Protein 2Z6R (pdb70)

Solvent-accessible surface area: 21461 Å² total; per-residue (Å²): 49,0,32,0,0,0,3,0,19,48,19,31,73,4,0,3,14,23,0,13,70,28,0,73,151,2,81,100,7,4,0,0,51,16,33,44,39,16,40,20,22,75,73,21,126,4,50,172,50,4,57,66,149,10,126,71,5,42,107,117,43,5,102,117,46,6,82,95,33,0,2,57,51,4,103,151,45,56,0,0,0,0,0,6,12,5,0,9,11,56,29,76,3,16,68,13,21,9,120,0,100,132,40,63,10,112,18,56,5,4,6,0,0,2,45,2,0,1,0,1,4,0,4,2,19,3,68,12,2,1,48,1,10,70,0,30,40,46,120,75,159,183,86,28,40,79,1,3,73,14,0,89,44,0,49,136,47,18,4,0,1,2,0,23,22,22,31,88,26,146,152,196,84,54,2,37,0,29,70,0,0,67,18,0,37,108,2,21,77,158,91,156,36,60,21,0,52,74,95,25,30,0,0,0,2,0,38,6,4,13,78,107,24,31,21,56,0,1,37,0,101,90,2,12,198,51,128,3,35,101,31,37,13,6,0,0,6,14,19,139,19,88,108,55,0,0,73,2,0,6,36,46,1,52,3,42,143,89,17,62,170,39,143,190,87,22,0,35,1,0,1,5,2,22,35,24,37,102,6,3,0,11,7,0,20,79,21,0,81,164,2,83,95,5,5,0,0,36,15,42,35,14,13,36,21,16,73,72,46,137,5,62,187,41,4,59,62,146,10,125,64,2,57,104,109,36,2,58,117,52,0,78,100,31,0,2,68,55,0,76,140,42,56,0,0,0,0,1,11,14,4,1,5,22,30,55,59,3,8,40,2,25,21,50,0,93,164,35,38,7,77,15,40,5,2,6,0,2,3,42,2,0,0,0,2,5,0,4,3,36,4,101,19,2,2,59,2,12,74,0,18,40,44,102,87,171,121,82,26,30,78,2,5,63,15,1,83,54,0,45,110,74,24,1,0,1,2,0,43,13,21,46,69,6,136,142,168,94,37,2,47,0,30,71,0,0,75,19,0,46,107,0,23,96,115,82,152,52,60,24,0,50,73,102,23,7,0,0,0,2,0,34,6,6,19,60,102,25,30,20,53,0,2,8,0,89,87,3,13,195,52,127,2,37,101,41,33,10,13,0,0,6,13,9,136,3,80,75,24,0,0,49,0,0,34,36,43,2,50,7,50,194,62,0,64,179,83,32,73

Radius of gyration: 22.21 Å; Cα contacts (8 Å, |Δi|>4): 1219; chains: 2; bounding box: 58×62×53 Å

B-factor: mean 22.3, std 10.54, range [9.52, 67.65]

InterPro domains:
  IPR000878 Tetrapyrrole methylase [PF00590] (3-223)
  IPR004551 Diphthine synthase [MF_01084] (2-256)
  IPR004551 Diphthine synthase [PIRSF036432] (2-259)
  IPR004551 Diphthine synthase [PTHR10882] (3-253)
  IPR004551 Diphthine synthase [TIGR00522] (3-256)
  IPR004551 Diphthine synthase [cd11647] (3-242)
  IPR014776 Tetrapyrrole methylase, subdomain 2 [G3DSA:3.30.950.10] (115-264)
  IPR014777 Tetrapyrrole methylase, subdomain 1 [G3DSA:3.40.1010.10] (1-114)
  IPR035996 Tetrapyrrole methylase superfamily [SSF53790] (1-262)

Nearest PDB structures (foldseek):
  2z6r-assembly1_A  TM=1.004E+00  e=9.650E-59  Pyrococcus horikoshii OT3
  2dsg-assembly1_A  TM=1.001E+00  e=3.321E-57  Pyrococcus horikoshii OT3
  2dsh-assembly1_A  TM=1.001E+00  e=4.529E-57  Pyrococcus horikoshii OT3
  2dek-assembly1_A  TM=1.002E+00  e=8.426E-57  Pyrococcus horikoshii OT3
  2hux-assembly1_A  TM=1.001E+00  e=7.919E-57  Pyrococcus horikoshii OT3

Sequence (529 aa):
VLYFIGLGLYDERDITVKGLEIAKKCDYVFAEFYTSLMAGTTLGRIQRLIGKEIRVLSREDVELNFENIVLPLAKENDVAFLTPGDPLVATTHAELRIRAKRAGVESYVIHAPSIYSAVGITGLHIYKFGKSATVAYPEGNWFPTSYYDVIKENAERGLHTLLFLDIKAEKRMYMTANEAMELLLKVEDMKKGGVFTDDTLVVVLARAGSLNPTIRAGYVKDLIREDFGDPPHILIVPGKLHIVEAEYLVEIAGAPREILRVNVMVLYFIGLGLYDERDITVKGLEIAKKCDYVFAEFYTSLMAGTTLGRIQRLIGKEIRVLSREDVELNFENIVLPLAKENDVAFLTPGDPLVATTHAELRIRAKRAGVESYVIHAPSIYSAVGITGLHIYKFGKSATVAYPEGNWFPTSYYDVIKENAERGLHTLLFLDIKAEKRMYMTANEAMELLLKVEDMKKGGVFTDDTLVVVLARAGSLNPTIRAGYVKDLIREDFGDPPHILIVPGKLHIVEAEYLVEIAGAPREILRVNV

GO terms:
  GO:0004164 diphthine synthase activity (F, IDA)
  GO:0017183 protein histidyl modification to diphthamide (P, IDA)

Secondary structure (DSSP, 8-state):
-EEEEE-BSSSGGGSBHHHHHHHHH-SEEEEE-SS---TT--HHHHHHHHTS--EEE-HHHHHHHHHHHTHHHHTTS-EEEEESB-TTSSSSTHHHHHHHHHTT--EEEE----HHHHGGGGT--GGGB---EEEPPPBTTB---HHHHHHHHHHHTT-BEEEEE-EEGGGTEE--HHHHHHHHHHHHHHH--SSS-TT-EEEEEESTTSSS-EEEEEEHHHHTT----SSPEEEEE--SPPHHHHHHHHHHH---GGGGS---/-EEEEEE-BSSSTT-SBHHHHHHHHH-SEEEEE-SS---TTS-HHHHHHHHTS-EEEE-HHHHHHHHHHHTHHHHHHSEEEEEESBSTTTSTTTTHHHHHHHHTT-EEEEE----HHHHGGGGT--GGGB---EEEPPPBTTB---HHHHHHHHHHHTT-BEEEEEPEEGGGTEE--HHHHHHHHHHHHHHH--SSS-TT-EEEEEESBTBSS-EEEEEEHHHHTT----SSPEEEEE--SPPHHHHHHHHHTT---TTHHHH--

Organism: Pyrococcus horikoshii (strain ATCC 700860 / DSM 12428 / JCM 9974 / NBRC 100139 / OT-3) (NCBI:txid70601)

CATH classification: 3.40.1010.10 (+1 more: 3.30.950.10)

Structure (mmCIF, N/CA/C/O backbone):
data_2Z6R
#
_entry.id   2Z6R
#
_cell.length_a   104.501
_cell.length_b   104.501
_cell.length_c   137.523
_cell.angle_alpha   90.00
_cell.angle_beta   90.00
_cell.angle_gamma   90.00
#
_symmetry.space_group_name_H-M   'P 41 21 2'
#
loop_
_entity.id
_entity.type
_entity.pdbx_description
1 polymer 'diphthine synthase'
2 non-polymer 'SULFATE ION'
3 non-polymer S-ADENOSYL-L-HOMOCYSTEINE
4 non-polymer '2-(N-MORPHOLINO)-ETHANESULFONIC ACID'
5 non-polymer GLYCEROL
6 water water
#
loop_
_atom_site.group_PDB
_atom_site.id
_atom_site.type_symbol
_atom_site.label_atom_id
_atom_site.label_alt_id
_atom_site.label_comp_id
_atom_site.label_asym_id
_atom_site.label_entity_id
_atom_site.label_seq_id
_atom_site.pdbx_PDB_ins_code
_atom_site.Cartn_x
_atom_site.Cartn_y
_atom_site.Cartn_z
_atom_site.occupancy
_atom_site.B_iso_or_equiv
_atom_site.auth_seq_id
_atom_site.auth_comp_id
_atom_site.auth_asym_id
_atom_site.auth_atom_id
_atom_site.pdbx_PDB_model_num
ATOM 1 N N . VAL A 1 2 ? 54.501 96.634 58.177 1.00 23.73 2 VAL A N 1
ATOM 2 C CA . VAL A 1 2 ? 53.577 96.987 59.294 1.00 23.06 2 VAL A CA 1
ATOM 3 C C . VAL A 1 2 ? 52.447 95.970 59.422 1.00 20.95 2 VAL A C 1
ATOM 4 O O . VAL A 1 2 ? 52.271 95.104 58.563 1.00 21.23 2 VAL A O 1
ATOM 8 N N . LEU A 1 3 ? 51.685 96.083 60.506 1.00 18.69 3 LEU A N 1
ATOM 9 C CA . LEU A 1 3 ? 50.563 95.188 60.766 1.00 17.77 3 LEU A CA 1
ATOM 10 C C . LEU A 1 3 ? 49.256 95.976 60.835 1.00 16.38 3 LEU A C 1
ATOM 11 O O . LEU A 1 3 ? 49.149 96.959 61.570 1.00 16.90 3 LEU A O 1
ATOM 16 N N . TYR A 1 4 ? 48.269 95.537 60.061 1.00 15.31 4 TYR A N 1
ATOM 17 C CA . TYR A 1 4 ? 46.961 96.183 60.037 1.00 15.29 4 TYR A CA 1
ATOM 18 C C . TYR A 1 4 ? 45.905 95.300 60.682 1.00 15.96 4 TYR A C 1
ATOM 19 O O . TYR A 1 4 ? 45.746 94.145 60.293 1.00 17.56 4 TYR A O 1
ATOM 28 N N . PHE A 1 5 ? 45.190 95.838 61.666 1.00 14.67 5 PHE A N 1
ATOM 29 C CA . PHE A 1 5 ? 44.097 95.104 62.291 1.00 14.19 5 PHE A CA 1
ATOM 30 C C . PHE A 1 5 ? 42.885 95.659 61.554 1.00 13.78 5 PHE A C 1
ATOM 31 O O . PHE A 1 5 ? 42.580 96.846 61.662 1.00 14.49 5 PHE A O 1
ATOM 39 N N . ILE A 1 6 ? 42.212 94.805 60.791 1.00 13.66 6 ILE A N 1
ATOM 40 C CA . ILE A 1 6 ? 41.071 95.238 59.998 1.00 13.63 6 ILE A CA 1
ATOM 41 C C . ILE A 1 6 ? 39.775 94.509 60.333 1.00 13.04 6 ILE A C 1
ATOM 42 O O . ILE A 1 6 ? 39.705 93.282 60.258 1.00 14.44 6 ILE A O 1
ATOM 47 N N . GLY A 1 7 ? 38.753 95.274 60.703 1.00 13.28 7 GLY A N 1
ATOM 48 C CA . GLY A 1 7 ? 37.466 94.681 61.015 1.00 12.96 7 GLY A CA 1
ATOM 49 C C . GLY A 1 7 ? 36.700 94.372 59.742 1.00 13.26 7 GLY A C 1
ATOM 50 O O . GLY A 1 7 ? 36.768 95.131 58.769 1.00 13.28 7 GLY A O 1
ATOM 51 N N . LEU A 1 8 ? 35.972 93.259 59.748 1.00 12.90 8 LEU A N 1
ATOM 52 C CA . LEU A 1 8 ? 35.183 92.842 58.594 1.00 13.42 8 LEU A CA 1
ATOM 53 C C . LEU A 1 8 ? 33.709 93.181 58.752 1.00 14.40 8 LEU A C 1
ATOM 54 O O . LEU A 1 8 ? 32.930 93.053 57.812 1.00 15.41 8 LEU A O 1
ATOM 59 N N . GLY A 1 9 ? 33.308 93.596 59.946 1.00 13.46 9 GLY A N 1
ATOM 60 C CA . GLY A 1 9 ? 31.917 93.959 60.112 1.00 13.68 9 GLY A CA 1
ATOM 61 C C . GLY A 1 9 ? 30.989 92.921 60.709 1.00 13.51 9 GLY A C 1
ATOM 62 O O . GLY A 1 9 ? 31.386 91.818 61.078 1.00 14.46 9 GLY A O 1
ATOM 63 N N . LEU A 1 10 ? 29.719 93.298 60.736 1.00 13.92 10 LEU A N 1
ATOM 64 C CA . LEU A 1 10 ? 28.638 92.532 61.348 1.00 13.61 10 LEU A CA 1
ATOM 65 C C . LEU A 1 10 ? 28.093 91.237 60.781 1.00 14.81 10 LEU A C 1
ATOM 66 O O . LEU A 1 10 ? 27.852 90.288 61.531 1.00 15.07 10 LEU A O 1
ATOM 71 N N . TYR A 1 11 ? 27.889 91.196 59.472 1.00 14.48 11 TYR A N 1
ATOM 72 C CA . TYR A 1 11 ? 27.215 90.053 58.879 1.00 14.21 11 TYR A CA 1
ATOM 73 C C . TYR A 1 11 ? 27.822 89.429 57.627 1.00 14.98 11 TYR A C 1
ATOM 74 O O . TYR A 1 11 ? 27.947 88.205 57.542 1.00 14.99 11 TYR A O 1
ATOM 83 N N . ASP A 1 12 ? 28.179 90.249 56.644 1.00 14.59 12 ASP A N 1
ATOM 84 C CA . ASP A 1 12 ? 28.760 89.700 55.423 1.00 15.46 12 ASP A CA 1
ATOM 85 C C . ASP A 1 12 ? 30.020 90.433 54.990 1.00 15.13 12 ASP A C 1
ATOM 86 O O . ASP A 1 12 ? 30.420 91.419 55.612 1.00 14.27 12 ASP A O 1
ATOM 91 N N . GLU A 1 13 ? 30.646 89.954 53.919 1.00 16.29 13 GLU A N 1
ATOM 92 C CA . GLU A 1 13 ? 31.890 90.546 53.452 1.00 16.28 13 GLU A CA 1
ATOM 93 C C . GLU A 1 13 ? 31.813 92.017 53.061 1.00 15.25 13 GLU A C 1
ATOM 94 O O . GLU A 1 13 ? 32.829 92.711 53.073 1.00 18.19 13 GLU A O 1
ATOM 100 N N . ARG A 1 14 ? 30.623 92.506 52.731 1.00 15.09 14 ARG A N 1
ATOM 101 C CA . ARG A 1 14 ? 30.495 93.909 52.351 1.00 15.43 14 ARG A CA 1
ATOM 102 C C . ARG A 1 14 ? 30.406 94.851 53.548 1.00 13.84 14 ARG A C 1
ATOM 103 O O . ARG A 1 14 ? 30.289 96.065 53.380 1.00 14.14 14 ARG A O 1
ATOM 111 N N . ASP A 1 15 ? 30.461 94.301 54.758 1.00 14.58 15 ASP A N 1
ATOM 112 C CA . ASP A 1 15 ? 30.404 95.152 55.940 1.00 13.71 15 ASP A CA 1
ATOM 113 C C . ASP A 1 15 ? 31.779 95.730 56.284 1.00 13.99 15 ASP A C 1
ATOM 114 O O . ASP A 1 15 ? 31.928 96.466 57.254 1.00 13.75 15 ASP A O 1
ATOM 119 N N . ILE A 1 16 ? 32.784 95.395 55.481 1.00 13.35 16 ILE A N 1
ATOM 120 C CA . ILE A 1 16 ? 34.129 95.933 55.681 1.00 12.97 16 ILE A CA 1
ATOM 121 C C . ILE A 1 16 ? 34.077 97.373 55.154 1.00 12.68 16 ILE A C 1
ATOM 122 O O . ILE A 1 16 ? 33.302 97.673 54.241 1.00 13.64 16 ILE A O 1
ATOM 127 N N . THR A 1 17 ? 34.859 98.279 55.734 1.00 11.93 17 THR A N 1
ATOM 128 C CA . THR A 1 17 ? 34.847 99.649 55.229 1.00 12.25 17 THR A CA 1
ATOM 129 C C . THR A 1 17 ? 35.651 99.693 53.931 1.00 12.62 17 THR A C 1
ATOM 130 O O . THR A 1 17 ? 36.499 98.833 53.679 1.00 13.01 17 THR A O 1
ATOM 134 N N . VAL A 1 18 ? 35.372 100.690 53.100 1.00 13.33 18 VAL A N 1
ATOM 135 C CA . VAL A 1 18 ? 36.091 100.827 51.842 1.00 12.93 18 VAL A CA 1
ATOM 136 C C . VAL A 1 18 ? 37.579 100.990 52.144 1.00 14.49 18 VAL A C 1
ATOM 137 O O . VAL A 1 18 ? 38.431 100.485 51.417 1.00 14.88 18 VAL A O 1
ATOM 141 N N . LYS A 1 19 ? 37.880 101.686 53.234 1.00 13.05 19 LYS A N 1
ATOM 142 C CA . LYS A 1 19 ? 39.256 101.902 53.669 1.00 14.07 19 LYS A CA 1
ATOM 143 C C . LYS A 1 19 ? 39.917 100.557 53.957 1.00 13.83 19 LYS A C 1
ATOM 144 O O . LYS A 1 19 ? 41.037 100.288 53.511 1.00 14.06 19 LYS A O 1
ATOM 150 N N . GLY A 1 20 ? 39.216 99.714 54.709 1.00 13.92 20 GLY A N 1
ATOM 151 C CA . GLY A 1 20 ? 39.747 98.409 55.050 1.00 13.86 20 GLY A CA 1
ATOM 152 C C . GLY A 1 20 ? 39.959 97.519 53.840 1.00 14.20 20 GLY A C 1
ATOM 153 O O . GLY A 1 20 ? 40.967 96.819 53.750 1.00 15.01 20 GLY A O 1
ATOM 154 N N . LEU A 1 21 ? 39.010 97.538 52.910 1.00 14.18 21 LEU A N 1
ATOM 155 C CA . LEU A 1 21 ? 39.119 96.713 51.711 1.00 15.77 21 LEU A CA 1
ATOM 156 C C . LEU A 1 21 ? 40.336 97.087 50.868 1.00 16.66 21 LEU A C 1
ATOM 157 O O . LEU A 1 21 ? 41.115 96.218 50.468 1.00 16.54 21 LEU A O 1
ATOM 162 N N . GLU A 1 22 ? 40.510 98.378 50.615 1.00 16.96 22 GLU A N 1
ATOM 163 C CA . GLU A 1 22 ? 41.629 98.827 49.797 1.00 17.94 22 GLU A CA 1
ATOM 164 C C . GLU A 1 22 ? 42.988 98.546 50.425 1.00 18.22 22 GLU A C 1
ATOM 165 O O . GLU A 1 22 ? 43.970 98.338 49.713 1.00 19.89 22 GLU A O 1
ATOM 171 N N . ILE A 1 23 ? 43.051 98.534 51.754 1.00 17.43 23 ILE A N 1
ATOM 172 C CA . ILE A 1 23 ? 44.308 98.242 52.435 1.00 16.97 23 ILE A CA 1
ATOM 173 C C . ILE A 1 23 ? 44.572 96.737 52.402 1.00 18.07 23 ILE A C 1
ATOM 174 O O . ILE A 1 23 ? 45.691 96.302 52.128 1.00 18.31 23 ILE A O 1
ATOM 179 N N . ALA A 1 24 ? 43.539 95.942 52.669 1.00 17.58 24 ALA A N 1
ATOM 180 C CA . ALA A 1 24 ? 43.678 94.489 52.667 1.00 18.29 24 ALA A CA 1
ATOM 181 C C . ALA A 1 24 ? 44.129 93.977 51.301 1.00 19.53 24 ALA A C 1
ATOM 182 O O . ALA A 1 24 ? 44.982 93.088 51.210 1.00 20.19 24 ALA A O 1
ATOM 184 N N . LYS A 1 25 ? 43.552 94.542 50.246 1.00 20.13 25 LYS A N 1
ATOM 185 C CA . LYS A 1 25 ? 43.885 94.145 48.881 1.00 22.19 25 LYS A CA 1
ATOM 186 C C . LYS A 1 25 ? 45.371 94.270 48.581 1.00 23.45 25 LYS A C 1
ATOM 187 O O . LYS A 1 25 ? 45.911 93.511 47.775 1.00 25.10 25 LYS A O 1
ATOM 193 N N . LYS A 1 26 ? 46.028 95.229 49.223 1.00 22.73 26 LYS A N 1
ATOM 194 C CA . LYS A 1 26 ? 47.446 95.462 48.979 1.00 23.16 26 LYS A CA 1
ATOM 195 C C . LYS A 1 26 ? 48.422 94.835 49.964 1.00 22.38 26 LYS A C 1
ATOM 196 O O . LYS A 1 26 ? 49.635 94.981 49.812 1.00 24.43 26 LYS A O 1
ATOM 202 N N . CYS A 1 27 ? 47.912 94.138 50.971 1.00 21.44 27 CYS A N 1
ATOM 203 C CA . CYS A 1 27 ? 48.795 93.504 51.942 1.00 21.37 27 CYS A CA 1
ATOM 204 C C . CYS A 1 27 ? 49.449 92.270 51.332 1.00 22.23 27 CYS A C 1
ATOM 205 O O . CYS A 1 27 ? 48.858 91.593 50.489 1.00 23.07 27 CYS A O 1
ATOM 208 N N . ASP A 1 28 ? 50.676 91.987 51.758 1.00 21.62 28 ASP A N 1
ATOM 209 C CA . ASP A 1 28 ? 51.419 90.839 51.246 1.00 22.71 28 ASP A CA 1
ATOM 210 C C . ASP A 1 28 ? 50.913 89.526 51.829 1.00 22.71 28 ASP A C 1
ATOM 211 O O . ASP A 1 28 ? 50.853 88.508 51.139 1.00 23.08 28 ASP A O 1
ATOM 216 N N . TYR A 1 29 ? 50.559 89.560 53.108 1.00 22.25 29 TYR A N 1
ATOM 217 C CA . TYR A 1 29 ? 50.045 88.389 53.803 1.00 21.31 29 TYR A CA 1
ATOM 218 C C . TYR A 1 29 ? 48.792 88.785 54.567 1.00 19.14 29 TYR A C 1
ATOM 219 O O . TYR A 1 29 ? 48.726 89.872 55.146 1.00 19.42 29 TYR A O 1
ATOM 228 N N . VAL A 1 30 ? 47.802 87.902 54.565 1.00 18.46 30 VAL A N 1
ATOM 229 C CA . VAL A 1 30 ? 46.555 88.169 55.264 1.00 18.20 30 VAL A CA 1
ATOM 230 C C . VAL A 1 30 ? 46.174 87.026 56.192 1.00 18.01 30 VAL A C 1
ATOM 231 O O . VAL A 1 30 ? 46.025 85.881 55.762 1.00 18.39 30 VAL A O 1
ATOM 235 N N . PHE A 1 31 ? 46.039 87.350 57.474 1.00 17.43 31 PHE A N 1
ATOM 236 C CA . PHE A 1 31 ? 45.636 86.381 58.480 1.00 16.94 31 PHE A CA 1
ATOM 237 C C . PHE A 1 31 ? 44.253 86.794 58.950 1.00 16.88 31 PHE A C 1
ATOM 238 O O . PHE A 1 31 ? 43.806 87.908 58.681 1.00 16.22 31 PHE A O 1
ATOM 246 N N . ALA A 1 32 ? 43.583 85.901 59.661 1.00 17.49 32 ALA A N 1
ATOM 247 C CA . ALA A 1 32 ? 42.258 86.205 60.180 1.00 16.50 32 ALA A CA 1
ATOM 248 C C . ALA A 1 32 ? 41.867 85.210 61.254 1.00 17.98 32 ALA A C 1
ATOM 249 O O . ALA A 1 32 ? 42.445 84.128 61.356 1.00 18.07 32 ALA A O 1
ATOM 251 N N . GLU A 1 33 ? 40.902 85.599 62.078 1.00 16.70 33 GLU A N 1
ATOM 252 C CA . GLU A 1 33 ? 40.374 84.717 63.104 1.00 14.86 33 GLU A CA 1
ATOM 253 C C . GLU A 1 33 ? 38.867 84.849 63.016 1.00 15.76 33 GLU A C 1
ATOM 254 O O . GLU A 1 33 ? 38.346 85.926 62.707 1.00 14.77 33 GLU A O 1
ATOM 260 N N . PHE A 1 34 ? 38.173 83.743 63.256 1.00 15.61 34 PHE A N 1
ATOM 261 C CA . PHE A 1 34 ? 36.723 83.734 63.218 1.00 16.29 34 PHE A CA 1
ATOM 262 C C . PHE A 1 34 ? 36.181 82.997 64.432 1.00 17.34 34 PHE A C 1
ATOM 263 O O . PHE A 1 34 ? 35.222 82.229 64.339 1.00 18.64 34 PHE A O 1
ATOM 271 N N . TYR A 1 35 ? 36.814 83.232 65.579 1.00 16.83 35 TYR A N 1
ATOM 272 C CA . TYR A 1 35 ? 36.373 82.614 66.817 1.00 16.42 35 TYR A CA 1
ATOM 273 C C . TYR A 1 35 ? 35.775 83.634 67.789 1.00 15.79 35 TYR A C 1
ATOM 274 O O . TYR A 1 35 ? 35.101 83.251 68.742 1.00 17.00 35 TYR A O 1
ATOM 283 N N . THR A 1 36 ? 35.997 84.927 67.549 1.00 14.21 36 THR A N 1
ATOM 284 C CA . THR A 1 36 ? 35.440 85.938 68.450 1.00 14.63 36 THR A CA 1
ATOM 285 C C . THR A 1 36 ? 33.989 86.283 68.126 1.00 15.06 36 THR A C 1
ATOM 286 O O . THR A 1 36 ? 33.273 86.825 68.964 1.00 15.29 36 THR A O 1
ATOM 290 N N . SER A 1 37 ? 33.553 85.971 66.910 1.00 14.02 37 SER A N 1
ATOM 291 C CA . SER A 1 37 ? 32.174 86.233 66.524 1.00 14.88 37 SER A CA 1
ATOM 292 C C . SER A 1 37 ? 31.814 85.432 65.283 1.00 16.39 37 SER A C 1
ATOM 293 O O . SER A 1 37 ? 32.667 84.774 64.686 1.00 17.75 37 SER A O 1
ATOM 296 N N . LEU A 1 38 ? 30.542 85.488 64.911 1.00 15.81 38 LEU A N 1
ATOM 297 C CA . LEU A 1 38 ? 30.049 84.776 63.747 1.00 16.60 38 LEU A CA 1
ATOM 298 C C . LEU A 1 38 ? 29.496 85.728 62.699 1.00 15.84 38 LEU A C 1
ATOM 299 O O . LEU A 1 38 ? 28.634 86.556 62.996 1.00 16.96 38 LEU A O 1
ATOM 304 N N . MET A 1 39 ? 30.012 85.619 61.478 1.00 16.21 39 MET A N 1
ATOM 305 C CA . MET A 1 39 ? 29.520 86.419 60.363 1.00 15.74 39 MET A CA 1
ATOM 306 C C . MET A 1 39 ? 28.606 85.442 59.630 1.00 16.62 39 MET A C 1
ATOM 307 O O . MET A 1 39 ? 29.061 84.611 58.842 1.00 18.80 39 MET A O 1
ATOM 312 N N . ALA A 1 40 ? 27.314 85.545 59.916 1.00 15.34 40 ALA A N 1
ATOM 313 C CA . ALA A 1 40 ? 26.313 84.636 59.364 1.00 16.92 40 ALA A CA 1
ATOM 314 C C . ALA A 1 40 ? 25.936 84.790 57.899 1.00 17.74 40 ALA A C 1
ATOM 315 O O . ALA A 1 40 ? 25.296 83.900 57.334 1.00 20.26 40 ALA A O 1
ATOM 317 N N . GLY A 1 41 ? 26.327 85.891 57.272 1.00 17.68 41 GLY A N 1
ATOM 318 C CA . GLY A 1 41 ? 25.948 86.084 55.884 1.00 16.93 41 GLY A CA 1
ATOM 319 C C . GLY A 1 41 ? 27.013 85.948 54.818 1.00 17.28 41 GLY A C 1
ATOM 320 O O . GLY A 1 41 ? 26.800 86.378 53.688 1.00 17.82 41 GLY A O 1
ATOM 321 N N . THR A 1 42 ? 28.150 85.349 55.147 1.00 16.39 42 THR A N 1
ATOM 322 C CA . THR A 1 42 ? 29.208 85.202 54.156 1.00 17.64 42 THR A CA 1
ATOM 323 C C . THR A 1 42 ? 29.977 83.901 54.371 1.00 17.85 42 THR A C 1
ATOM 324 O O . THR A 1 42 ? 29.599 83.079 55.207 1.00 19.30 42 THR A O 1
ATOM 328 N N . THR A 1 43 ? 31.043 83.716 53.598 1.00 19.53 43 THR A N 1
ATOM 329 C CA . THR A 1 43 ? 31.888 82.529 53.699 1.00 19.37 43 THR A CA 1
ATOM 330 C C . THR A 1 43 ? 33.338 82.974 53.556 1.00 18.50 43 THR A C 1
ATOM 331 O O . THR A 1 43 ? 33.603 84.087 53.100 1.00 19.08 43 THR A O 1
ATOM 335 N N . LEU A 1 44 ? 34.276 82.114 53.943 1.00 19.67 44 LEU A N 1
ATOM 336 C CA . LEU A 1 44 ? 35.688 82.456 53.823 1.00 19.87 44 LEU A CA 1
ATOM 337 C C . LEU A 1 44 ? 35.993 82.742 52.355 1.00 20.02 44 LEU A C 1
ATOM 338 O O . LEU A 1 44 ? 36.711 83.687 52.031 1.00 20.56 44 LEU A O 1
ATOM 343 N N . GLY A 1 45 ? 35.427 81.923 51.473 1.00 21.10 45 GLY A N 1
ATOM 344 C CA . GLY A 1 45 ? 35.639 82.098 50.048 1.00 20.24 45 GLY A CA 1
ATOM 345 C C . GLY A 1 45 ? 35.207 83.456 49.532 1.00 19.31 45 GLY A C 1
ATOM 346 O O . GLY A 1 45 ? 35.931 84.090 48.763 1.00 19.66 45 GLY A O 1
ATOM 347 N N . ARG A 1 46 ? 34.029 83.913 49.949 1.00 19.69 46 ARG A N 1
ATOM 348 C CA . ARG A 1 46 ? 33.537 85.210 49.504 1.00 20.01 46 ARG A CA 1
ATOM 349 C C . ARG A 1 46 ? 34.443 86.339 49.987 1.00 18.84 46 ARG A C 1
ATOM 350 O O . ARG A 1 46 ? 34.663 87.315 49.273 1.00 19.47 46 ARG A O 1
ATOM 358 N N . ILE A 1 47 ? 34.970 86.205 51.200 1.00 19.51 47 ILE A N 1
ATOM 359 C CA . ILE A 1 47 ? 35.864 87.222 51.739 1.00 19.25 47 ILE A CA 1
ATOM 360 C C . ILE A 1 47 ? 37.176 87.193 50.954 1.00 18.32 47 ILE A C 1
ATOM 361 O O . ILE A 1 47 ? 37.702 88.237 50.567 1.00 18.81 47 ILE A O 1
ATOM 366 N N . GLN A 1 48 ? 37.695 85.992 50.709 1.00 19.71 48 GLN A N 1
ATOM 367 C CA . GLN A 1 48 ? 38.943 85.851 49.967 1.00 20.51 48 GLN A CA 1
ATOM 368 C C . GLN A 1 48 ? 38.841 86.428 48.560 1.00 20.32 48 GLN A C 1
ATOM 369 O O . GLN A 1 48 ? 39.772 87.071 48.076 1.00 21.37 48 GLN A O 1
ATOM 375 N N . ARG A 1 49 ? 37.708 86.200 47.906 1.00 21.24 49 ARG A N 1
ATOM 376 C CA . ARG A 1 49 ? 37.515 86.712 46.556 1.00 21.27 49 ARG A CA 1
ATOM 377 C C . ARG A 1 49 ? 37.362 88.229 46.543 1.00 21.60 49 ARG A C 1
ATOM 378 O O . ARG A 1 49 ? 37.785 88.893 45.596 1.00 21.34 49 ARG A O 1
ATOM 386 N N . LEU A 1 50 ? 36.774 88.784 47.600 1.00 20.44 50 LEU A N 1
ATOM 387 C CA . LEU A 1 50 ? 36.590 90.228 47.676 1.00 20.52 50 LEU A CA 1
ATOM 388 C C . LEU A 1 50 ? 37.923 90.965 47.802 1.00 20.26 50 LEU A C 1
ATOM 389 O O . LEU A 1 50 ? 38.140 91.982 47.144 1.00 21.11 50 LEU A O 1
ATOM 394 N N . ILE A 1 51 ? 38.815 90.457 48.648 1.00 19.85 51 ILE A N 1
ATOM 395 C CA . ILE A 1 51 ? 40.108 91.104 48.844 1.00 21.20 51 ILE A CA 1
ATOM 396 C C . ILE A 1 51 ? 41.173 90.583 47.882 1.00 21.30 51 ILE A C 1
ATOM 397 O O . ILE A 1 51 ? 42.250 91.170 47.760 1.00 22.06 51 ILE A O 1
ATOM 402 N N . GLY A 1 52 ? 40.861 89.486 47.199 1.00 22.47 52 GLY A N 1
ATOM 403 C CA . GLY A 1 52 ? 41.793 88.906 46.245 1.00 23.76 52 GLY A CA 1
ATOM 404 C C . GLY A 1 52 ? 43.050 88.357 46.887 1.00 25.21 52 GLY A C 1
ATOM 405 O O . GLY A 1 52 ? 44.145 88.475 46.335 1.00 25.35 52 GLY A O 1
ATOM 406 N N . LYS A 1 53 ? 42.893 87.747 48.056 1.00 24.78 53 LYS A N 1
ATOM 407 C CA . LYS A 1 53 ? 44.023 87.183 48.781 1.00 26.13 53 LYS A CA 1
ATOM 408 C C . LYS A 1 53 ? 43.636 85.891 49.482 1.00 25.63 53 LYS A C 1
ATOM 409 O O . LYS A 1 53 ? 42.479 85.700 49.860 1.00 24.94 53 LYS A O 1
ATOM 415 N N . GLU A 1 54 ? 44.609 85.001 49.647 1.00 26.94 54 GLU A N 1
ATOM 416 C CA . GLU A 1 54 ? 44.372 83.753 50.354 1.00 27.34 54 GLU A CA 1
ATOM 417 C C . GLU A 1 54 ? 44.417 84.166 51.820 1.00 25.86 54 GLU A C 1
ATOM 418 O O . GLU A 1 54 ? 45.286 84.942 52.218 1.00 26.11 54 GLU A O 1
ATOM 424 N N . ILE A 1 55 ? 43.484 83.664 52.619 1.00 24.08 55 ILE A N 1
ATOM 425 C CA . ILE A 1 55 ? 43.448 84.022 54.030 1.00 23.99 55 ILE A CA 1
ATOM 426 C C . ILE A 1 55 ? 43.851 82.860 54.925 1.00 23.50 55 ILE A C 1
ATOM 427 O O . ILE A 1 55 ? 43.279 81.773 54.842 1.00 23.87 55 ILE A O 1
ATOM 432 N N . ARG A 1 56 ? 44.846 83.096 55.773 1.00 22.68 56 ARG A N 1
ATOM 433 C CA . ARG A 1 56 ? 45.310 82.076 56.700 1.00 22.03 56 ARG A CA 1
ATOM 434 C C . ARG A 1 56 ? 44.544 82.256 58.003 1.00 19.80 56 ARG A C 1
ATOM 435 O O . ARG A 1 56 ? 44.779 83.212 58.749 1.00 19.46 56 ARG A O 1
ATOM 443 N N . VAL A 1 57 ? 43.619 81.339 58.263 1.00 19.54 57 VAL A N 1
ATOM 444 C CA . VAL A 1 57 ? 42.798 81.400 59.463 1.00 19.37 57 VAL A CA 1
ATOM 445 C C . VAL A 1 57 ? 43.530 80.852 60.677 1.00 19.97 57 VAL A C 1
ATOM 446 O O . VAL A 1 57 ? 44.104 79.762 60.635 1.00 20.56 57 VAL A O 1
ATOM 450 N N . LEU A 1 58 ? 43.502 81.619 61.761 1.00 18.47 58 LEU A N 1
ATOM 451 C CA . LEU A 1 58 ? 44.167 81.231 62.997 1.00 18.40 58 LEU A CA 1
ATOM 452 C C . LEU A 1 58 ? 43.168 80.824 64.073 1.00 18.52 58 LEU A C 1
ATOM 453 O O . LEU A 1 58 ? 42.068 81.370 64.153 1.00 19.10 58 LEU A O 1
ATOM 458 N N . SER A 1 59 ? 43.564 79.861 64.899 1.00 18.56 59 SER A N 1
ATOM 459 C CA . SER A 1 59 ? 42.725 79.388 65.995 1.00 17.57 59 SER A CA 1
ATOM 460 C C . SER A 1 59 ? 42.994 80.300 67.185 1.00 17.52 59 SER A C 1
ATOM 461 O O . SER A 1 59 ? 43.924 81.106 67.152 1.00 17.25 59 SER A O 1
ATOM 464 N N . ARG A 1 60 ? 42.193 80.168 68.236 1.00 17.07 60 ARG A N 1
ATOM 465 C CA . ARG A 1 60 ? 42.390 80.994 69.421 1.00 17.17 60 ARG A CA 1
ATOM 466 C C . ARG A 1 60 ? 43.767 80.729 70.021 1.00 18.10 60 ARG A C 1
ATOM 467 O O . ARG A 1 60 ? 44.447 81.653 70.463 1.00 17.21 60 ARG A O 1
ATOM 475 N N . GLU A 1 61 ? 44.186 79.468 70.031 1.00 19.07 61 GLU A N 1
ATOM 476 C CA . GLU A 1 61 ? 45.491 79.144 70.581 1.00 19.66 61 GLU A CA 1
ATOM 477 C C . GLU A 1 61 ? 46.591 79.734 69.702 1.00 18.51 61 GLU A C 1
ATOM 478 O O . GLU A 1 61 ? 47.597 80.222 70.210 1.00 18.52 61 GLU A O 1
ATOM 484 N N . ASP A 1 62 ? 46.402 79.696 68.384 1.00 18.17 62 ASP A N 1
ATOM 485 C CA . ASP A 1 62 ? 47.395 80.268 67.478 1.00 17.74 62 ASP A CA 1
ATOM 486 C C . ASP A 1 62 ? 47.633 81.728 67.846 1.00 16.76 62 ASP A C 1
ATOM 487 O O . ASP A 1 62 ? 48.768 82.198 67.888 1.00 18.90 62 ASP A O 1
ATOM 492 N N . VAL A 1 63 ? 46.544 82.441 68.113 1.00 16.24 63 VAL A N 1
ATOM 493 C CA . VAL A 1 63 ? 46.623 83.852 68.454 1.00 15.46 63 VAL A CA 1
ATOM 494 C C . VAL A 1 63 ? 47.115 84.137 69.868 1.00 15.39 63 VAL A C 1
ATOM 495 O O . VAL A 1 63 ? 48.092 84.861 70.062 1.00 16.34 63 VAL A O 1
ATOM 499 N N . GLU A 1 64 ? 46.442 83.560 70.855 1.00 17.04 64 GLU A N 1
ATOM 500 C CA . GLU A 1 64 ? 46.787 83.819 72.247 1.00 16.77 64 GLU A CA 1
ATOM 501 C C . GLU A 1 64 ? 48.098 83.221 72.728 1.00 17.73 64 GLU A C 1
ATOM 502 O O . GLU A 1 64 ? 48.726 83.757 73.641 1.00 19.37 64 GLU A O 1
ATOM 508 N N . LEU A 1 65 ? 48.524 82.126 72.110 1.00 17.98 65 LEU A N 1
ATOM 509 C CA . LEU A 1 65 ? 49.770 81.492 72.505 1.00 18.95 65 LEU A CA 1
ATOM 510 C C . LEU A 1 65 ? 50.913 81.783 71.540 1.00 19.45 65 LEU A C 1
ATOM 511 O O . LEU A 1 65 ? 52.052 81.970 71.966 1.00 20.74 65 LEU A O 1
ATOM 516 N N . ASN A 1 66 ? 50.615 81.851 70.244 1.00 19.73 66 ASN A N 1
ATOM 517 C CA . ASN A 1 66 ? 51.673 82.057 69.258 1.00 20.58 66 ASN A CA 1
ATOM 518 C C . ASN A 1 66 ? 51.581 83.214 68.264 1.00 20.97 66 ASN A C 1
ATOM 519 O O . ASN A 1 66 ? 52.187 83.142 67.195 1.00 21.31 66 ASN A O 1
ATOM 524 N N . PHE A 1 67 ? 50.863 84.281 68.596 1.00 20.45 67 PHE A N 1
ATOM 525 C CA . PHE A 1 67 ? 50.749 85.366 67.633 1.00 21.34 67 PHE A CA 1
ATOM 526 C C . PHE A 1 67 ? 52.122 85.879 67.194 1.00 22.88 67 PHE A C 1
ATOM 527 O O . PHE A 1 67 ? 52.375 86.156 66.028 1.00 21.85 67 PHE A O 1
ATOM 535 N N . GLU A 1 68 ? 53.013 86.028 68.192 1.00 24.50 68 GLU A N 1
ATOM 536 C CA . GLU A 1 68 ? 54.318 86.613 67.923 1.00 26.87 68 GLU A CA 1
ATOM 537 C C . GLU A 1 68 ? 55.227 85.678 67.118 1.00 26.72 68 GLU A C 1
ATOM 538 O O . GLU A 1 68 ? 56.247 86.076 66.573 1.00 28.12 68 GLU A O 1
ATOM 544 N N . ASN A 1 69 ? 54.853 84.386 67.089 1.00 26.14 69 ASN A N 1
ATOM 545 C CA . ASN A 1 69 ? 55.649 83.432 66.321 1.00 25.92 69 ASN A CA 1
ATOM 546 C C . ASN A 1 69 ? 55.056 83.192 64.930 1.00 25.39 69 ASN A C 1
ATOM 547 O O . ASN A 1 69 ? 55.751 82.852 63.982 1.00 25.90 69 ASN A O 1
ATOM 552 N N . ILE A 1 70 ? 53.748 83.367 64.775 1.00 23.31 70 ILE A N 1
ATOM 553 C CA . ILE A 1 70 ? 53.078 83.126 63.502 1.00 23.11 70 ILE A CA 1
ATOM 554 C C . ILE A 1 70 ? 52.882 84.369 62.641 1.00 23.55 70 ILE A C 1
ATOM 555 O O . ILE A 1 70 ? 53.136 84.345 61.436 1.00 24.49 70 ILE A O 1
ATOM 560 N N . VAL A 1 71 ? 52.437 85.456 63.260 1.00 22.45 71 VAL A N 1
ATOM 561 C CA . VAL A 1 71 ? 52.161 86.687 62.530 1.00 21.46 71 VAL A CA 1
ATOM 562 C C . VAL A 1 71 ? 53.258 87.749 62.506 1.00 21.40 71 VAL A C 1
ATOM 563 O O . VAL A 1 71 ? 53.624 88.244 61.440 1.00 21.26 71 VAL A O 1
ATOM 567 N N . LEU A 1 72 ? 53.785 88.102 63.672 1.00 22.38 72 LEU A N 1
ATOM 568 C CA . LEU A 1 72 ? 54.803 89.143 63.752 1.00 23.36 72 LEU A CA 1
ATOM 569 C C . LEU A 1 72 ? 56.068 88.954 62.913 1.00 25.03 72 LEU A C 1
ATOM 570 O O . LEU A 1 72 ? 56.596 89.924 62.375 1.00 24.77 72 LEU A O 1
ATOM 575 N N . PRO A 1 73 ? 56.574 87.716 62.791 1.00 26.93 73 PRO A N 1
ATOM 576 C CA . PRO A 1 73 ? 57.786 87.522 61.986 1.00 28.41 73 PRO A CA 1
ATOM 577 C C . PRO A 1 73 ? 57.628 88.036 60.555 1.00 28.92 73 PRO A C 1
ATOM 578 O O . PRO A 1 73 ? 58.547 88.629 59.992 1.00 28.81 73 PRO A O 1
ATOM 582 N N . LEU A 1 74 ? 56.455 87.801 59.975 1.00 29.33 74 LEU A N 1
ATOM 583 C CA . LEU A 1 74 ? 56.166 88.235 58.612 1.00 29.92 74 LEU A CA 1
ATOM 584 C C . LEU A 1 74 ? 55.907 89.734 58.562 1.00 30.89 74 LEU A C 1
ATOM 585 O O . LEU A 1 74 ? 56.290 90.411 57.606 1.00 29.12 74 LEU A O 1
ATOM 590 N N . ALA A 1 75 ? 55.252 90.247 59.598 1.00 32.46 75 ALA A N 1
ATOM 591 C CA . ALA A 1 75 ? 54.935 91.665 59.675 1.00 34.70 75 ALA A CA 1
ATOM 592 C C . ALA A 1 75 ? 56.201 92.506 59.752 1.00 35.65 75 ALA A C 1
ATOM 593 O O . ALA A 1 75 ? 56.172 93.711 59.503 1.00 37.01 75 ALA A O 1
ATOM 595 N N . LYS A 1 76 ? 57.311 91.862 60.098 1.00 37.56 76 LYS A N 1
ATOM 596 C CA . LYS A 1 76 ? 58.590 92.549 60.215 1.00 37.73 76 LYS A CA 1
ATOM 597 C C . LYS A 1 76 ? 59.217 92.839 58.857 1.00 37.25 76 LYS A C 1
ATOM 598 O O . LYS A 1 76 ? 60.026 93.756 58.726 1.00 38.23 76 LYS A O 1
ATOM 604 N N . GLU A 1 77 ? 58.838 92.060 57.847 1.00 36.79 77 GLU A N 1
ATOM 605 C CA . GLU A 1 77 ? 59.385 92.230 56.503 1.00 35.58 77 GLU A CA 1
ATOM 606 C C . GLU A 1 77 ? 58.347 92.473 55.409 1.00 33.63 77 GLU A C 1
ATOM 607 O O . GLU A 1 77 ? 58.705 92.642 54.245 1.00 33.60 77 GLU A O 1
ATOM 613 N N . ASN A 1 78 ? 57.070 92.496 55.775 1.00 30.28 78 ASN A N 1
ATOM 614 C CA . ASN A 1 78 ? 56.007 92.699 54.794 1.00 27.04 78 ASN A CA 1
ATOM 615 C C . ASN A 1 78 ? 54.829 93.439 55.408 1.00 24.85 78 ASN A C 1
ATOM 616 O O . ASN A 1 78 ? 54.798 93.683 56.613 1.00 24.45 78 ASN A O 1
ATOM 621 N N . ASP A 1 79 ? 53.863 93.804 54.569 1.00 23.06 79 ASP A N 1
ATOM 622 C CA . ASP A 1 79 ? 52.652 94.452 55.058 1.00 22.73 79 ASP A CA 1
ATOM 623 C C . ASP A 1 79 ? 51.700 93.299 55.324 1.00 21.48 79 ASP A C 1
ATOM 624 O O . ASP A 1 79 ? 51.342 92.552 54.412 1.00 21.30 79 ASP A O 1
ATOM 629 N N . VAL A 1 80 ? 51.306 93.147 56.582 1.00 19.29 80 VAL A N 1
ATOM 630 C CA . VAL A 1 80 ? 50.430 92.057 56.977 1.00 18.84 80 VAL A CA 1
ATOM 631 C C . VAL A 1 80 ? 49.105 92.552 57.536 1.00 17.47 80 VAL A C 1
ATOM 632 O O . VAL A 1 80 ? 49.057 93.549 58.256 1.00 19.06 80 VAL A O 1
ATOM 636 N N . ALA A 1 81 ? 48.034 91.847 57.196 1.00 17.75 81 ALA A N 1
ATOM 637 C CA . ALA A 1 81 ? 46.712 92.197 57.687 1.00 16.75 81 ALA A CA 1
ATOM 638 C C . ALA A 1 81 ? 46.202 91.083 58.591 1.00 17.00 81 ALA A C 1
ATOM 639 O O . ALA A 1 81 ? 46.503 89.909 58.378 1.00 17.31 81 ALA A O 1
ATOM 641 N N . PHE A 1 82 ? 45.458 91.469 59.621 1.00 16.38 82 PHE A N 1
ATOM 642 C CA . PHE A 1 82 ? 44.854 90.523 60.547 1.00 16.21 82 PHE A CA 1
ATOM 643 C C . PHE A 1 82 ? 43.390 90.933 60.586 1.00 15.51 82 PHE A C 1
ATOM 644 O O . PHE A 1 82 ? 43.042 91.980 61.138 1.00 15.83 82 PHE A O 1
ATOM 652 N N . LEU A 1 83 ? 42.546 90.108 59.976 1.00 15.76 83 LEU A N 1
ATOM 653 C CA . LEU A 1 83 ? 41.114 90.374 59.885 1.00 14.89 83 LEU A CA 1
ATOM 654 C C . LEU A 1 83 ? 40.328 89.729 61.015 1.00 14.06 83 LEU A C 1
ATOM 655 O O . LEU A 1 83 ? 40.680 88.655 61.491 1.00 14.71 83 LEU A O 1
ATOM 660 N N . THR A 1 84 ? 39.250 90.390 61.429 1.00 13.40 84 THR A N 1
ATOM 661 C CA . THR A 1 84 ? 38.389 89.870 62.486 1.00 14.57 84 THR A CA 1
ATOM 662 C C . THR A 1 84 ? 36.946 90.254 62.202 1.00 14.38 84 THR A C 1
ATOM 663 O O . THR A 1 84 ? 36.681 91.210 61.472 1.00 14.60 84 THR A O 1
ATOM 667 N N . PRO A 1 85 ? 35.989 89.496 62.755 1.00 14.27 85 PRO A N 1
ATOM 668 C CA . PRO A 1 85 ? 34.585 89.849 62.523 1.00 13.68 85 PRO A CA 1
ATOM 669 C C . PRO A 1 85 ? 34.345 91.150 63.301 1.00 14.03 85 PRO A C 1
ATOM 670 O O . PRO A 1 85 ? 35.116 91.474 64.210 1.00 14.03 85 PRO A O 1
ATOM 674 N N . GLY A 1 86 ? 33.290 91.883 62.949 1.00 13.68 86 GLY A N 1
ATOM 675 C CA . GLY A 1 86 ? 32.963 93.127 63.635 1.00 13.04 86 GLY A CA 1
ATOM 676 C C . GLY A 1 86 ? 34.129 94.091 63.684 1.00 13.16 86 GLY A C 1
ATOM 677 O O . GLY A 1 86 ? 34.838 94.259 62.697 1.00 12.99 86 GLY A O 1
ATOM 678 N N . ASP A 1 87 ? 34.304 94.750 64.826 1.00 12.60 87 ASP A N 1
ATOM 679 C CA . ASP A 1 87 ? 35.418 95.672 65.026 1.00 12.34 87 ASP A CA 1
ATOM 680 C C . ASP A 1 87 ? 36.461 94.838 65.767 1.00 12.42 87 ASP A C 1
ATOM 681 O O . ASP A 1 87 ? 36.142 94.157 66.738 1.00 13.54 87 ASP A O 1
ATOM 686 N N . PRO A 1 88 ? 37.726 94.892 65.328 1.00 12.07 88 PRO A N 1
ATOM 687 C CA . PRO A 1 88 ? 38.794 94.112 65.959 1.00 13.35 88 PRO A CA 1
ATOM 688 C C . PRO A 1 88 ? 39.084 94.328 67.438 1.00 14.23 88 PRO A C 1
ATOM 689 O O . PRO A 1 88 ? 39.597 93.428 68.102 1.00 15.14 88 PRO A O 1
ATOM 693 N N . LEU A 1 89 ? 38.746 95.502 67.961 1.00 13.61 89 LEU A N 1
ATOM 694 C CA . LEU A 1 89 ? 39.043 95.810 69.356 1.00 14.37 89 LEU A CA 1
ATOM 695 C C . LEU A 1 89 ? 37.841 95.936 70.281 1.00 16.19 89 LEU A C 1
ATOM 696 O O . LEU A 1 89 ? 37.944 96.536 71.355 1.00 19.08 89 LEU A O 1
ATOM 701 N N . VAL A 1 90 ? 36.708 95.383 69.868 1.00 13.45 90 VAL A N 1
ATOM 702 C CA . VAL A 1 90 ? 35.494 95.430 70.677 1.00 13.93 90 VAL A CA 1
ATOM 703 C C . VAL A 1 90 ? 35.143 94.041 71.190 1.00 14.05 90 VAL A C 1
ATOM 704 O O . VAL A 1 90 ? 34.860 93.138 70.409 1.00 13.69 90 VAL A O 1
ATOM 708 N N . ALA A 1 91 ? 35.161 93.872 72.506 1.00 15.46 91 ALA A N 1
ATOM 709 C CA . ALA A 1 91 ? 34.824 92.588 73.107 1.00 15.99 91 ALA A CA 1
ATOM 710 C C . ALA A 1 91 ? 35.747 91.469 72.640 1.00 16.28 91 ALA A C 1
ATOM 711 O O . ALA A 1 91 ? 35.316 90.338 72.404 1.00 17.47 91 ALA A O 1
ATOM 713 N N . THR A 1 92 ? 37.016 91.815 72.474 1.00 15.24 92 THR A N 1
ATOM 714 C CA . THR A 1 92 ? 38.101 90.908 72.176 1.00 16.24 92 THR A CA 1
ATOM 715 C C . THR A 1 92 ? 39.270 91.336 73.026 1.00 15.90 92 THR A C 1
ATOM 716 O O . THR A 1 92 ? 39.237 92.360 73.690 1.00 18.70 92 THR A O 1
ATOM 720 N N . THR A 1 93 ? 40.315 90.518 73.035 1.00 17.59 93 THR A N 1
ATOM 721 C CA . THR A 1 93 ? 41.498 90.968 73.719 1.00 14.97 93 THR A CA 1
ATOM 722 C C . THR A 1 93 ? 42.600 91.355 72.727 1.00 13.85 93 THR A C 1
ATOM 723 O O . THR A 1 93 ? 43.778 91.377 73.040 1.00 14.93 93 THR A O 1
ATOM 727 N N . HIS A 1 94 ? 42.172 91.640 71.483 1.00 13.61 94 HIS A N 1
ATOM 728 C CA . HIS A 1 94 ? 43.151 91.873 70.420 1.00 13.13 94 HIS A CA 1
ATOM 729 C C . HIS A 1 94 ? 43.969 93.149 70.662 1.00 12.65 94 HIS A C 1
ATOM 730 O O . HIS A 1 94 ? 45.032 93.358 70.093 1.00 13.91 94 HIS A O 1
ATOM 737 N N . ALA A 1 95 ? 43.528 94.060 71.524 1.00 13.92 95 ALA A N 1
ATOM 738 C CA . ALA A 1 95 ? 44.332 95.243 71.789 1.00 15.28 95 ALA A CA 1
ATOM 739 C C . ALA A 1 95 ? 45.687 94.782 72.337 1.00 15.73 95 ALA A C 1
ATOM 740 O O . ALA A 1 95 ? 46.703 95.454 72.146 1.00 16.17 95 ALA A O 1
ATOM 742 N N . GLU A 1 96 ? 45.698 93.631 73.012 1.00 15.31 96 GLU A N 1
ATOM 743 C CA . GLU A 1 96 ? 46.928 93.070 73.572 1.00 16.38 96 GLU A CA 1
ATOM 744 C C . GLU A 1 96 ? 47.939 92.763 72.478 1.00 16.71 96 GLU A C 1
ATOM 745 O O . GLU A 1 96 ? 49.151 92.812 72.702 1.00 17.36 96 GLU A O 1
ATOM 751 N N . LEU A 1 97 ? 47.436 92.434 71.293 1.00 16.27 97 LEU A N 1
ATOM 752 C CA . LEU A 1 97 ? 48.300 92.110 70.169 1.00 16.08 97 LEU A CA 1
ATOM 753 C C . LEU A 1 97 ? 49.057 93.343 69.684 1.00 15.83 97 LEU A C 1
ATOM 754 O O . LEU A 1 97 ? 50.150 93.222 69.132 1.00 15.95 97 LEU A O 1
ATOM 759 N N . ARG A 1 98 ? 48.482 94.527 69.882 1.00 16.34 98 ARG A N 1
ATOM 760 C CA . ARG A 1 98 ? 49.162 95.754 69.477 1.00 17.17 98 ARG A CA 1
ATOM 761 C C . ARG A 1 98 ? 50.364 95.982 70.387 1.00 17.56 98 ARG A C 1
ATOM 762 O O . ARG A 1 98 ? 51.400 96.482 69.949 1.00 17.17 98 ARG A O 1
ATOM 770 N N . ILE A 1 99 ? 50.211 95.628 71.661 1.00 17.58 99 ILE A N 1
ATOM 771 C CA . ILE A 1 99 ? 51.292 95.782 72.623 1.00 19.33 99 ILE A CA 1
ATOM 772 C C . ILE A 1 99 ? 52.418 94.841 72.221 1.00 19.21 99 ILE A C 1
ATOM 773 O O . ILE A 1 99 ? 53.588 95.223 72.207 1.00 20.39 99 ILE A O 1
ATOM 778 N N . ARG A 1 100 ? 52.058 93.605 71.887 1.00 18.48 100 ARG A N 1
ATOM 779 C CA . ARG A 1 100 ? 53.054 92.623 71.477 1.00 20.34 100 ARG A CA 1
ATOM 780 C C . ARG A 1 100 ? 53.763 93.088 70.213 1.00 20.46 100 ARG A C 1
ATOM 781 O O . ARG A 1 100 ? 54.977 92.934 70.080 1.00 21.97 100 ARG A O 1
ATOM 789 N N . ALA A 1 101 ? 53.002 93.664 69.287 1.00 19.58 101 ALA A N 1
ATOM 790 C CA . ALA A 1 101 ? 53.571 94.153 68.037 1.00 19.64 101 ALA A CA 1
ATOM 791 C C . ALA A 1 101 ? 54.579 95.268 68.300 1.00 20.45 101 ALA A C 1
ATOM 792 O O . ALA A 1 101 ? 55.686 95.252 67.758 1.00 20.25 101 ALA A O 1
ATOM 794 N N . LYS A 1 102 ? 54.200 96.232 69.135 1.00 21.12 102 LYS A N 1
ATOM 795 C CA . LYS A 1 102 ? 55.089 97.345 69.445 1.00 23.35 102 LYS A CA 1
ATOM 796 C C . LYS A 1 102 ? 56.383 96.874 70.095 1.00 24.43 102 LYS A C 1
ATOM 797 O O . LYS A 1 102 ? 57.465 97.342 69.745 1.00 24.98 102 LYS A O 1
ATOM 803 N N . ARG A 1 103 ? 56.268 95.957 71.051 1.00 25.02 103 ARG A N 1
ATOM 804 C CA . ARG A 1 103 ? 57.451 95.445 71.738 1.00 26.46 103 ARG A CA 1
ATOM 805 C C . ARG A 1 103 ? 58.383 94.730 70.757 1.00 26.08 103 ARG A C 1
ATOM 806 O O . ARG A 1 103 ? 59.583 94.591 70.969 1.00 28.91 103 ARG A O 1
ATOM 814 N N . ALA A 1 104 ? 57.775 94.242 69.661 1.00 26.14 104 ALA A N 1
ATOM 815 C CA . ALA A 1 104 ? 58.555 93.546 68.649 1.00 26.16 104 ALA A CA 1
ATOM 816 C C . ALA A 1 104 ? 59.093 94.504 67.580 1.00 26.73 104 ALA A C 1
ATOM 817 O O . ALA A 1 104 ? 59.726 94.111 66.609 1.00 28.02 104 ALA A O 1
ATOM 819 N N . GLY A 1 105 ? 58.779 95.803 67.765 1.00 26.40 105 GLY A N 1
ATOM 820 C CA . GLY A 1 105 ? 59.289 96.804 66.834 1.00 26.46 105 GLY A CA 1
ATOM 821 C C . GLY A 1 105 ? 58.452 96.872 65.556 1.00 26.80 105 GLY A C 1
ATOM 822 O O . GLY A 1 105 ? 58.874 97.388 64.532 1.00 26.65 105 GLY A O 1
ATOM 823 N N . VAL A 1 106 ? 57.236 96.339 65.603 1.00 25.05 106 VAL A N 1
ATOM 824 C CA . VAL A 1 106 ? 56.356 96.342 64.441 1.00 24.30 106 VAL A CA 1
ATOM 825 C C . VAL A 1 106 ? 55.271 97.401 64.592 1.00 23.69 106 VAL A C 1
ATOM 826 O O . VAL A 1 106 ? 54.556 97.430 65.591 1.00 23.36 106 VAL A O 1
ATOM 830 N N . GLU A 1 107 ? 55.166 98.276 63.596 1.00 23.55 107 GLU A N 1
ATOM 831 C CA . GLU A 1 107 ? 54.162 99.335 63.608 1.00 23.22 107 GLU A CA 1
ATOM 832 C C . GLU A 1 107 ? 52.805 98.716 63.299 1.00 20.43 107 GLU A C 1
ATOM 833 O O . GLU A 1 107 ? 52.706 97.835 62.448 1.00 20.83 107 GLU A O 1
ATOM 839 N N . SER A 1 108 ? 51.761 99.162 63.989 1.00 18.97 108 SER A N 1
ATOM 840 C CA . SER A 1 108 ? 50.434 98.627 63.719 1.00 17.59 108 SER A CA 1
ATOM 841 C C . SER A 1 108 ? 49.411 99.739 63.529 1.00 15.93 108 SER A C 1
ATOM 842 O O . SER A 1 108 ? 49.561 100.844 64.058 1.00 15.99 108 SER A O 1
ATOM 845 N N . TYR A 1 109 ? 48.380 99.431 62.750 1.00 15.33 109 TYR A N 1
ATOM 846 C CA . TYR A 1 109 ? 47.304 100.372 62.462 1.00 14.40 109 TYR A CA 1
ATOM 847 C C . TYR A 1 109 ? 45.978 99.650 62.613 1.00 14.97 109 TYR A C 1
ATOM 848 O O . TYR A 1 109 ? 45.899 98.438 62.410 1.00 15.30 109 TYR A O 1
ATOM 857 N N . VAL A 1 110 ? 44.938 100.399 62.956 1.00 13.27 110 VAL A N 1
ATOM 858 C CA . VAL A 1 110 ? 43.621 99.814 63.148 1.00 13.49 110 VAL A CA 1
ATOM 859 C C . VAL A 1 110 ? 42.580 100.417 62.218 1.00 12.88 110 VAL A C 1
ATOM 860 O O . VAL A 1 110 ? 42.466 101.639 62.109 1.00 13.28 110 VAL A O 1
ATOM 864 N N . ILE A 1 111 ? 41.846 99.549 61.531 1.00 13.41 111 ILE A N 1
ATOM 865 C CA . ILE A 1 111 ? 40.770 99.980 60.647 1.00 13.50 111 ILE A CA 1
ATOM 866 C C . ILE A 1 111 ? 39.496 99.404 61.251 1.00 12.07 111 ILE A C 1
ATOM 867 O O . ILE A 1 111 ? 39.320 98.185 61.329 1.00 13.43 111 ILE A O 1
ATOM 872 N N . HIS A 1 112 ? 38.617 100.296 61.688 1.00 11.60 112 HIS A N 1
ATOM 873 C CA . HIS A 1 112 ? 37.366 99.916 62.321 1.00 11.91 112 HIS A CA 1
ATOM 874 C C . HIS A 1 112 ? 36.343 99.393 61.323 1.00 13.01 112 HIS A C 1
ATOM 875 O O . HIS A 1 112 ? 36.502 99.546 60.113 1.00 12.86 112 HIS A O 1
ATOM 882 N N . ALA A 1 113 ? 35.301 98.759 61.851 1.00 13.31 113 ALA A N 1
ATOM 883 C CA . ALA A 1 113 ? 34.212 98.222 61.041 1.00 12.78 113 ALA A CA 1
ATOM 884 C C . ALA A 1 113 ? 32.979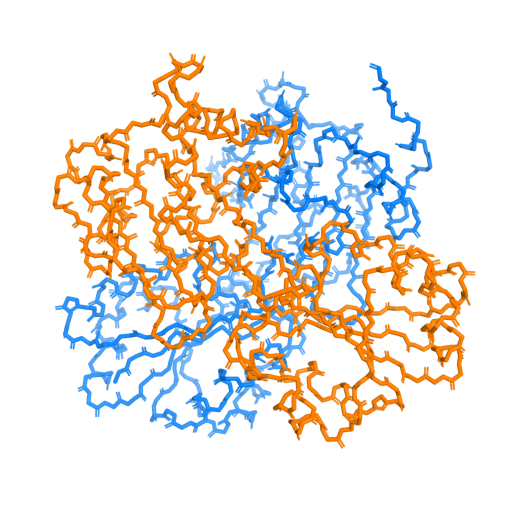 98.241 61.937 1.00 12.27 113 ALA A C 1
ATOM 885 O O . ALA A 1 113 ? 33.104 98.349 63.156 1.00 12.91 113 ALA A O 1
ATOM 887 N N . PRO A 1 114 ? 31.773 98.153 61.354 1.00 12.11 114 PRO A N 1
ATOM 888 C CA . PRO A 1 114 ? 30.586 98.168 62.216 1.00 12.24 114 PRO A CA 1
ATOM 889 C C . PRO A 1 114 ? 30.646 97.074 63.278 1.00 11.41 114 PRO A C 1
ATOM 890 O O . PRO A 1 114 ? 31.007 95.928 62.999 1.00 12.81 114 PRO A O 1
ATOM 894 N N . SER A 1 115 ? 30.289 97.461 64.498 1.00 11.43 115 SER A N 1
ATOM 895 C CA . SER A 1 115 ? 30.324 96.593 65.668 1.00 11.72 115 SER A CA 1
ATOM 896 C C . SER A 1 115 ? 28.948 96.394 66.287 1.00 11.31 115 SER A C 1
ATOM 897 O O . SER A 1 115 ? 28.112 97.290 66.255 1.00 12.27 115 SER A O 1
ATOM 900 N N . ILE A 1 116 ? 28.720 95.220 66.869 1.00 11.34 116 ILE A N 1
ATOM 901 C CA . ILE A 1 116 ? 27.439 94.951 67.504 1.00 10.96 116 ILE A CA 1
ATOM 902 C C . ILE A 1 116 ? 27.225 95.896 68.688 1.00 11.20 116 ILE A C 1
ATOM 903 O O . ILE A 1 116 ? 26.092 96.227 69.031 1.00 12.02 116 ILE A O 1
ATOM 908 N N . TYR A 1 117 ? 28.322 96.350 69.293 1.00 10.84 117 TYR A N 1
ATOM 909 C CA . TYR A 1 117 ? 28.257 97.251 70.441 1.00 11.13 117 TYR A CA 1
ATOM 910 C C . TYR A 1 117 ? 27.523 98.552 70.103 1.00 12.15 117 TYR A C 1
ATOM 911 O O . TYR A 1 117 ? 26.807 99.105 70.940 1.00 11.25 117 TYR A O 1
ATOM 920 N N . SER A 1 118 ? 27.698 99.044 68.878 1.00 12.02 118 SER A N 1
ATOM 921 C CA . SER A 1 118 ? 27.012 100.266 68.475 1.00 12.64 118 SER A CA 1
ATOM 922 C C . SER A 1 118 ? 25.772 99.950 67.635 1.00 11.71 118 SER A C 1
ATOM 923 O O . SER A 1 118 ? 24.825 100.736 67.604 1.00 12.49 118 SER A O 1
ATOM 926 N N . ALA A 1 119 ? 25.765 98.792 66.974 1.00 11.91 119 ALA A N 1
ATOM 927 C CA . ALA A 1 119 ? 24.633 98.413 66.133 1.00 12.37 119 ALA A CA 1
ATOM 928 C C . ALA A 1 119 ? 23.345 98.249 66.929 1.00 12.66 119 ALA A C 1
ATOM 929 O O . ALA A 1 119 ? 22.251 98.273 66.359 1.00 13.56 119 ALA A O 1
ATOM 931 N N . VAL A 1 120 ? 23.463 98.083 68.241 1.00 13.76 120 VAL A N 1
ATOM 932 C CA . VAL A 1 120 ? 22.262 97.938 69.057 1.00 15.07 120 VAL A CA 1
ATOM 933 C C . VAL A 1 120 ? 21.406 99.204 69.023 1.00 13.82 120 VAL A C 1
ATOM 934 O O . VAL A 1 120 ? 20.284 99.220 69.528 1.00 13.61 120 VAL A O 1
ATOM 938 N N . GLY A 1 121 ? 21.929 100.267 68.418 1.00 13.03 121 GLY A N 1
ATOM 939 C CA . GLY A 1 121 ? 21.145 101.481 68.308 1.00 12.84 121 GLY A CA 1
ATOM 940 C C . GLY A 1 121 ? 19.901 101.210 67.473 1.00 12.59 121 GLY A C 1
ATOM 941 O O . GLY A 1 121 ? 18.904 101.928 67.574 1.00 13.07 121 GLY A O 1
ATOM 942 N N . ILE A 1 122 ? 19.951 100.163 66.651 1.00 12.61 122 ILE A N 1
ATOM 943 C CA . ILE A 1 122 ? 18.813 99.818 65.803 1.00 12.62 122 ILE A CA 1
ATOM 944 C C . ILE A 1 122 ? 17.634 99.289 66.632 1.00 12.62 122 ILE A C 1
ATOM 945 O O . ILE A 1 122 ? 16.533 99.108 66.112 1.00 12.77 122 ILE A O 1
ATOM 950 N N . THR A 1 123 ? 17.861 99.053 67.924 1.00 13.31 123 THR A N 1
ATOM 951 C CA . THR A 1 123 ? 16.783 98.581 68.795 1.00 13.04 123 THR A CA 1
ATOM 952 C C . THR A 1 123 ? 15.937 99.751 69.280 1.00 13.95 123 THR A C 1
ATOM 953 O O . THR A 1 123 ? 14.871 99.553 69.856 1.00 15.04 123 THR A O 1
ATOM 957 N N . GLY A 1 124 ? 16.416 100.971 69.056 1.00 13.68 124 GLY A N 1
ATOM 958 C CA . GLY A 1 124 ? 15.670 102.136 69.493 1.00 14.43 124 GLY A CA 1
ATOM 959 C C . GLY A 1 124 ? 16.037 102.577 70.900 1.00 13.59 124 GLY A C 1
ATOM 960 O O . GLY A 1 124 ? 15.526 103.579 71.396 1.00 15.02 124 GLY A O 1
ATOM 961 N N . LEU A 1 125 ? 16.912 101.821 71.555 1.00 13.32 125 LEU A N 1
ATOM 962 C CA . LEU A 1 125 ? 17.352 102.167 72.901 1.00 12.91 125 LEU A CA 1
ATOM 963 C C . LEU A 1 125 ? 18.490 103.173 72.752 1.00 13.30 125 LEU A C 1
ATOM 964 O O . LEU A 1 125 ? 19.388 102.978 71.931 1.00 13.53 125 LEU A O 1
ATOM 969 N N . HIS A 1 126 ? 18.447 104.249 73.532 1.00 12.89 126 HIS A N 1
ATOM 970 C CA . HIS A 1 126 ? 19.492 105.268 73.454 1.00 13.69 126 HIS A CA 1
ATOM 971 C C . HIS A 1 126 ? 20.856 104.692 73.810 1.00 12.82 126 HIS A C 1
ATOM 972 O O . HIS A 1 126 ? 21.040 104.103 74.877 1.00 12.05 126 HIS A O 1
ATOM 979 N N . ILE A 1 127 ? 21.820 104.879 72.918 1.00 13.21 127 ILE A N 1
ATOM 980 C CA . ILE A 1 127 ? 23.159 104.365 73.147 1.00 13.36 127 ILE A CA 1
ATOM 981 C C . ILE A 1 127 ? 23.798 104.894 74.434 1.00 12.83 127 ILE A C 1
ATOM 982 O O . ILE A 1 127 ? 24.455 104.143 75.156 1.00 11.76 127 ILE A O 1
ATOM 987 N N . TYR A 1 128 ? 23.592 106.169 74.749 1.00 12.96 128 TYR A N 1
ATOM 988 C CA . TYR A 1 128 ? 24.213 106.711 75.951 1.00 12.32 128 TYR A CA 1
ATOM 989 C C . TYR A 1 128 ? 23.686 106.092 77.241 1.00 11.93 128 TYR A C 1
ATOM 990 O O . TYR A 1 128 ? 24.332 106.191 78.287 1.00 12.97 128 TYR A O 1
ATOM 999 N N . LYS A 1 129 ? 22.522 105.448 77.168 1.00 11.06 129 LYS A N 1
ATOM 1000 C CA . LYS A 1 129 ? 21.922 104.833 78.345 1.00 11.73 129 LYS A CA 1
ATOM 1001 C C . LYS A 1 129 ? 22.416 103.418 78.628 1.00 11.73 129 LYS A C 1
ATOM 1002 O O . LYS A 1 129 ? 22.008 102.804 79.613 1.00 12.03 129 LYS A O 1
ATOM 1008 N N . PHE A 1 130 ? 23.281 102.892 77.767 1.00 10.96 130 PHE A N 1
ATOM 1009 C CA . PHE A 1 130 ? 23.831 101.565 78.025 1.00 10.87 130 PHE A CA 1
ATOM 1010 C C . PHE A 1 130 ? 24.926 101.695 79.072 1.00 12.35 130 PHE A C 1
ATOM 1011 O O . PHE A 1 130 ? 25.784 102.578 78.987 1.00 12.08 130 PHE A O 1
ATOM 1019 N N . GLY A 1 131 ? 24.879 100.826 80.074 1.00 11.27 131 GLY A N 1
ATOM 1020 C CA . GLY A 1 131 ? 25.890 100.857 81.112 1.00 11.88 131 GLY A CA 1
ATOM 1021 C C . GLY A 1 131 ? 26.960 99.819 80.841 1.00 11.39 131 GLY A C 1
ATOM 1022 O O . GLY A 1 131 ? 27.341 99.578 79.692 1.00 11.66 131 GLY A O 1
ATOM 1023 N N . LYS A 1 132 ? 27.450 99.211 81.912 1.00 11.42 132 LYS A N 1
ATOM 1024 C CA . LYS A 1 132 ? 28.468 98.173 81.830 1.00 11.47 132 LYS A CA 1
ATOM 1025 C C . LYS A 1 132 ? 27.916 97.027 80.984 1.00 12.02 132 LYS A C 1
ATOM 1026 O O . LYS A 1 132 ? 26.719 96.744 81.029 1.00 11.61 132 LYS A O 1
ATOM 1032 N N . SER A 1 133 ? 28.775 96.384 80.199 1.00 11.36 133 SER A N 1
ATOM 1033 C CA . SER A 1 133 ? 28.326 95.266 79.378 1.00 11.40 133 SER A CA 1
ATOM 1034 C C . SER A 1 133 ? 28.794 93.966 80.017 1.00 11.97 133 SER A C 1
ATOM 1035 O O . SER A 1 133 ? 29.668 93.965 80.885 1.00 13.31 133 SER A O 1
ATOM 1038 N N . ALA A 1 134 ? 28.204 92.859 79.591 1.00 13.76 134 ALA A N 1
ATOM 1039 C CA . ALA A 1 134 ? 28.577 91.563 80.132 1.00 13.90 134 ALA A CA 1
ATOM 1040 C C . ALA A 1 134 ? 28.447 90.490 79.072 1.00 14.17 134 ALA A C 1
ATOM 1041 O O . ALA A 1 134 ? 27.889 90.720 78.000 1.00 13.96 134 ALA A O 1
ATOM 1043 N N . THR A 1 135 ? 28.977 89.316 79.383 1.00 14.68 135 THR A N 1
ATOM 1044 C CA . THR A 1 135 ? 28.913 88.188 78.474 1.00 15.62 135 THR A CA 1
ATOM 1045 C C . THR A 1 135 ? 28.275 87.017 79.201 1.00 14.64 135 THR A C 1
ATOM 1046 O O . THR A 1 135 ? 28.637 86.706 80.338 1.00 15.51 135 THR A O 1
ATOM 1050 N N . VAL A 1 136 ? 27.304 86.386 78.553 1.00 15.27 136 VAL A N 1
ATOM 1051 C CA . VAL A 1 136 ? 26.648 85.224 79.135 1.00 15.55 136 VAL A CA 1
ATOM 1052 C C . VAL A 1 136 ? 27.412 84.020 78.603 1.00 16.50 136 VAL A C 1
ATOM 1053 O O . VAL A 1 136 ? 27.306 83.680 77.426 1.00 16.12 136 VAL A O 1
ATOM 1057 N N . ALA A 1 137 ? 28.197 83.388 79.468 1.00 17.76 137 ALA A N 1
ATOM 1058 C CA . ALA A 1 137 ? 28.989 82.235 79.063 1.00 19.60 137 ALA A CA 1
ATOM 1059 C C . ALA A 1 137 ? 28.301 80.912 79.368 1.00 20.38 137 ALA A C 1
ATOM 1060 O O . ALA A 1 137 ? 27.564 80.788 80.346 1.00 19.84 137 ALA A O 1
ATOM 1062 N N . TYR A 1 138 ? 28.548 79.928 78.510 1.00 20.69 138 TYR A N 1
ATOM 1063 C CA . TYR A 1 138 ? 27.991 78.591 78.673 1.00 21.29 138 TYR A CA 1
ATOM 1064 C C . TYR A 1 138 ? 28.594 77.910 79.893 1.00 21.64 138 TYR A C 1
ATOM 1065 O O . TYR A 1 138 ? 29.793 78.021 80.141 1.00 22.01 138 TYR A O 1
ATOM 1074 N N . PRO A 1 139 ? 27.766 77.220 80.686 1.00 21.92 139 PRO A N 1
ATOM 1075 C CA . PRO A 1 139 ? 28.353 76.545 81.844 1.00 22.93 139 PRO A CA 1
ATOM 1076 C C . PRO A 1 139 ? 29.229 75.429 81.266 1.00 24.72 139 PRO A C 1
ATOM 1077 O O . PRO A 1 139 ? 28.918 74.887 80.204 1.00 24.63 139 PRO A O 1
ATOM 1081 N N . GLU A 1 140 ? 30.323 75.106 81.944 1.00 25.07 140 GLU A N 1
ATOM 1082 C CA . GLU A 1 140 ? 31.232 74.056 81.487 1.00 26.47 140 GLU A CA 1
ATOM 1083 C C . GLU A 1 140 ? 31.450 73.093 82.646 1.00 25.78 140 GLU A C 1
ATOM 1084 O O . GLU A 1 140 ? 32.051 73.457 83.655 1.00 25.64 140 GLU A O 1
ATOM 1090 N N . GLY A 1 141 ? 30.967 71.864 82.501 1.00 25.76 141 GLY A N 1
ATOM 1091 C CA . GLY A 1 141 ? 31.112 70.907 83.581 1.00 24.65 141 GLY A CA 1
ATOM 1092 C C . GLY A 1 141 ? 30.369 71.447 84.788 1.00 24.77 141 GLY A C 1
ATOM 1093 O O . GLY A 1 141 ? 29.227 71.895 84.661 1.00 26.78 141 GLY A O 1
ATOM 1094 N N . ASN A 1 142 ? 31.006 71.429 85.954 1.00 22.74 142 ASN A N 1
ATOM 1095 C CA . ASN A 1 142 ? 30.362 71.938 87.157 1.00 22.36 142 ASN A CA 1
ATOM 1096 C C . ASN A 1 142 ? 30.604 73.433 87.360 1.00 22.79 142 ASN A C 1
ATOM 1097 O O . ASN A 1 142 ? 30.182 74.001 88.364 1.00 23.52 142 ASN A O 1
ATOM 1102 N N . TRP A 1 143 ? 31.285 74.064 86.405 1.00 24.03 143 TRP A N 1
ATOM 1103 C CA . TRP A 1 143 ? 31.568 75.498 86.484 1.00 25.54 143 TRP A CA 1
ATOM 1104 C C . TRP A 1 143 ? 30.420 76.273 85.837 1.00 26.10 143 TRP A C 1
ATOM 1105 O O . TRP A 1 143 ? 30.183 76.162 84.633 1.00 25.48 143 TRP A O 1
ATOM 1116 N N . PHE A 1 144 ? 29.710 77.054 86.647 1.00 26.38 144 PHE A N 1
ATOM 1117 C CA . PHE A 1 144 ? 28.566 77.828 86.173 1.00 26.29 144 PHE A CA 1
ATOM 1118 C C . PHE A 1 144 ? 28.793 79.327 86.390 1.00 25.49 144 PHE A C 1
ATOM 1119 O O . PHE A 1 144 ? 28.669 79.826 87.509 1.00 26.36 144 PHE A O 1
ATOM 1127 N N . PRO A 1 145 ? 29.135 80.060 85.318 1.00 24.18 145 PRO A N 1
ATOM 1128 C CA . PRO A 1 145 ? 29.378 81.507 85.400 1.00 23.65 145 PRO A CA 1
ATOM 1129 C C . PRO A 1 145 ? 28.102 82.266 85.754 1.00 22.04 145 PRO A C 1
ATOM 1130 O O . PRO A 1 145 ? 27.026 81.927 85.267 1.00 21.82 145 PRO A O 1
ATOM 1134 N N . THR A 1 146 ? 28.220 83.296 86.590 1.00 20.52 146 THR A N 1
ATOM 1135 C CA . THR A 1 146 ? 27.047 84.072 86.987 1.00 20.52 146 THR A CA 1
ATOM 1136 C C . THR A 1 146 ? 27.281 85.580 87.067 1.00 20.33 146 THR A C 1
ATOM 1137 O O . THR A 1 146 ? 26.338 86.332 87.309 1.00 19.38 146 THR A O 1
ATOM 1141 N N . SER A 1 147 ? 28.520 86.019 86.859 1.00 21.08 147 SER A N 1
ATOM 1142 C CA . SER A 1 147 ? 28.858 87.442 86.957 1.00 21.27 147 SER A CA 1
ATOM 1143 C C . SER A 1 147 ? 27.970 88.389 86.155 1.00 20.02 147 SER A C 1
ATOM 1144 O O . SER A 1 147 ? 27.720 89.517 86.583 1.00 19.36 147 SER A O 1
ATOM 1147 N N . TYR A 1 148 ? 27.493 87.941 84.999 1.00 18.12 148 TYR A N 1
ATOM 1148 C CA . TYR A 1 148 ? 26.647 88.781 84.156 1.00 17.39 148 TYR A CA 1
ATOM 1149 C C . TYR A 1 148 ? 25.351 89.212 84.837 1.00 17.84 148 TYR A C 1
ATOM 1150 O O . TYR A 1 148 ? 24.802 90.272 84.536 1.00 17.33 148 TYR A O 1
ATOM 1159 N N . TYR A 1 149 ? 24.869 88.392 85.763 1.00 17.20 149 TYR A N 1
ATOM 1160 C CA . TYR A 1 149 ? 23.644 88.695 86.490 1.00 16.32 149 TYR A CA 1
ATOM 1161 C C . TYR A 1 149 ? 23.840 89.953 87.341 1.00 15.99 149 TYR A C 1
ATOM 1162 O O . TYR A 1 149 ? 22.959 90.813 87.408 1.00 17.09 149 TYR A O 1
ATOM 1171 N N . ASP A 1 150 ? 25.006 90.062 87.969 1.00 17.03 150 ASP A N 1
ATOM 1172 C CA . ASP A 1 150 ? 25.320 91.207 88.816 1.00 18.86 150 ASP A CA 1
ATOM 1173 C C . ASP A 1 150 ? 25.449 92.489 87.997 1.00 17.75 150 ASP A C 1
ATOM 1174 O O . ASP A 1 150 ? 25.155 93.582 88.488 1.00 17.42 150 ASP A O 1
ATOM 1179 N N . VAL A 1 151 ? 25.896 92.353 86.752 1.00 16.91 151 VAL A N 1
ATOM 1180 C CA . VAL A 1 151 ? 26.040 93.513 85.876 1.00 14.98 151 VAL A CA 1
ATOM 1181 C C . VAL A 1 151 ? 24.660 94.095 85.594 1.00 14.99 151 VAL A C 1
ATOM 1182 O O . VAL A 1 151 ? 24.462 95.309 85.673 1.00 13.83 151 VAL A O 1
ATOM 1186 N N . ILE A 1 152 ? 23.702 93.230 85.272 1.00 14.63 152 ILE A N 1
ATOM 1187 C CA . ILE A 1 152 ? 22.343 93.678 85.001 1.00 14.13 152 ILE A CA 1
ATOM 1188 C C . ILE A 1 152 ? 21.798 94.383 86.236 1.00 14.53 152 ILE A C 1
ATOM 1189 O O . ILE A 1 152 ? 21.215 95.460 86.143 1.00 14.58 152 ILE A O 1
ATOM 1194 N N . LYS A 1 153 ? 21.999 93.773 87.400 1.00 15.12 153 LYS A N 1
ATOM 1195 C CA . LYS A 1 153 ? 21.511 94.350 88.643 1.00 15.95 153 LYS A CA 1
ATOM 1196 C C . LYS A 1 153 ? 22.042 95.765 88.855 1.00 15.14 153 LYS A C 1
ATOM 1197 O O . LYS A 1 153 ? 21.274 96.679 89.150 1.00 16.52 153 LYS A O 1
ATOM 1203 N N . GLU A 1 154 ? 23.352 95.937 88.696 1.00 14.98 154 GLU A N 1
ATOM 1204 C CA . GLU A 1 154 ? 23.991 97.239 88.879 1.00 15.39 154 GLU A CA 1
ATOM 1205 C C . GLU A 1 154 ? 23.467 98.287 87.900 1.00 15.83 154 GLU A C 1
ATOM 1206 O O . GLU A 1 154 ? 23.162 99.414 88.294 1.00 15.93 154 GLU A O 1
ATOM 1212 N N . ASN A 1 155 ? 23.368 97.924 86.625 1.00 14.57 155 ASN A N 1
ATOM 1213 C CA . ASN A 1 155 ? 22.868 98.859 85.620 1.00 14.31 155 ASN A CA 1
ATOM 1214 C C . ASN A 1 155 ? 21.407 99.228 85.848 1.00 15.00 155 ASN A C 1
ATOM 1215 O O . ASN A 1 155 ? 21.0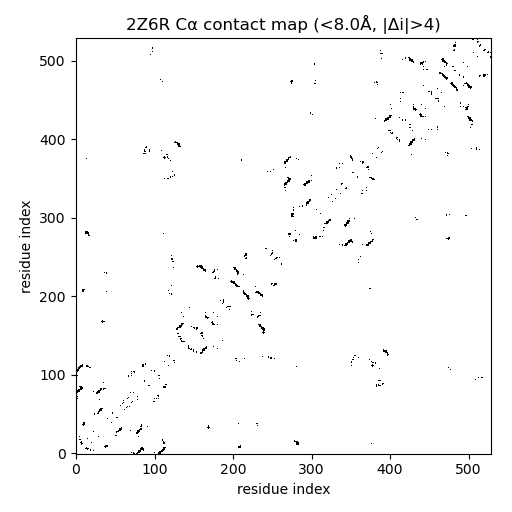42 100.402 85.818 1.00 13.93 155 ASN A O 1
ATOM 1220 N N . ALA A 1 156 ? 20.568 98.221 86.070 1.00 15.03 156 ALA A N 1
ATOM 1221 C CA . ALA A 1 156 ? 19.143 98.457 86.274 1.00 15.39 156 ALA A CA 1
ATOM 1222 C C . ALA A 1 156 ? 18.863 99.385 87.451 1.00 17.02 156 ALA A C 1
ATOM 1223 O O . ALA A 1 156 ? 17.954 100.210 87.386 1.00 18.02 156 ALA A O 1
ATOM 1225 N N . GLU A 1 157 ? 19.647 99.255 88.518 1.00 18.47 157 GLU A N 1
ATOM 1226 C CA . GLU A 1 157 ? 19.470 100.101 89.697 1.00 20.97 157 GLU A CA 1
ATOM 1227 C C . GLU A 1 157 ? 19.698 101.565 89.338 1.00 20.46 157 GLU A C 1
ATOM 1228 O O . GLU A 1 157 ? 19.121 102.462 89.960 1.00 21.61 157 GLU A O 1
ATOM 1234 N N . ARG A 1 158 ? 20.550 101.785 88.338 1.00 17.71 158 ARG A N 1
ATOM 1235 C CA . ARG A 1 158 ? 20.904 103.119 87.849 1.00 17.84 158 ARG A CA 1
ATOM 1236 C C . ARG A 1 158 ? 20.015 103.519 86.672 1.00 16.40 158 ARG A C 1
ATOM 1237 O O . ARG A 1 158 ? 20.198 104.589 86.096 1.00 15.88 158 ARG A O 1
ATOM 1245 N N . GLY A 1 159 ? 19.077 102.649 86.304 1.00 14.94 159 GLY A N 1
ATOM 1246 C CA . GLY A 1 159 ? 18.189 102.929 85.186 1.00 15.57 159 GLY A CA 1
ATOM 1247 C C . GLY A 1 159 ? 18.846 102.779 83.822 1.00 15.23 159 GLY A C 1
ATOM 1248 O O . GLY A 1 159 ? 18.345 103.301 82.823 1.00 17.13 159 GLY A O 1
ATOM 1249 N N . LEU A 1 160 ? 19.959 102.053 83.774 1.00 13.57 160 LEU A N 1
ATOM 1250 C CA . LEU A 1 160 ? 20.703 101.851 82.532 1.00 13.33 160 LEU A CA 1
ATOM 1251 C C . LEU A 1 160 ? 20.412 100.517 81.849 1.00 14.03 160 LEU A C 1
ATOM 1252 O O . LEU A 1 160 ? 20.038 99.539 82.501 1.00 14.71 160 LEU A O 1
ATOM 1257 N N . HIS A 1 161 ? 20.596 100.488 80.531 1.00 12.88 161 HIS A N 1
ATOM 1258 C CA . HIS A 1 161 ? 20.381 99.277 79.744 1.00 12.63 161 HIS A CA 1
ATOM 1259 C C . HIS A 1 161 ? 21.617 98.389 79.831 1.00 11.98 161 HIS A C 1
ATOM 1260 O O . HIS A 1 161 ? 22.738 98.880 79.966 1.00 12.63 161 HIS A O 1
ATOM 1267 N N . THR A 1 162 ? 21.419 97.077 79.742 1.00 12.23 162 THR A N 1
ATOM 1268 C CA . THR A 1 162 ? 22.541 96.150 79.797 1.00 12.13 162 THR A CA 1
ATOM 1269 C C . THR A 1 162 ? 22.673 95.348 78.512 1.00 11.66 162 THR A C 1
ATOM 1270 O O . THR A 1 162 ? 21.749 94.626 78.124 1.00 12.36 162 THR A O 1
ATOM 1274 N N . LEU A 1 163 ? 23.821 95.477 77.857 1.00 12.03 163 LEU A N 1
ATOM 1275 C CA . LEU A 1 163 ? 24.094 94.723 76.644 1.00 12.03 163 LEU A CA 1
ATOM 1276 C C . LEU A 1 163 ? 24.740 93.409 77.066 1.00 11.76 163 LEU A C 1
ATOM 1277 O O . LEU A 1 163 ? 25.735 93.405 77.793 1.00 12.51 163 LEU A O 1
ATOM 1282 N N . LEU A 1 164 ? 24.168 92.299 76.611 1.00 12.94 164 LEU A N 1
ATOM 1283 C CA . LEU A 1 164 ? 24.696 90.990 76.944 1.00 13.15 164 LEU A CA 1
ATOM 1284 C C . LEU A 1 164 ? 25.229 90.264 75.720 1.00 13.63 164 LEU A C 1
ATOM 1285 O O . LEU A 1 164 ? 24.456 89.762 74.898 1.00 13.70 164 LEU A O 1
ATOM 1290 N N . PHE A 1 165 ? 26.551 90.242 75.583 1.00 12.91 165 PHE A N 1
ATOM 1291 C CA . PHE A 1 165 ? 27.192 89.522 74.488 1.00 12.89 165 PHE A CA 1
ATOM 1292 C C . PHE A 1 165 ? 26.911 88.058 74.819 1.00 13.99 165 PHE A C 1
ATOM 1293 O O . PHE A 1 165 ? 26.924 87.675 75.992 1.00 14.16 165 PHE A O 1
ATOM 1301 N N . LEU A 1 166 ? 26.653 87.241 73.805 1.00 13.41 166 LEU A N 1
ATOM 1302 C CA . LEU A 1 166 ? 26.369 85.834 74.061 1.00 14.08 166 LEU A CA 1
ATOM 1303 C C . LEU A 1 166 ? 27.561 84.971 73.663 1.00 13.80 166 LEU A C 1
ATOM 1304 O O . LEU A 1 166 ? 28.329 85.321 72.771 1.00 14.56 166 LEU A O 1
ATOM 1309 N N . ASP A 1 167 ? 27.710 83.835 74.334 1.00 15.34 167 ASP A N 1
ATOM 1310 C CA . ASP A 1 167 ? 28.836 82.946 74.096 1.00 15.68 167 ASP A CA 1
ATOM 1311 C C . ASP A 1 167 ? 28.906 82.336 72.701 1.00 15.48 167 ASP A C 1
ATOM 1312 O O . ASP A 1 167 ? 27.908 82.229 71.985 1.00 15.49 167 ASP A O 1
ATOM 1317 N N . ILE A 1 168 ? 30.119 81.953 72.326 1.00 16.57 168 ILE A N 1
ATOM 1318 C CA . ILE A 1 168 ? 30.376 81.333 71.040 1.00 17.82 168 ILE A CA 1
ATOM 1319 C C . ILE A 1 168 ? 31.538 80.363 71.194 1.00 18.88 168 ILE A C 1
ATOM 1320 O O . ILE A 1 168 ? 32.551 80.681 71.814 1.00 19.66 168 ILE A O 1
ATOM 1325 N N . LYS A 1 169 ? 31.359 79.165 70.650 1.00 20.56 169 LYS A N 1
ATOM 1326 C CA . LYS A 1 169 ? 32.385 78.130 70.665 1.00 22.10 169 LYS A CA 1
ATOM 1327 C C . LYS A 1 169 ? 32.542 77.787 69.192 1.00 22.67 169 LYS A C 1
ATOM 1328 O O . LYS A 1 169 ? 31.976 76.813 68.705 1.00 22.38 169 LYS A O 1
ATOM 1334 N N . ALA A 1 170 ? 33.305 78.619 68.490 1.00 23.34 170 ALA A N 1
ATOM 1335 C CA . ALA A 1 170 ? 33.528 78.471 67.057 1.00 24.13 170 ALA A CA 1
ATOM 1336 C C . ALA A 1 170 ? 33.993 77.100 66.588 1.00 24.86 170 ALA A C 1
ATOM 1337 O O . ALA A 1 170 ? 33.479 76.579 65.600 1.00 25.54 170 ALA A O 1
ATOM 1339 N N . GLU A 1 171 ? 34.961 76.520 67.287 1.00 26.57 171 GLU A N 1
ATOM 1340 C CA . GLU A 1 171 ? 35.504 75.223 66.886 1.00 28.98 171 GLU A CA 1
ATOM 1341 C C . GLU A 1 171 ? 34.415 74.138 66.909 1.00 29.86 171 GLU A C 1
ATOM 1342 O O . GLU A 1 171 ? 34.449 73.177 66.149 1.00 30.86 171 GLU A O 1
ATOM 1348 N N . LYS A 1 172 ? 33.442 74.304 67.833 1.00 29.66 172 LYS A N 1
ATOM 1349 C CA . LYS A 1 172 ? 32.356 73.327 67.919 1.00 30.44 172 LYS A CA 1
ATOM 1350 C C . LYS A 1 172 ? 31.078 73.824 67.225 1.00 29.48 172 LYS A C 1
ATOM 1351 O O . LYS A 1 172 ? 30.011 73.225 67.312 1.00 30.18 172 LYS A O 1
ATOM 1357 N N . ARG A 1 173 ? 31.220 74.994 66.560 1.00 28.59 173 ARG A N 1
ATOM 1358 C CA . ARG A 1 173 ? 30.086 75.623 65.868 1.00 28.51 173 ARG A CA 1
ATOM 1359 C C . ARG A 1 173 ? 28.864 75.781 66.772 1.00 27.65 173 ARG A C 1
ATOM 1360 O O . ARG A 1 173 ? 27.738 75.511 66.382 1.00 27.00 173 ARG A O 1
ATOM 1368 N N . MET A 1 174 ? 29.112 76.244 67.993 1.00 25.86 174 MET A N 1
ATOM 1369 C CA . MET A 1 174 ? 28.052 76.483 68.965 1.00 24.92 174 MET A CA 1
ATOM 1370 C C . MET A 1 174 ? 27.898 77.986 69.140 1.00 21.63 174 MET A C 1
ATOM 1371 O O . MET A 1 174 ? 28.862 78.679 69.463 1.00 22.11 174 MET A O 1
ATOM 1376 N N . TYR A 1 175 ? 26.686 78.482 68.930 1.00 19.22 175 TYR A N 1
ATOM 1377 C CA . TYR A 1 175 ? 26.407 79.909 69.062 1.00 17.59 175 TYR A CA 1
ATOM 1378 C C . TYR A 1 175 ? 25.201 80.055 69.979 1.00 16.41 175 TYR A C 1
ATOM 1379 O O . TYR A 1 175 ? 24.100 79.617 69.649 1.00 17.92 175 TYR A O 1
ATOM 1388 N N . MET A 1 176 ? 25.417 80.669 71.136 1.00 15.65 176 MET A N 1
ATOM 1389 C CA . MET A 1 176 ? 24.351 80.836 72.112 1.00 15.01 176 MET A CA 1
ATOM 1390 C C . MET A 1 176 ? 23.197 81.703 71.627 1.00 16.50 176 MET A C 1
ATOM 1391 O O . MET A 1 176 ? 23.398 82.827 71.170 1.00 15.41 176 MET A O 1
ATOM 1396 N N . THR A 1 177 ? 21.983 81.175 71.729 1.00 15.84 177 THR A N 1
ATOM 1397 C CA . THR A 1 177 ? 20.796 81.914 71.317 1.00 15.87 177 THR A CA 1
ATOM 1398 C C . THR A 1 177 ? 20.298 82.778 72.469 1.00 14.47 177 THR A C 1
ATOM 1399 O O . THR A 1 177 ? 20.654 82.555 73.629 1.00 15.43 177 THR A O 1
ATOM 1403 N N . ALA A 1 178 ? 19.478 83.771 72.145 1.00 15.28 178 ALA A N 1
ATOM 1404 C CA . ALA A 1 178 ? 18.922 84.641 73.169 1.00 15.89 178 ALA A CA 1
ATOM 1405 C C . ALA A 1 178 ? 18.045 83.796 74.093 1.00 15.36 178 ALA A C 1
ATOM 1406 O O . ALA A 1 178 ? 17.904 84.098 75.275 1.00 16.59 178 ALA A O 1
ATOM 1408 N N . ASN A 1 179 ? 17.468 82.730 73.546 1.00 15.87 179 ASN A N 1
ATOM 1409 C CA . ASN A 1 179 ? 16.612 81.841 74.327 1.00 16.94 179 ASN A CA 1
ATOM 1410 C C . ASN A 1 179 ? 17.427 81.155 75.419 1.00 16.35 179 ASN A C 1
ATOM 1411 O O . ASN A 1 179 ? 17.027 81.126 76.584 1.00 16.73 179 ASN A O 1
ATOM 1416 N N . GLU A 1 180 ? 18.576 80.606 75.039 1.00 15.62 180 GLU A N 1
ATOM 1417 C CA . GLU A 1 180 ? 19.448 79.934 75.995 1.00 16.76 180 GLU A CA 1
ATOM 1418 C C . GLU A 1 180 ? 19.922 80.919 77.056 1.00 16.20 180 G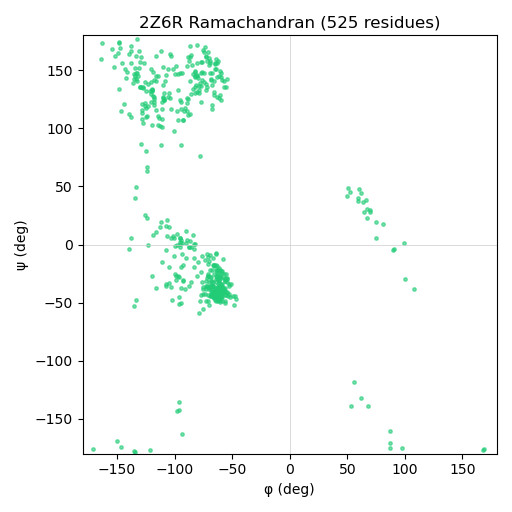LU A C 1
ATOM 1419 O O . GLU A 1 180 ? 20.006 80.580 78.236 1.00 17.06 180 GLU A O 1
ATOM 1425 N N . ALA A 1 181 ? 20.222 82.147 76.642 1.00 15.80 181 ALA A N 1
ATOM 1426 C CA . ALA A 1 181 ? 20.671 83.157 77.589 1.00 15.51 181 ALA A CA 1
ATOM 1427 C C . ALA A 1 181 ? 19.573 83.450 78.610 1.00 14.76 181 ALA A C 1
ATOM 1428 O O . ALA A 1 181 ? 19.847 83.580 79.802 1.00 15.66 181 ALA A O 1
ATOM 1430 N N . MET A 1 182 ? 18.331 83.554 78.140 1.00 15.94 182 MET A N 1
ATOM 1431 C CA . MET A 1 182 ? 17.203 83.808 79.028 1.00 15.35 182 MET A CA 1
ATOM 1432 C C . MET A 1 182 ? 17.028 82.650 80.006 1.00 16.55 182 MET A C 1
ATOM 1433 O O . MET A 1 182 ? 16.783 82.863 81.194 1.00 16.33 182 MET A O 1
ATOM 1438 N N . GLU A 1 183 ? 17.157 81.425 79.503 1.00 17.65 183 GLU A N 1
ATOM 1439 C CA . GLU A 1 183 ? 17.018 80.244 80.353 1.00 18.50 183 GLU A CA 1
ATOM 1440 C C . GLU A 1 183 ? 18.081 80.250 81.447 1.00 18.25 183 GLU A C 1
ATOM 1441 O O . GLU A 1 183 ? 17.789 79.968 82.611 1.00 18.87 183 GLU A O 1
ATOM 1447 N N . LEU A 1 184 ? 19.315 80.575 81.074 1.00 17.32 184 LEU A N 1
ATOM 1448 C CA . LEU A 1 184 ? 20.408 80.623 82.036 1.00 17.19 184 LEU A CA 1
ATOM 1449 C C . LEU A 1 184 ? 20.165 81.691 83.094 1.00 18.35 184 LEU A C 1
ATOM 1450 O O . LEU A 1 184 ? 20.380 81.460 84.287 1.00 17.97 184 LEU A O 1
ATOM 1455 N N . LEU A 1 185 ? 19.720 82.865 82.658 1.00 17.21 185 LEU A N 1
ATOM 1456 C CA . LEU A 1 185 ? 19.460 83.960 83.585 1.00 18.21 185 LEU A CA 1
ATOM 1457 C C . LEU A 1 185 ? 18.363 83.620 84.586 1.00 17.65 185 LEU A C 1
ATOM 1458 O O . LEU A 1 185 ? 18.444 84.006 85.754 1.00 17.58 185 LEU A O 1
ATOM 1463 N N . LEU A 1 186 ? 17.345 82.889 84.138 1.00 18.35 186 LEU A N 1
ATOM 1464 C CA . LEU A 1 186 ? 16.262 82.492 85.034 1.00 18.92 186 LEU A CA 1
ATOM 1465 C C . LEU A 1 186 ? 16.792 81.513 86.078 1.00 19.66 186 LEU A C 1
ATOM 1466 O O . LEU A 1 186 ? 16.326 81.498 87.218 1.00 19.28 186 LEU A O 1
ATOM 1471 N N . LYS A 1 187 ? 17.772 80.701 85.694 1.00 19.50 187 LYS A N 1
ATOM 1472 C CA . LYS A 1 187 ? 18.354 79.749 86.632 1.00 20.40 187 LYS A CA 1
ATOM 1473 C C . LYS A 1 187 ? 19.223 80.474 87.657 1.00 19.95 187 LYS A C 1
ATOM 1474 O O . LYS A 1 187 ? 19.268 80.091 88.826 1.00 21.87 187 LYS A O 1
ATOM 1480 N N . VAL A 1 188 ? 19.908 81.530 87.229 1.00 19.56 188 VAL A N 1
ATOM 1481 C CA . VAL A 1 188 ? 20.746 82.287 88.151 1.00 19.24 188 VAL A CA 1
ATOM 1482 C C . VAL A 1 188 ? 19.844 83.035 89.128 1.00 19.32 188 VAL A C 1
ATOM 1483 O O . VAL A 1 188 ? 20.166 83.169 90.309 1.00 20.09 188 VAL A O 1
ATOM 1487 N N . GLU A 1 189 ? 18.710 83.519 88.631 1.00 20.45 189 GLU A N 1
ATOM 1488 C CA . GLU A 1 189 ? 17.756 84.236 89.469 1.00 21.52 189 GLU A CA 1
ATOM 1489 C C . GLU A 1 189 ? 17.265 83.324 90.592 1.00 23.49 189 GLU A C 1
ATOM 1490 O O . GLU A 1 189 ? 17.033 83.775 91.713 1.00 23.68 189 GLU A O 1
ATOM 1496 N N . ASP A 1 190 ? 17.114 82.038 90.293 1.00 25.06 190 ASP A N 1
ATOM 1497 C CA . ASP A 1 190 ? 16.649 81.094 91.304 1.00 27.25 190 ASP A CA 1
ATOM 1498 C C . ASP A 1 190 ? 17.700 80.821 92.368 1.00 28.39 190 ASP A C 1
ATOM 1499 O O . ASP A 1 190 ? 17.369 80.454 93.496 1.00 27.59 190 ASP A O 1
ATOM 1504 N N . MET A 1 191 ? 18.967 81.003 92.013 1.00 29.07 191 MET A N 1
ATOM 1505 C CA . MET A 1 191 ? 20.054 80.770 92.954 1.00 31.48 191 MET A CA 1
ATOM 1506 C C . MET A 1 191 ? 20.371 82.001 93.794 1.00 31.59 191 MET A C 1
ATOM 1507 O O . MET A 1 191 ? 20.714 81.883 94.971 1.00 32.72 191 MET A O 1
ATOM 1512 N N . LYS A 1 192 ? 20.250 83.181 93.192 1.00 31.16 192 LYS A N 1
ATOM 1513 C CA . LYS A 1 192 ? 20.549 84.425 93.895 1.00 31.19 192 LYS A CA 1
ATOM 1514 C C . LYS A 1 192 ? 19.310 85.128 94.436 1.00 30.71 192 LYS A C 1
ATOM 1515 O O . LYS A 1 192 ? 19.376 85.817 95.455 1.00 30.90 192 LYS A O 1
ATOM 1521 N N . LYS A 1 193 ? 18.186 84.953 93.751 1.00 30.04 193 LYS A N 1
ATOM 1522 C CA . LYS A 1 193 ? 16.918 85.552 94.156 1.00 30.18 193 LYS A CA 1
ATOM 1523 C C . LYS A 1 193 ? 17.017 87.051 94.431 1.00 30.18 193 LYS A C 1
ATOM 1524 O O . LYS A 1 193 ? 16.547 87.540 95.461 1.00 30.53 193 LYS A O 1
ATOM 1530 N N . GLY A 1 194 ? 17.624 87.778 93.501 1.00 28.61 194 GLY A N 1
ATOM 1531 C CA . GLY A 1 194 ? 17.762 89.213 93.666 1.00 27.58 194 GLY A CA 1
ATOM 1532 C C . GLY A 1 194 ? 16.653 89.978 92.970 1.00 27.10 194 GLY A C 1
ATOM 1533 O O . GLY A 1 194 ? 16.626 91.210 93.003 1.00 27.89 194 GLY A O 1
ATOM 1534 N N . GLY A 1 195 ? 15.733 89.250 92.343 1.00 26.45 195 GLY A N 1
ATOM 1535 C CA . GLY A 1 195 ? 14.633 89.883 91.636 1.00 25.71 195 GLY A CA 1
ATOM 1536 C C . GLY A 1 195 ? 15.141 90.718 90.477 1.00 25.20 195 GLY A C 1
ATOM 1537 O O . GLY A 1 195 ? 14.591 91.774 90.164 1.00 27.30 195 GLY A O 1
ATOM 1538 N N . VAL A 1 196 ? 16.193 90.225 89.832 1.00 22.98 196 VAL A N 1
ATOM 1539 C CA . VAL A 1 196 ? 16.825 90.914 88.713 1.00 21.76 196 VAL A CA 1
ATOM 1540 C C . VAL A 1 196 ? 16.310 90.478 87.345 1.00 21.72 196 VAL A C 1
ATOM 1541 O O . VAL A 1 196 ? 16.164 91.297 86.437 1.00 22.46 196 VAL A O 1
ATOM 1545 N N . PHE A 1 197 ? 16.032 89.189 87.198 1.00 20.20 197 PHE A N 1
ATOM 1546 C CA . PHE A 1 197 ? 15.566 88.661 85.921 1.00 19.29 197 PHE A CA 1
ATOM 1547 C C . PHE A 1 197 ? 14.470 87.628 86.153 1.00 19.88 197 PHE A C 1
ATOM 1548 O O . PHE A 1 197 ? 14.734 86.552 86.694 1.00 20.82 197 PHE A O 1
ATOM 1556 N N . THR A 1 198 ? 13.248 87.951 85.742 1.00 19.27 198 THR A N 1
ATOM 1557 C CA . THR A 1 198 ? 12.116 87.038 85.895 1.00 20.73 198 THR A CA 1
ATOM 1558 C C . THR A 1 198 ? 11.256 86.946 84.626 1.00 20.94 198 THR A C 1
ATOM 1559 O O . THR A 1 198 ? 11.537 87.526 83.586 1.00 21.39 198 THR A O 1
ATOM 1563 N N . ASP A 1 199 ? 10.183 86.141 84.750 1.00 21.29 199 ASP A N 1
ATOM 1564 C CA . ASP A 1 199 ? 9.231 85.989 83.660 1.00 21.69 199 ASP A CA 1
ATOM 1565 C C . ASP A 1 199 ? 8.677 87.333 83.180 1.00 20.36 199 ASP A C 1
ATOM 1566 O O . ASP A 1 199 ? 8.278 87.493 82.036 1.00 20.15 199 ASP A O 1
ATOM 1571 N N . ASP A 1 200 ? 8.618 88.310 84.115 1.00 20.83 200 ASP A N 1
ATOM 1572 C CA . ASP A 1 200 ? 7.982 89.596 83.800 1.00 21.05 200 ASP A CA 1
ATOM 1573 C C . ASP A 1 200 ? 9.001 90.651 83.343 1.00 20.44 200 ASP A C 1
ATOM 1574 O O . ASP A 1 200 ? 8.684 91.805 83.071 1.00 20.81 200 ASP A O 1
ATOM 1579 N N . THR A 1 201 ? 10.272 90.279 83.253 1.00 18.25 201 THR A N 1
ATOM 1580 C CA . THR A 1 201 ? 11.301 91.224 82.828 1.00 17.37 201 THR A CA 1
ATOM 1581 C C . THR A 1 201 ? 11.198 91.535 81.338 1.00 16.29 201 THR A C 1
ATOM 1582 O O . THR A 1 201 ? 11.009 90.638 80.514 1.00 17.43 201 THR A O 1
ATOM 1586 N N . LEU A 1 202 ? 11.307 92.816 80.998 1.00 15.87 202 LEU A N 1
ATOM 1587 C CA . LEU A 1 202 ? 11.263 93.240 79.606 1.00 15.50 202 LEU A CA 1
ATOM 1588 C C . LEU A 1 202 ? 12.659 93.051 79.023 1.00 14.14 202 LEU A C 1
ATOM 1589 O O . LEU A 1 202 ? 13.651 93.468 79.625 1.00 15.31 202 LEU A O 1
ATOM 1594 N N . VAL A 1 203 ? 12.735 92.403 77.867 1.00 14.44 203 VAL A N 1
ATOM 1595 C CA . VAL A 1 203 ? 14.015 92.187 77.206 1.00 14.40 203 VAL A CA 1
ATOM 1596 C C . VAL A 1 203 ? 13.920 92.528 75.729 1.00 13.78 203 VAL A C 1
ATOM 1597 O O . VAL A 1 203 ? 12.831 92.627 75.158 1.00 14.68 203 VAL A O 1
ATOM 1601 N N . VAL A 1 204 ? 15.083 92.721 75.121 1.00 13.07 204 VAL A N 1
ATOM 1602 C CA . VAL A 1 204 ? 15.161 93.027 73.706 1.00 13.54 204 VAL A CA 1
ATOM 1603 C C . VAL A 1 204 ? 16.167 92.083 73.068 1.00 13.24 204 VAL A C 1
ATOM 1604 O O . VAL A 1 204 ? 17.246 91.835 73.617 1.00 13.87 204 VAL A O 1
ATOM 1608 N N . VAL A 1 205 ? 15.799 91.548 71.912 1.00 13.70 205 VAL A N 1
ATOM 1609 C CA . VAL A 1 205 ? 16.657 90.629 71.189 1.00 14.28 205 VAL A CA 1
ATOM 1610 C C . VAL A 1 205 ? 16.992 91.189 69.815 1.00 14.13 205 VAL A C 1
ATOM 1611 O O . VAL A 1 205 ? 16.116 91.687 69.106 1.00 14.13 205 VAL A O 1
ATOM 1615 N N . LEU A 1 206 ? 18.273 91.137 69.466 1.00 13.00 206 LEU A N 1
ATOM 1616 C CA . LEU A 1 206 ? 18.736 91.578 68.159 1.00 12.90 206 LEU A CA 1
ATOM 1617 C C . LEU A 1 206 ? 19.511 90.407 67.565 1.00 13.47 206 LEU A C 1
ATOM 1618 O O . LEU A 1 206 ? 20.507 89.948 68.133 1.00 13.14 206 LEU A O 1
ATOM 1623 N N . ALA A 1 207 ? 19.031 89.910 66.431 1.00 13.27 207 ALA A N 1
ATOM 1624 C CA . ALA A 1 207 ? 19.665 88.782 65.767 1.00 12.86 207 ALA A CA 1
ATOM 1625 C C . ALA A 1 207 ? 20.094 89.126 64.348 1.00 12.87 207 ALA A C 1
ATOM 1626 O O . ALA A 1 207 ? 19.326 89.694 63.570 1.00 14.93 207 ALA A O 1
ATOM 1628 N N . ARG A 1 208 ? 21.336 88.784 64.027 1.00 13.25 208 ARG A N 1
ATOM 1629 C CA . ARG A 1 208 ? 21.898 89.018 62.706 1.00 13.82 208 ARG A CA 1
ATOM 1630 C C . ARG A 1 208 ? 21.933 90.492 62.303 1.00 14.43 208 ARG A C 1
ATOM 1631 O O . ARG A 1 208 ? 21.519 90.867 61.204 1.00 14.45 208 ARG A O 1
ATOM 1639 N N . ALA A 1 209 ? 22.425 91.332 63.205 1.00 13.89 209 ALA A N 1
ATOM 1640 C CA . ALA A 1 209 ? 22.556 92.749 62.896 1.00 12.87 209 ALA A CA 1
ATOM 1641 C C . ALA A 1 209 ? 23.497 92.808 61.696 1.00 13.39 209 ALA A C 1
ATOM 1642 O O . ALA A 1 209 ? 24.371 91.954 61.546 1.00 13.83 209 ALA A O 1
ATOM 1644 N N . GLY A 1 210 ? 23.319 93.807 60.840 1.00 13.63 210 GLY A N 1
ATOM 1645 C CA . GLY A 1 210 ? 24.168 93.913 59.667 1.00 13.90 210 GLY A CA 1
ATOM 1646 C C . GLY A 1 210 ? 23.449 93.378 58.446 1.00 15.61 210 GLY A C 1
ATOM 1647 O O . GLY A 1 210 ? 23.708 93.815 57.326 1.00 16.32 210 GLY A O 1
ATOM 1648 N N . SER A 1 211 ? 22.558 92.413 58.650 1.00 14.92 211 SER A N 1
ATOM 1649 C CA . SER A 1 211 ? 21.789 91.879 57.531 1.00 16.05 211 SER A CA 1
ATOM 1650 C C . SER A 1 211 ? 20.745 92.944 57.211 1.00 17.56 211 SER A C 1
ATOM 1651 O O . SER A 1 211 ? 20.552 93.882 57.985 1.00 16.58 211 SER A O 1
ATOM 1654 N N . LEU A 1 212 ? 20.078 92.817 56.071 1.00 18.31 212 LEU A N 1
ATOM 1655 C CA . LEU A 1 212 ? 19.062 93.796 55.708 1.00 20.10 212 LEU A CA 1
ATOM 1656 C C . LEU A 1 212 ? 17.817 93.632 56.571 1.00 19.64 212 LEU A C 1
ATOM 1657 O O . LEU A 1 212 ? 17.131 94.608 56.877 1.00 19.70 212 LEU A O 1
ATOM 1662 N N . ASN A 1 213 ? 17.538 92.397 56.975 1.00 19.92 213 ASN A N 1
ATOM 1663 C CA . ASN A 1 213 ? 16.363 92.113 57.788 1.00 20.02 213 ASN A CA 1
ATOM 1664 C C . ASN A 1 213 ? 16.679 91.417 59.106 1.00 18.90 213 ASN A C 1
ATOM 1665 O O . ASN A 1 213 ? 16.324 90.257 59.311 1.00 20.03 213 ASN A O 1
ATOM 1670 N N . PRO A 1 214 ? 17.362 92.116 60.022 1.00 16.15 214 PRO A N 1
ATOM 1671 C CA . PRO A 1 214 ? 17.678 91.488 61.304 1.00 15.42 214 PRO A CA 1
ATOM 1672 C C . PRO A 1 214 ? 16.402 91.299 62.116 1.00 14.58 214 PRO A C 1
ATOM 1673 O O . PRO A 1 214 ? 15.399 91.972 61.876 1.00 16.59 214 PRO A O 1
ATOM 1677 N N . THR A 1 215 ? 16.432 90.376 63.066 1.00 15.18 215 THR A N 1
ATOM 1678 C CA . THR A 1 215 ? 15.270 90.172 63.911 1.00 15.78 215 THR A CA 1
ATOM 1679 C C . THR A 1 215 ? 15.429 91.117 65.095 1.00 14.73 215 THR A C 1
ATOM 1680 O O . THR A 1 215 ? 16.437 91.075 65.802 1.00 16.26 215 THR A O 1
ATOM 1684 N N . ILE A 1 216 ? 14.445 91.989 65.282 1.00 15.47 216 ILE A N 1
ATOM 1685 C CA . ILE A 1 216 ? 14.453 92.948 66.380 1.00 14.39 216 ILE A CA 1
ATOM 1686 C C . ILE A 1 216 ? 13.150 92.716 67.131 1.00 14.68 216 ILE A C 1
ATOM 1687 O O . ILE A 1 216 ? 12.070 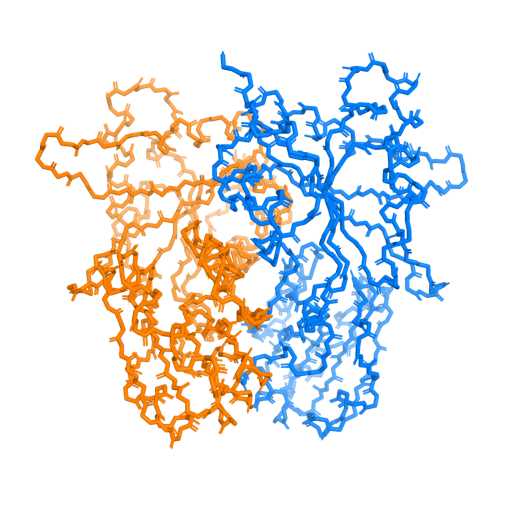93.034 66.632 1.00 15.67 216 ILE A O 1
ATOM 1692 N N . ARG A 1 217 ? 13.255 92.159 68.331 1.00 14.86 217 ARG A N 1
ATOM 1693 C CA . ARG A 1 217 ? 12.072 91.858 69.122 1.00 15.51 217 ARG A CA 1
ATOM 1694 C C . ARG A 1 217 ? 12.191 92.297 70.570 1.00 16.30 217 ARG A C 1
ATOM 1695 O O . ARG A 1 217 ? 13.255 92.197 71.178 1.00 17.90 217 ARG A O 1
ATOM 1703 N N . ALA A 1 218 ? 11.084 92.785 71.115 1.00 15.85 218 ALA A N 1
ATOM 1704 C CA . ALA A 1 218 ? 11.038 93.231 72.499 1.00 14.46 218 ALA A CA 1
ATOM 1705 C C . ALA A 1 218 ? 9.769 92.689 73.145 1.00 16.15 218 ALA A C 1
ATOM 1706 O O . ALA A 1 218 ? 8.714 92.622 72.511 1.00 16.99 218 ALA A O 1
ATOM 1708 N N . GLY A 1 219 ? 9.883 92.302 74.408 1.00 15.61 219 GLY A N 1
ATOM 1709 C CA . GLY A 1 219 ? 8.739 91.769 75.121 1.00 16.86 219 GLY A CA 1
ATOM 1710 C C . GLY A 1 219 ? 9.167 91.136 76.426 1.00 16.89 219 GLY A C 1
ATOM 1711 O O . GLY A 1 219 ? 10.342 91.169 76.785 1.00 16.92 219 GLY A O 1
ATOM 1712 N N . TYR A 1 220 ? 8.214 90.547 77.140 1.00 16.97 220 TYR A N 1
ATOM 1713 C CA . TYR A 1 220 ? 8.517 89.922 78.415 1.00 17.76 220 TYR A CA 1
ATOM 1714 C C . TYR A 1 220 ? 9.122 88.537 78.229 1.00 17.26 220 TYR A C 1
ATOM 1715 O O . TYR A 1 220 ? 8.777 87.816 77.294 1.00 18.31 220 TYR A O 1
ATOM 1724 N N . VAL A 1 221 ? 10.038 88.183 79.124 1.00 17.30 221 VAL A N 1
ATOM 1725 C CA . VAL A 1 221 ? 10.715 86.893 79.073 1.00 17.53 221 VAL A CA 1
ATOM 1726 C C . VAL A 1 221 ? 9.746 85.725 78.910 1.00 19.24 221 VAL A C 1
ATOM 1727 O O . VAL A 1 221 ? 9.980 84.829 78.104 1.00 18.33 221 VAL A O 1
ATOM 1731 N N . LYS A 1 222 ? 8.651 85.745 79.662 1.00 19.69 222 LYS A N 1
ATOM 1732 C CA . LYS A 1 222 ? 7.671 84.665 79.588 1.00 21.75 222 LYS A CA 1
ATOM 1733 C C . LYS A 1 222 ? 7.143 84.434 78.176 1.00 22.38 222 LYS A C 1
ATOM 1734 O O . LYS A 1 222 ? 6.812 83.304 77.811 1.00 23.39 222 LYS A O 1
ATOM 1740 N N . ASP A 1 223 ? 7.076 85.499 77.381 1.00 21.97 223 ASP A N 1
ATOM 1741 C CA . ASP A 1 223 ? 6.571 85.410 76.013 1.00 22.00 223 ASP A CA 1
ATOM 1742 C C . ASP A 1 223 ? 7.645 85.183 74.954 1.00 22.88 223 ASP A C 1
ATOM 1743 O O . ASP A 1 223 ? 7.385 84.564 73.924 1.00 23.88 223 ASP A O 1
ATOM 1748 N N . LEU A 1 224 ? 8.849 85.685 75.204 1.00 21.00 224 LEU A N 1
ATOM 1749 C CA . LEU A 1 224 ? 9.935 85.557 74.239 1.00 20.17 224 LEU A CA 1
ATOM 1750 C C . LEU A 1 224 ? 10.877 84.374 74.424 1.00 19.84 224 LEU A C 1
ATOM 1751 O O . LEU A 1 224 ? 11.563 83.980 73.483 1.00 20.49 224 LEU A O 1
ATOM 1756 N N . ILE A 1 225 ? 10.902 83.797 75.620 1.00 21.03 225 ILE A N 1
ATOM 1757 C CA . ILE A 1 225 ? 11.823 82.702 75.902 1.00 21.02 225 ILE A CA 1
ATOM 1758 C C . ILE A 1 225 ? 11.774 81.504 74.951 1.00 21.77 225 ILE A C 1
ATOM 1759 O O . ILE A 1 225 ? 12.786 80.836 74.749 1.00 22.34 225 ILE A O 1
ATOM 1764 N N . ARG A 1 226 ? 10.616 81.230 74.360 1.00 22.94 226 ARG A N 1
ATOM 1765 C CA . ARG A 1 226 ? 10.519 80.112 73.428 1.00 24.04 226 ARG A CA 1
ATOM 1766 C C . ARG A 1 226 ? 10.267 80.572 71.995 1.00 23.24 226 ARG A C 1
ATOM 1767 O O . ARG A 1 226 ? 9.908 79.774 71.128 1.00 24.59 226 ARG A O 1
ATOM 1775 N N . GLU A 1 227 ? 10.475 81.860 71.741 1.00 21.21 227 GLU A N 1
ATOM 1776 C CA . GLU A 1 227 ? 10.265 82.411 70.408 1.00 20.31 227 GLU A CA 1
ATOM 1777 C C . GLU A 1 227 ? 11.470 82.164 69.505 1.00 19.80 227 GLU A C 1
ATOM 1778 O O . GLU A 1 227 ? 12.613 82.187 69.958 1.00 19.99 227 GLU A O 1
ATOM 1784 N N . ASP A 1 228 ? 11.204 81.929 68.225 1.00 19.53 228 ASP A N 1
ATOM 1785 C CA . ASP A 1 228 ? 12.258 81.685 67.247 1.00 20.11 228 ASP A CA 1
ATOM 1786 C C . ASP A 1 228 ? 12.750 83.022 66.698 1.00 19.49 228 ASP A C 1
ATOM 1787 O O . ASP A 1 228 ? 12.014 83.725 66.008 1.00 19.75 228 ASP A O 1
ATOM 1792 N N . PHE A 1 229 ? 13.995 83.371 67.014 1.00 18.08 229 PHE A N 1
ATOM 1793 C CA . PHE A 1 229 ? 14.574 84.628 66.552 1.00 17.99 229 PHE A CA 1
ATOM 1794 C C . PHE A 1 229 ? 15.442 84.438 65.315 1.00 18.08 229 PHE A C 1
ATOM 1795 O O . PHE A 1 229 ? 16.128 85.363 64.882 1.00 18.87 229 PHE A O 1
ATOM 1803 N N . GLY A 1 230 ? 15.406 83.240 64.741 1.00 17.97 230 GLY A N 1
ATOM 1804 C CA . GLY A 1 230 ? 16.196 82.977 63.553 1.00 16.77 230 GLY A CA 1
ATOM 1805 C C . GLY A 1 230 ? 17.607 82.518 63.860 1.00 15.65 230 GLY A C 1
ATOM 1806 O O . GLY A 1 230 ? 17.971 82.313 65.021 1.00 16.68 230 GLY A O 1
ATOM 1807 N N . ASP A 1 231 ? 18.409 82.359 62.814 1.00 16.79 231 ASP A N 1
ATOM 1808 C CA . ASP A 1 231 ? 19.786 81.904 62.966 1.00 17.19 231 ASP A CA 1
ATOM 1809 C C . ASP A 1 231 ? 20.649 82.863 63.773 1.00 16.35 231 ASP A C 1
ATOM 1810 O O . ASP A 1 231 ? 20.340 84.052 63.890 1.00 16.21 231 ASP A O 1
ATOM 1815 N N . PRO A 1 232 ? 21.744 82.349 64.349 1.00 16.79 232 PRO A N 1
ATOM 1816 C CA . PRO A 1 232 ? 22.658 83.177 65.139 1.00 16.48 232 PRO A CA 1
ATOM 1817 C C . PRO A 1 232 ? 23.454 84.051 64.167 1.00 16.00 232 PRO A C 1
ATOM 1818 O O . PRO A 1 232 ? 23.424 83.831 62.955 1.00 15.91 232 PRO A O 1
ATOM 1822 N N . PRO A 1 233 ? 24.203 85.035 64.684 1.00 13.75 233 PRO A N 1
ATOM 1823 C CA . PRO A 1 233 ? 24.359 85.381 66.098 1.00 13.42 233 PRO A CA 1
ATOM 1824 C C . PRO A 1 233 ? 23.225 86.217 66.683 1.00 12.72 233 PRO A C 1
ATOM 1825 O O . PRO A 1 233 ? 22.500 86.912 65.962 1.00 13.34 233 PRO A O 1
ATOM 1829 N N . HIS A 1 234 ? 23.086 86.129 68.001 1.00 13.21 234 HIS A N 1
ATOM 1830 C CA . HIS A 1 234 ? 22.082 86.878 68.747 1.00 13.78 234 HIS A CA 1
ATOM 1831 C C . HIS A 1 234 ? 22.767 87.641 69.867 1.00 13.21 234 HIS A C 1
ATOM 1832 O O . HIS A 1 234 ? 23.844 87.260 70.329 1.00 13.59 234 HIS A O 1
ATOM 1839 N N . ILE A 1 235 ? 22.115 88.710 70.304 1.00 13.27 235 ILE A N 1
ATOM 1840 C CA . ILE A 1 235 ? 22.568 89.462 71.457 1.00 14.00 235 ILE A CA 1
ATOM 1841 C C . ILE A 1 235 ? 21.297 89.713 72.256 1.00 14.49 235 ILE A C 1
ATOM 1842 O O . ILE A 1 235 ? 20.211 89.838 71.684 1.00 16.52 235 ILE A O 1
ATOM 1850 N N . LEU A 1 236 ? 21.429 89.751 73.574 1.00 13.19 236 LEU A N 1
ATOM 1851 C CA . LEU A 1 236 ? 20.294 89.988 74.451 1.00 13.50 236 LEU A CA 1
ATOM 1852 C C . LEU A 1 236 ? 20.527 91.295 75.193 1.00 12.68 236 LEU A C 1
ATOM 1853 O O . LEU A 1 236 ? 21.653 91.594 75.587 1.00 14.31 236 LEU A O 1
ATOM 1858 N N . ILE A 1 237 ? 19.462 92.070 75.368 1.00 12.39 237 ILE A N 1
ATOM 1859 C CA . ILE A 1 237 ? 19.545 93.337 76.079 1.00 13.06 237 ILE A CA 1
ATOM 1860 C C . ILE A 1 237 ? 18.461 93.388 77.148 1.00 12.96 237 ILE A C 1
ATOM 1861 O O . ILE A 1 237 ? 17.318 92.995 76.904 1.00 14.09 237 ILE A O 1
ATOM 1866 N N . VAL A 1 238 ? 18.830 93.846 78.338 1.00 13.43 238 VAL A N 1
ATOM 1867 C CA . VAL A 1 238 ? 17.869 94.013 79.419 1.00 13.27 238 VAL A CA 1
ATOM 1868 C C . VAL A 1 238 ? 17.803 95.527 79.611 1.00 13.45 238 VAL A C 1
ATOM 1869 O O . VAL A 1 238 ? 18.705 96.132 80.196 1.00 13.65 238 VAL A O 1
ATOM 1873 N N . PRO A 1 239 ? 16.749 96.166 79.086 1.00 12.30 239 PRO A N 1
ATOM 1874 C CA . PRO A 1 239 ? 16.632 97.620 79.232 1.00 13.37 239 PRO A CA 1
ATOM 1875 C C . PRO A 1 239 ? 16.452 98.067 80.674 1.00 15.59 239 PRO A C 1
ATOM 1876 O O . PRO A 1 239 ? 15.979 97.305 81.525 1.00 15.99 239 PRO A O 1
ATOM 1880 N N . GLY A 1 240 ? 16.846 99.308 80.938 1.00 14.09 240 GLY A N 1
ATOM 1881 C CA . GLY A 1 240 ? 16.675 99.885 82.256 1.00 16.58 240 GLY A CA 1
ATOM 1882 C C . GLY A 1 240 ? 15.381 100.676 82.204 1.00 18.53 240 GLY A C 1
ATOM 1883 O O . GLY A 1 240 ? 14.386 100.197 81.667 1.00 22.68 240 GLY A O 1
ATOM 1884 N N . LYS A 1 241 ? 15.388 101.889 82.746 1.00 19.94 241 LYS A N 1
ATOM 1885 C CA . LYS A 1 241 ? 14.201 102.738 82.731 1.00 20.39 241 LYS A CA 1
ATOM 1886 C C . LYS A 1 241 ? 14.070 103.331 81.331 1.00 18.11 241 LYS A C 1
ATOM 1887 O O . LYS A 1 241 ? 14.981 103.998 80.854 1.00 19.65 241 LYS A O 1
ATOM 1893 N N . LEU A 1 242 ? 12.939 103.089 80.677 1.00 17.64 242 LEU A N 1
ATOM 1894 C CA . LEU A 1 242 ? 12.726 103.589 79.322 1.00 15.66 242 LEU A CA 1
ATOM 1895 C C . LEU A 1 242 ? 12.216 105.014 79.214 1.00 16.05 242 LEU A C 1
ATOM 1896 O O . LEU A 1 242 ? 11.459 105.486 80.063 1.00 17.51 242 LEU A O 1
ATOM 1901 N N . HIS A 1 243 ? 12.649 105.694 78.158 1.00 15.27 243 HIS A N 1
ATOM 1902 C CA . HIS A 1 243 ? 12.146 107.024 77.856 1.00 14.58 243 HIS A CA 1
ATOM 1903 C C . HIS A 1 243 ? 10.956 106.675 76.971 1.00 14.74 243 HIS A C 1
ATOM 1904 O O . HIS A 1 243 ? 10.959 105.629 76.318 1.00 14.78 243 HIS A O 1
ATOM 1911 N N . ILE A 1 244 ? 9.948 107.537 76.936 1.00 16.36 244 ILE A N 1
ATOM 1912 C CA . ILE A 1 244 ? 8.779 107.272 76.109 1.00 16.98 244 ILE A CA 1
ATOM 1913 C C . ILE A 1 244 ? 9.169 107.017 74.651 1.00 16.61 244 ILE A C 1
ATOM 1914 O O . ILE A 1 244 ? 8.636 106.112 74.009 1.00 15.71 244 ILE A O 1
ATOM 1919 N N . VAL A 1 245 ? 10.111 107.797 74.131 1.00 16.08 245 VAL A N 1
ATOM 1920 C CA . VAL A 1 245 ? 10.523 107.622 72.745 1.00 15.80 245 VAL A CA 1
ATOM 1921 C C . VAL A 1 245 ? 11.135 106.240 72.487 1.00 15.22 245 VAL A C 1
ATOM 1922 O O . VAL A 1 245 ? 10.967 105.686 71.399 1.00 15.80 245 VAL A O 1
ATOM 1926 N N . GLU A 1 246 ? 11.838 105.686 73.475 1.00 14.04 246 GLU A N 1
ATOM 1927 C CA . GLU A 1 246 ? 12.430 104.355 73.320 1.00 13.40 246 GLU A CA 1
ATOM 1928 C C . GLU A 1 246 ? 11.296 103.337 73.270 1.00 14.30 246 GLU A C 1
ATOM 1929 O O . GLU A 1 246 ? 11.288 102.438 72.431 1.00 13.97 246 GLU A O 1
ATOM 1935 N N . ALA A 1 247 ? 10.332 103.494 74.171 1.00 14.54 247 ALA A N 1
ATOM 1936 C CA . ALA A 1 247 ? 9.193 102.583 74.220 1.00 15.43 247 ALA A CA 1
ATOM 1937 C C . ALA A 1 247 ? 8.409 102.636 72.914 1.00 15.44 247 ALA A C 1
ATOM 1938 O O . ALA A 1 247 ? 7.974 101.608 72.400 1.00 15.98 247 ALA A O 1
ATOM 1940 N N . GLU A 1 248 ? 8.233 103.836 72.371 1.00 16.20 248 GLU A N 1
ATOM 1941 C CA . GLU A 1 248 ? 7.495 103.989 71.123 1.00 16.56 248 GLU A CA 1
ATOM 1942 C C . GLU A 1 248 ? 8.160 103.215 69.987 1.00 15.68 248 GLU A C 1
ATOM 1943 O O . GLU A 1 248 ? 7.482 102.573 69.187 1.00 16.62 248 GLU A O 1
ATOM 1949 N N . TYR A 1 249 ? 9.486 103.268 69.911 1.00 14.52 249 TYR A N 1
ATOM 1950 C CA . TYR A 1 249 ? 10.189 102.550 68.857 1.00 14.30 249 TYR A CA 1
ATOM 1951 C C . TYR A 1 249 ? 10.066 101.043 69.075 1.00 14.05 249 TYR A C 1
ATOM 1952 O O . TYR A 1 249 ? 9.832 100.293 68.128 1.00 14.65 249 TYR A O 1
ATOM 1961 N N . LEU A 1 250 ? 10.213 100.598 70.320 1.00 14.74 250 LEU A N 1
ATOM 1962 C CA . LEU A 1 250 ? 10.104 99.171 70.615 1.00 14.78 250 LEU A CA 1
ATOM 1963 C C . LEU A 1 250 ? 8.728 98.634 70.221 1.00 15.78 250 LEU A C 1
ATOM 1964 O O . LEU A 1 250 ? 8.613 97.519 69.715 1.00 16.84 250 LEU A O 1
ATOM 1969 N N . VAL A 1 251 ? 7.690 99.432 70.450 1.00 15.94 251 VAL A N 1
ATOM 1970 C CA . VAL A 1 251 ? 6.327 99.033 70.107 1.00 17.10 251 VAL A CA 1
ATOM 1971 C C . VAL A 1 251 ? 6.087 99.055 68.598 1.00 16.85 251 VAL A C 1
ATOM 1972 O O . VAL A 1 251 ? 5.570 98.093 68.028 1.00 18.80 251 VAL A O 1
ATOM 1976 N N . GLU A 1 252 ? 6.474 100.151 67.954 1.00 16.79 252 GLU A N 1
ATOM 1977 C CA . GLU A 1 252 ? 6.273 100.315 66.519 1.00 17.23 252 GLU A CA 1
ATOM 1978 C C . GLU A 1 252 ? 7.164 99.466 65.622 1.00 17.13 252 GLU A C 1
ATOM 1979 O O . GLU A 1 252 ? 6.721 98.988 64.578 1.00 18.07 252 GLU A O 1
ATOM 1985 N N . ILE A 1 253 ? 8.417 99.277 66.027 1.00 15.66 253 ILE A N 1
ATOM 1986 C CA . ILE A 1 253 ? 9.375 98.533 65.217 1.00 16.99 253 ILE A CA 1
ATOM 1987 C C . ILE A 1 253 ? 9.747 97.138 65.719 1.00 16.54 253 ILE A C 1
ATOM 1988 O O . ILE A 1 253 ? 9.994 96.237 64.912 1.00 19.46 253 ILE A O 1
ATOM 1993 N N . ALA A 1 254 ? 9.789 96.955 67.037 1.00 16.03 254 ALA A N 1
ATOM 1994 C CA . ALA A 1 254 ? 10.176 95.666 67.610 1.00 15.30 254 ALA A CA 1
ATOM 1995 C C . ALA A 1 254 ? 9.014 94.803 68.101 1.00 16.28 254 ALA A C 1
ATOM 1996 O O . ALA A 1 254 ? 9.233 93.764 68.726 1.00 16.68 254 ALA A O 1
ATOM 1998 N N . GLY A 1 255 ? 7.790 95.242 67.824 1.00 17.89 255 GLY A N 1
ATOM 1999 C CA . GLY A 1 255 ? 6.610 94.488 68.223 1.00 18.61 255 GLY A CA 1
ATOM 2000 C C . GLY A 1 255 ? 6.380 94.322 69.714 1.00 19.04 255 GLY A C 1
ATOM 2001 O O . GLY A 1 255 ? 5.756 93.351 70.149 1.00 20.48 255 GLY A O 1
ATOM 2002 N N . ALA A 1 256 ? 6.866 95.269 70.506 1.00 18.24 256 ALA A N 1
ATOM 2003 C CA . ALA A 1 256 ? 6.706 95.197 71.952 1.00 18.48 256 ALA A CA 1
ATOM 2004 C C . ALA A 1 256 ? 5.258 95.433 72.360 1.00 19.20 256 ALA A C 1
ATOM 2005 O O . ALA A 1 256 ? 4.497 96.076 71.638 1.00 20.16 256 ALA A O 1
ATOM 2007 N N . PRO A 1 257 ? 4.854 94.894 73.521 1.00 20.34 257 PRO A N 1
ATOM 2008 C CA . PRO A 1 257 ? 3.482 95.073 74.006 1.00 22.09 257 PRO A CA 1
ATOM 2009 C C . PRO A 1 257 ? 3.223 96.567 74.198 1.00 23.28 257 PRO A C 1
ATOM 2010 O O . PRO A 1 257 ? 4.003 97.256 74.855 1.00 21.92 257 PRO A O 1
ATOM 2014 N N . ARG A 1 258 ? 2.135 97.068 73.625 1.00 25.21 258 ARG A N 1
ATOM 2015 C CA . ARG A 1 258 ? 1.826 98.488 73.739 1.00 28.47 258 ARG A CA 1
ATOM 2016 C C . ARG A 1 258 ? 1.695 98.982 75.171 1.00 28.82 258 ARG A C 1
ATOM 2017 O O . ARG A 1 258 ? 1.675 100.186 75.415 1.00 29.29 258 ARG A O 1
ATOM 2025 N N . GLU A 1 259 ? 1.626 98.057 76.122 1.00 30.20 259 GLU A N 1
ATOM 2026 C CA . GLU A 1 259 ? 1.499 98.441 77.520 1.00 31.44 259 GLU A CA 1
ATOM 2027 C C . GLU A 1 259 ? 2.760 99.125 78.047 1.00 31.12 259 GLU A C 1
ATOM 2028 O O . GLU A 1 259 ? 2.699 99.869 79.025 1.00 31.15 259 GLU A O 1
ATOM 2034 N N . ILE A 1 260 ? 3.902 98.888 77.402 1.00 29.75 260 ILE A N 1
ATOM 2035 C CA . ILE A 1 260 ? 5.140 99.511 77.860 1.00 28.44 260 ILE A CA 1
ATOM 2036 C C . ILE A 1 260 ? 5.150 101.005 77.548 1.00 29.88 260 ILE A C 1
ATOM 2037 O O . ILE A 1 260 ? 6.037 101.733 77.995 1.00 29.11 260 ILE A O 1
ATOM 2042 N N . LEU A 1 261 ? 4.162 101.457 76.781 1.00 31.64 261 LEU A N 1
ATOM 2043 C CA . LEU A 1 261 ? 4.065 102.870 76.436 1.00 34.50 261 LEU A CA 1
ATOM 2044 C C . LEU A 1 261 ? 3.714 103.661 77.688 1.00 37.28 261 LEU A C 1
ATOM 2045 O O . LEU A 1 261 ? 4.205 104.773 77.891 1.00 37.24 261 LEU A O 1
ATOM 2050 N N . ARG A 1 262 ? 2.860 103.082 78.526 1.00 40.02 262 ARG A N 1
ATOM 2051 C CA . ARG A 1 262 ? 2.464 103.733 79.766 1.00 44.02 262 ARG A CA 1
ATOM 2052 C C . ARG A 1 262 ? 3.576 103.574 80.795 1.00 45.61 262 ARG A C 1
ATOM 2053 O O . ARG A 1 262 ? 3.478 102.758 81.713 1.00 46.34 262 ARG A O 1
ATOM 2061 N N . VAL A 1 263 ? 4.638 104.356 80.625 1.00 47.47 263 VAL A N 1
ATOM 2062 C CA . VAL A 1 263 ? 5.780 104.313 81.529 1.00 49.42 263 VAL A CA 1
ATOM 2063 C C . VAL A 1 263 ? 5.389 104.845 82.903 1.00 50.78 263 VAL A C 1
ATOM 2064 O O . VAL A 1 263 ? 4.977 105.998 83.039 1.00 51.17 263 VAL A O 1
ATOM 2068 N N . ASN A 1 264 ? 5.521 103.999 83.919 1.00 51.97 264 ASN A N 1
ATOM 2069 C CA . ASN A 1 264 ? 5.180 104.383 85.283 1.00 53.10 264 ASN A CA 1
ATOM 2070 C C . ASN A 1 264 ? 6.137 105.447 85.810 1.00 53.57 264 ASN A C 1
ATOM 2071 O O . ASN A 1 264 ? 7.335 105.203 85.951 1.00 53.59 264 ASN A O 1
ATOM 2076 N N . VAL A 1 265 ? 5.599 106.629 86.096 1.00 54.10 265 VAL A N 1
ATOM 2077 C CA . VAL A 1 265 ? 6.401 107.733 86.611 1.00 54.55 265 VAL A CA 1
ATOM 2078 C C . VAL A 1 265 ? 6.132 107.964 88.096 1.00 54.78 265 VAL A C 1
ATOM 2079 O O . VAL A 1 265 ? 7.106 107.944 88.877 1.00 54.99 265 VAL A O 1
ATOM 2084 N N . MET B 1 1 ? 10.062 102.714 46.963 1.00 28.55 1 MET B N 1
ATOM 2085 C CA . MET B 1 1 ? 9.387 102.117 48.150 1.00 28.01 1 MET B CA 1
ATOM 2086 C C . MET B 1 1 ? 10.366 101.783 49.268 1.00 25.74 1 MET B C 1
ATOM 2087 O O . MET B 1 1 ? 9.968 101.260 50.308 1.00 25.94 1 MET B O 1
ATOM 2092 N N . VAL B 1 2 ? 11.642 102.098 49.065 1.00 23.92 2 VAL B N 1
ATOM 2093 C CA . VAL B 1 2 ? 12.648 101.783 50.071 1.00 21.42 2 VAL B CA 1
ATOM 2094 C C . VAL B 1 2 ? 13.561 102.942 50.454 1.00 18.84 2 VAL B C 1
ATOM 2095 O O . VAL B 1 2 ? 14.053 103.677 49.597 1.00 19.24 2 VAL B O 1
ATOM 2099 N N . LEU B 1 3 ? 13.771 103.090 51.758 1.00 17.48 3 LEU B N 1
ATOM 2100 C CA . LEU B 1 3 ? 14.648 104.117 52.307 1.00 16.91 3 LEU B CA 1
ATOM 2101 C C . LEU B 1 3 ? 15.786 103.422 53.047 1.00 15.37 3 LEU B C 1
ATOM 2102 O O . LEU B 1 3 ? 15.552 102.576 53.911 1.00 15.21 3 LEU B O 1
ATOM 2107 N N . TYR B 1 4 ? 17.017 103.774 52.696 1.00 14.95 4 TYR B N 1
ATOM 2108 C CA . TYR B 1 4 ? 18.190 103.192 53.336 1.00 14.43 4 TYR B CA 1
ATOM 2109 C C . TYR B 1 4 ? 18.884 104.219 54.217 1.00 13.50 4 TYR B C 1
ATOM 2110 O O . TYR B 1 4 ? 19.233 105.301 53.744 1.00 15.56 4 TYR B O 1
ATOM 2119 N N . PHE B 1 5 ? 19.061 103.891 55.495 1.00 13.50 5 PHE B N 1
ATOM 2120 C CA . PHE B 1 5 ? 19.797 104.763 56.408 1.00 13.72 5 PHE B CA 1
ATOM 2121 C C . PHE B 1 5 ? 21.210 104.206 56.281 1.00 13.38 5 PHE B C 1
ATOM 2122 O O . PHE B 1 5 ? 21.458 103.061 56.657 1.00 13.68 5 PHE B O 1
ATOM 2130 N N . ILE B 1 6 ? 22.133 105.007 55.755 1.00 11.80 6 ILE B N 1
ATOM 2131 C CA . ILE B 1 6 ? 23.501 104.543 55.535 1.00 12.16 6 ILE B CA 1
ATOM 2132 C C . ILE B 1 6 ? 24.547 105.312 56.329 1.00 11.93 6 ILE B C 1
ATOM 2133 O O . ILE B 1 6 ? 24.665 106.530 56.202 1.00 12.38 6 ILE B O 1
ATOM 2138 N N . GLY B 1 7 ? 25.322 104.592 57.136 1.00 12.81 7 GLY B N 1
ATOM 2139 C CA . GLY B 1 7 ? 26.355 105.241 57.924 1.00 11.57 7 GLY B CA 1
ATOM 2140 C C . GLY B 1 7 ? 27.595 105.575 57.111 1.00 11.28 7 GLY B C 1
ATOM 2141 O O . GLY B 1 7 ? 28.033 104.779 56.281 1.00 11.66 7 GLY B O 1
ATOM 2142 N N . LEU B 1 8 ? 28.152 106.761 57.347 1.00 11.36 8 LEU B N 1
ATOM 2143 C CA . LEU B 1 8 ? 29.358 107.202 56.645 1.00 11.87 8 LEU B CA 1
ATOM 2144 C C . LEU B 1 8 ? 30.616 106.873 57.431 1.00 11.84 8 LEU B C 1
ATOM 2145 O O . LEU B 1 8 ? 31.732 107.034 56.941 1.00 12.09 8 LEU B O 1
ATOM 2150 N N . GLY B 1 9 ? 30.448 106.420 58.662 1.00 11.64 9 GLY B N 1
ATOM 2151 C CA . GLY B 1 9 ? 31.625 106.077 59.422 1.00 12.18 9 GLY B CA 1
ATOM 2152 C C . GLY B 1 9 ? 32.265 107.208 60.195 1.00 11.47 9 GLY B C 1
ATOM 2153 O O . GLY B 1 9 ? 31.682 108.266 60.425 1.00 12.13 9 GLY B O 1
ATOM 2154 N N . LEU B 1 10 ? 33.523 106.982 60.540 1.00 12.16 10 LEU B N 1
ATOM 2155 C CA . LEU B 1 10 ? 34.275 107.880 61.396 1.00 12.28 10 LEU B CA 1
ATOM 2156 C C . LEU B 1 10 ? 34.903 109.193 60.974 1.00 11.27 10 LEU B C 1
ATOM 2157 O O . LEU B 1 10 ? 34.716 110.211 61.645 1.00 12.26 10 LEU B O 1
ATOM 2162 N N . TYR B 1 11 ? 35.635 109.182 59.868 1.00 11.99 11 TYR B N 1
ATOM 2163 C CA . TYR B 1 11 ? 36.414 110.359 59.524 1.00 12.13 11 TYR B CA 1
ATOM 2164 C C . TYR B 1 11 ? 36.420 110.874 58.091 1.00 11.71 11 TYR B C 1
ATOM 2165 O O . TYR B 1 11 ? 36.180 112.062 57.858 1.00 13.06 11 TYR B O 1
ATOM 2174 N N . ASP B 1 12 ? 36.730 110.004 57.136 1.00 11.60 12 ASP B N 1
ATOM 2175 C CA . ASP B 1 12 ? 36.787 110.438 55.743 1.00 11.37 12 ASP B CA 1
ATOM 2176 C C . ASP B 1 12 ? 35.828 109.677 54.836 1.00 11.92 12 ASP B C 1
ATOM 2177 O O . ASP B 1 12 ? 35.061 108.833 55.301 1.00 11.84 12 ASP B O 1
ATOM 2182 N N . GLU B 1 13 ? 35.869 109.976 53.541 1.00 12.12 13 GLU B N 1
ATOM 2183 C CA . GLU B 1 13 ? 34.950 109.343 52.603 1.00 12.16 13 GLU B CA 1
ATOM 2184 C C . GLU B 1 13 ? 35.140 107.844 52.395 1.00 11.86 13 GLU B C 1
ATOM 2185 O O . GLU B 1 13 ? 34.283 107.193 51.808 1.00 13.53 13 GLU B O 1
ATOM 2191 N N . ARG B 1 14 ? 36.246 107.285 52.877 1.00 12.49 14 ARG B N 1
ATOM 2192 C CA . ARG B 1 14 ? 36.471 105.851 52.712 1.00 11.48 14 ARG B CA 1
ATOM 2193 C C . ARG B 1 14 ? 36.010 105.074 53.944 1.00 11.98 14 ARG B C 1
ATOM 2194 O O . ARG B 1 14 ? 36.196 103.858 54.029 1.00 12.50 14 ARG B O 1
ATOM 2202 N N . ASP B 1 15 ? 35.388 105.777 54.887 1.00 12.05 15 ASP B N 1
ATOM 2203 C CA . ASP B 1 15 ? 34.930 105.132 56.111 1.00 11.67 15 ASP B CA 1
ATOM 2204 C C . ASP B 1 15 ? 33.536 104.519 56.028 1.00 13.02 15 ASP B C 1
ATOM 2205 O O . ASP B 1 15 ? 33.054 103.905 56.981 1.00 13.14 15 ASP B O 1
ATOM 2210 N N . ILE B 1 16 ? 32.907 104.681 54.872 1.00 11.98 16 ILE B N 1
ATOM 2211 C CA . ILE B 1 16 ? 31.601 104.099 54.594 1.00 12.55 16 ILE B CA 1
ATOM 2212 C C . ILE B 1 16 ? 31.911 102.621 54.310 1.00 12.89 16 ILE B C 1
ATOM 2213 O O . ILE B 1 16 ? 33.047 102.280 53.973 1.00 13.26 16 ILE B O 1
ATOM 2218 N N . THR B 1 17 ? 30.939 101.729 54.469 1.00 12.71 17 THR B N 1
ATOM 2219 C CA . THR B 1 17 ? 31.214 100.324 54.179 1.00 12.14 17 THR B CA 1
ATOM 2220 C C . THR B 1 17 ? 31.001 100.055 52.695 1.00 12.48 17 THR B C 1
ATOM 2221 O O . THR B 1 17 ? 30.370 100.850 51.998 1.00 13.04 17 THR B O 1
ATOM 2225 N N . VAL B 1 18 ? 31.541 98.940 52.217 1.00 13.30 18 VAL B N 1
ATOM 2226 C CA . VAL B 1 18 ? 31.385 98.566 50.818 1.00 14.29 18 VAL B CA 1
ATOM 2227 C C . VAL B 1 18 ? 29.889 98.447 50.530 1.00 15.41 18 VAL B C 1
ATOM 2228 O O . VAL B 1 18 ? 29.409 98.878 49.482 1.00 14.78 18 VAL B O 1
ATOM 2232 N N . LYS B 1 19 ? 29.160 97.875 51.482 1.00 14.11 19 LYS B N 1
ATOM 2233 C CA . LYS B 1 19 ? 27.717 97.695 51.365 1.00 13.88 19 LYS B CA 1
ATOM 2234 C C . LYS B 1 19 ? 27.029 99.052 51.213 1.00 13.23 19 LYS B C 1
ATOM 2235 O O . LYS B 1 19 ? 26.205 99.249 50.319 1.00 14.11 19 LYS B O 1
ATOM 2241 N N . GLY B 1 20 ? 27.376 99.992 52.086 1.00 12.74 20 GLY B N 1
ATOM 2242 C CA . GLY B 1 20 ? 26.782 101.316 52.022 1.00 12.71 20 GLY B CA 1
ATOM 2243 C C . GLY B 1 20 ? 27.061 102.043 50.718 1.00 12.52 20 GLY B C 1
ATOM 2244 O O . GLY B 1 20 ? 26.167 102.665 50.142 1.00 13.30 20 GLY B O 1
ATOM 2245 N N . LEU B 1 21 ? 28.303 101.974 50.250 1.00 12.98 21 LEU B N 1
ATOM 2246 C CA . LEU B 1 21 ? 28.667 102.641 49.009 1.00 13.07 21 LEU B CA 1
ATOM 2247 C C . LEU B 1 21 ? 27.947 102.037 47.813 1.00 14.55 21 LEU B C 1
ATOM 2248 O O . LEU B 1 21 ? 27.413 102.766 46.975 1.00 14.13 21 LEU B O 1
ATOM 2253 N N . GLU B 1 22 ? 27.923 100.710 47.736 1.00 14.19 22 GLU B N 1
ATOM 2254 C CA . GLU B 1 22 ? 27.265 100.048 46.612 1.00 15.26 22 GLU B CA 1
ATOM 2255 C C . GLU B 1 22 ? 25.766 100.307 46.592 1.00 16.21 22 GLU B C 1
ATOM 2256 O O . GLU B 1 22 ? 25.180 100.500 45.525 1.00 16.75 22 GLU B O 1
ATOM 2262 N N . ILE B 1 23 ? 25.138 100.328 47.763 1.00 15.40 23 ILE B N 1
ATOM 2263 C CA . ILE B 1 23 ? 23.707 100.596 47.820 1.00 15.49 23 ILE B CA 1
ATOM 2264 C C . ILE B 1 23 ? 23.430 102.051 47.433 1.00 15.88 23 ILE B C 1
ATOM 2265 O O . ILE B 1 23 ? 22.515 102.326 46.659 1.00 15.61 23 ILE B O 1
ATOM 2270 N N . ALA B 1 24 ? 24.228 102.985 47.945 1.00 14.26 24 ALA B N 1
ATOM 2271 C CA . ALA B 1 24 ? 24.031 104.391 47.611 1.00 14.70 24 ALA B CA 1
ATOM 2272 C C . ALA B 1 24 ? 24.141 104.607 46.101 1.00 14.70 24 ALA B C 1
ATOM 2273 O O . ALA B 1 24 ? 23.372 105.379 45.525 1.00 15.86 24 ALA B O 1
ATOM 2275 N N . LYS B 1 25 ? 25.084 103.918 45.463 1.00 15.09 25 LYS B N 1
ATOM 2276 C CA . LYS B 1 25 ? 25.281 104.043 44.020 1.00 16.43 25 LYS B CA 1
ATOM 2277 C C . LYS B 1 25 ? 24.083 103.560 43.209 1.00 17.99 25 LYS B C 1
ATOM 2278 O O . LYS B 1 25 ? 23.914 103.955 42.054 1.00 19.64 25 LYS B O 1
ATOM 2284 N N . LYS B 1 26 ? 23.254 102.709 43.806 1.00 18.04 2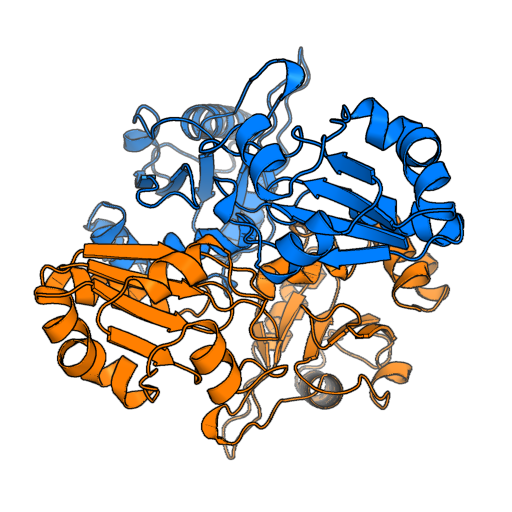6 LYS B N 1
ATOM 2285 C CA . LYS B 1 26 ? 22.080 102.195 43.104 1.00 19.45 26 LYS B CA 1
ATOM 2286 C C . LYS B 1 26 ? 20.785 102.910 43.471 1.00 20.00 26 LYS B C 1
ATOM 2287 O O . LYS B 1 26 ? 19.726 102.589 42.935 1.00 21.22 26 LYS B O 1
ATOM 2293 N N . CYS B 1 27 ? 20.866 103.877 44.379 1.00 18.57 27 CYS B N 1
ATOM 2294 C CA . CYS B 1 27 ? 19.681 104.625 44.781 1.00 18.70 27 CYS B CA 1
ATOM 2295 C C . CYS B 1 27 ? 19.380 105.744 43.790 1.00 19.61 27 CYS B C 1
ATOM 2296 O O . CYS B 1 27 ? 20.285 106.306 43.176 1.00 21.70 27 CYS B O 1
ATOM 2299 N N . ASP B 1 28 ? 18.099 106.060 43.640 1.00 19.03 28 ASP B N 1
ATOM 2300 C CA . ASP B 1 28 ? 17.662 107.103 42.718 1.00 19.61 28 ASP B CA 1
ATOM 2301 C C . ASP B 1 28 ? 17.916 108.499 43.266 1.00 19.06 28 ASP B C 1
ATOM 2302 O O . ASP B 1 28 ? 18.172 109.439 42.510 1.00 19.67 28 ASP B O 1
ATOM 2307 N N . TYR B 1 29 ? 17.836 108.629 44.586 1.00 17.55 29 TYR B N 1
ATOM 2308 C CA . TYR B 1 29 ? 18.053 109.902 45.258 1.00 16.62 29 TYR B CA 1
ATOM 2309 C C . TYR B 1 29 ? 18.920 109.669 46.481 1.00 15.70 29 TYR B C 1
ATOM 2310 O O . TYR B 1 29 ? 18.744 108.680 47.194 1.00 16.02 29 TYR B O 1
ATOM 2319 N N . VAL B 1 30 ? 19.857 110.580 46.716 1.00 15.39 30 VAL B N 1
ATOM 2320 C CA . VAL B 1 30 ? 20.742 110.477 47.863 1.00 15.17 30 VAL B CA 1
ATOM 2321 C C . VAL B 1 30 ? 20.687 111.752 48.687 1.00 14.39 30 VAL B C 1
ATOM 2322 O O . VAL B 1 30 ? 20.944 112.848 48.180 1.00 15.23 30 VAL B O 1
ATOM 2326 N N . PHE B 1 31 ? 20.329 111.597 49.958 1.00 14.53 31 PHE B N 1
ATOM 2327 C CA . PHE B 1 31 ? 20.259 112.711 50.895 1.00 13.94 31 PHE B CA 1
ATOM 2328 C C . PHE B 1 31 ? 21.295 112.450 51.974 1.00 14.46 31 PHE B C 1
ATOM 2329 O O . PHE B 1 31 ? 21.752 111.320 52.145 1.00 14.69 31 PHE B O 1
ATOM 2337 N N . ALA B 1 32 ? 21.653 113.497 52.702 1.00 15.42 32 ALA B N 1
ATOM 2338 C CA . ALA B 1 32 ? 22.608 113.365 53.788 1.00 14.60 32 ALA B CA 1
ATOM 2339 C C . ALA B 1 32 ? 22.352 114.434 54.831 1.00 16.03 32 ALA B C 1
ATOM 2340 O O . ALA B 1 32 ? 21.800 115.493 54.527 1.00 17.73 32 ALA B O 1
ATOM 2342 N N . GLU B 1 33 ? 22.719 114.141 56.072 1.00 14.70 33 GLU B N 1
ATOM 2343 C CA . GLU B 1 33 ? 22.583 115.117 57.142 1.00 15.18 33 GLU B CA 1
ATOM 2344 C C . GLU B 1 33 ? 23.951 115.244 57.783 1.00 15.83 33 GLU B C 1
ATOM 2345 O O . GLU B 1 33 ? 24.665 114.251 57.947 1.00 15.29 33 GLU B O 1
ATOM 2351 N N . PHE B 1 34 ? 24.324 116.473 58.114 1.00 16.49 34 PHE B N 1
ATOM 2352 C CA . PHE B 1 34 ? 25.599 116.728 58.755 1.00 17.05 34 PHE B CA 1
ATOM 2353 C C . PHE B 1 34 ? 25.394 117.672 59.930 1.00 17.42 34 PHE B C 1
ATOM 2354 O O . PHE B 1 34 ? 26.084 118.680 60.061 1.00 19.47 34 PHE B O 1
ATOM 2362 N N . TYR B 1 35 ? 24.422 117.341 60.777 1.00 18.02 35 TYR B N 1
ATOM 2363 C CA . TYR B 1 35 ? 24.127 118.139 61.969 1.00 18.81 35 TYR B CA 1
ATOM 2364 C C . TYR B 1 35 ? 24.290 117.334 63.264 1.00 19.26 35 TYR B C 1
ATOM 2365 O O . TYR B 1 35 ? 24.580 117.872 64.325 1.00 21.08 35 TYR B O 1
ATOM 2374 N N . THR B 1 36 ? 24.100 115.995 63.174 1.00 19.04 36 THR B N 1
ATOM 2375 C CA . THR B 1 36 ? 24.353 115.170 64.358 1.00 19.32 36 THR B CA 1
ATOM 2376 C C . THR B 1 36 ? 25.854 115.076 64.653 1.00 19.08 36 THR B C 1
ATOM 2377 O O . THR B 1 36 ? 26.307 114.817 65.768 1.00 20.34 36 THR B O 1
ATOM 2381 N N . SER B 1 37 ? 26.613 115.230 63.563 1.00 18.44 37 SER B N 1
ATOM 2382 C CA . SER B 1 37 ? 28.059 115.244 63.634 1.00 18.12 37 SER B CA 1
ATOM 2383 C C . SER B 1 37 ? 28.596 115.651 62.267 1.00 18.51 37 SER B C 1
ATOM 2384 O O . SER B 1 37 ? 27.849 115.984 61.360 1.00 17.83 37 SER B O 1
ATOM 2387 N N . LEU B 1 38 ? 29.913 115.641 62.112 1.00 17.36 38 LEU B N 1
ATOM 2388 C CA . LEU B 1 38 ? 30.541 115.992 60.845 1.00 17.90 38 LEU B CA 1
ATOM 2389 C C . LEU B 1 38 ? 31.553 114.912 60.485 1.00 17.91 38 LEU B C 1
ATOM 2390 O O . LEU B 1 38 ? 31.887 114.060 61.311 1.00 19.92 38 LEU B O 1
ATOM 2395 N N . MET B 1 39 ? 32.017 114.936 59.239 1.00 16.23 39 MET B N 1
ATOM 2396 C CA . MET B 1 39 ? 33.038 114.005 58.763 1.00 15.12 39 MET B CA 1
ATOM 2397 C C . MET B 1 39 ? 34.250 114.918 58.544 1.00 15.99 39 MET B C 1
ATOM 2398 O O . MET B 1 39 ? 34.492 115.412 57.442 1.00 16.17 39 MET B O 1
ATOM 2403 N N . ALA B 1 40 ? 34.996 115.138 59.621 1.00 14.85 40 ALA B N 1
ATOM 2404 C CA . ALA B 1 40 ? 36.149 116.039 59.629 1.00 14.33 40 ALA B CA 1
ATOM 2405 C C . ALA B 1 40 ? 37.273 115.790 58.634 1.00 15.18 40 ALA B C 1
ATOM 2406 O O . ALA B 1 40 ? 37.949 116.735 58.222 1.00 16.54 40 ALA B O 1
ATOM 2408 N N . GLY B 1 41 ? 37.479 114.535 58.253 1.00 14.42 41 GLY B N 1
ATOM 2409 C CA . GLY B 1 41 ? 38.552 114.212 57.329 1.00 13.46 41 GLY B CA 1
ATOM 2410 C C . GLY B 1 41 ? 38.196 114.230 55.854 1.00 13.67 41 GLY B C 1
ATOM 2411 O O . GLY B 1 41 ? 38.972 113.757 55.025 1.00 15.11 41 GLY B O 1
ATOM 2412 N N . THR B 1 42 ? 37.030 114.765 55.515 1.00 13.78 42 THR B N 1
ATOM 2413 C CA . THR B 1 42 ? 36.630 114.813 54.118 1.00 13.46 42 THR B CA 1
ATOM 2414 C C . THR B 1 42 ? 35.727 116.020 53.870 1.00 13.16 42 THR B C 1
ATOM 2415 O O . THR B 1 42 ? 35.617 116.904 54.720 1.00 14.93 42 THR B O 1
ATOM 2419 N N . THR B 1 43 ? 35.107 116.064 52.696 1.00 13.79 43 THR B N 1
ATOM 2420 C CA . THR B 1 43 ? 34.212 117.157 52.334 1.00 14.07 43 THR B CA 1
ATOM 2421 C C . THR B 1 43 ? 32.990 116.578 51.638 1.00 13.44 43 THR B C 1
ATOM 2422 O O . THR B 1 43 ? 32.990 115.420 51.227 1.00 13.89 43 THR B O 1
ATOM 2426 N N . LEU B 1 44 ? 31.951 117.393 51.497 1.00 13.92 44 LEU B N 1
ATOM 2427 C CA . LEU B 1 44 ? 30.743 116.955 50.813 1.00 14.23 44 LEU B CA 1
ATOM 2428 C C . LEU B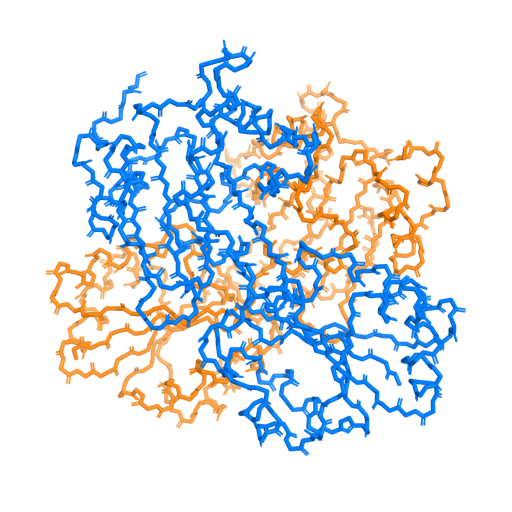 1 44 ? 31.114 116.561 49.382 1.00 14.39 44 LEU B C 1
ATOM 2429 O O . LEU B 1 44 ? 30.636 115.555 48.854 1.00 13.79 44 LEU B O 1
ATOM 2434 N N . GLY B 1 45 ? 31.979 117.360 48.766 1.00 14.17 45 GLY B N 1
ATOM 2435 C CA . GLY B 1 45 ? 32.399 117.086 47.403 1.00 14.91 45 GLY B CA 1
ATOM 2436 C C . GLY B 1 45 ? 33.061 115.734 47.215 1.00 14.03 45 GLY B C 1
ATOM 2437 O O . GLY B 1 45 ? 32.817 115.047 46.221 1.00 15.20 45 GLY B O 1
ATOM 2438 N N . ARG B 1 46 ? 33.903 115.344 48.168 1.00 13.81 46 ARG B N 1
ATOM 2439 C CA . ARG B 1 46 ? 34.597 114.064 48.080 1.00 12.96 46 ARG B CA 1
ATOM 2440 C C . ARG B 1 46 ? 33.656 112.880 48.274 1.00 12.24 46 ARG B C 1
ATOM 2441 O O . ARG B 1 46 ? 33.792 111.856 47.608 1.00 13.52 46 ARG B O 1
ATOM 2449 N N . ILE B 1 47 ? 32.699 113.019 49.186 1.00 12.98 47 ILE B N 1
ATOM 2450 C CA . ILE B 1 47 ? 31.736 111.952 49.414 1.00 12.88 47 ILE B CA 1
ATOM 2451 C C . ILE B 1 47 ? 30.884 111.823 48.151 1.00 12.89 47 ILE B C 1
ATOM 2452 O O . ILE B 1 47 ? 30.645 110.720 47.662 1.00 13.20 47 ILE B O 1
ATOM 2457 N N . GLN B 1 48 ? 30.455 112.962 47.613 1.00 13.57 48 GLN B N 1
ATOM 2458 C CA . GLN B 1 48 ? 29.642 112.967 46.405 1.00 13.63 48 GLN B CA 1
ATOM 2459 C C . GLN B 1 48 ? 30.382 112.353 45.218 1.00 13.83 48 GLN B C 1
ATOM 2460 O O . GLN B 1 48 ? 29.790 111.610 44.441 1.00 15.45 48 GLN B O 1
ATOM 2466 N N . ARG B 1 49 ? 31.671 112.656 45.079 1.00 14.08 49 ARG B N 1
ATOM 2467 C CA . ARG B 1 49 ? 32.452 112.118 43.967 1.00 14.68 49 ARG B CA 1
ATOM 2468 C C . ARG B 1 49 ? 32.641 110.608 44.089 1.00 14.17 49 ARG B C 1
ATOM 2469 O O . ARG B 1 49 ? 32.669 109.896 43.085 1.00 15.20 49 ARG B O 1
ATOM 2477 N N . LEU B 1 50 ? 32.773 110.123 45.322 1.00 14.23 50 LEU B N 1
ATOM 2478 C CA . LEU B 1 50 ? 32.955 108.699 45.562 1.00 14.46 50 LEU B CA 1
ATOM 2479 C C . LEU B 1 50 ? 31.693 107.928 45.193 1.00 14.60 50 LEU B C 1
ATOM 2480 O O . LEU B 1 50 ? 31.761 106.842 44.617 1.00 15.55 50 LEU B O 1
ATOM 2485 N N . ILE B 1 51 ? 30.539 108.492 45.533 1.00 14.77 51 ILE B N 1
ATOM 2486 C CA . ILE B 1 51 ? 29.270 107.853 45.218 1.00 15.57 51 ILE B CA 1
ATOM 2487 C C . ILE B 1 51 ? 28.957 108.020 43.730 1.00 16.78 51 ILE B C 1
ATOM 2488 O O . ILE B 1 51 ? 28.517 107.080 43.072 1.00 17.72 51 ILE B O 1
ATOM 2493 N N . GLY B 1 52 ? 29.195 109.214 43.199 1.00 16.63 52 GLY B N 1
ATOM 2494 C CA . GLY B 1 52 ? 28.956 109.430 41.782 1.00 18.98 52 GLY B CA 1
ATOM 2495 C C . GLY B 1 52 ? 27.652 110.112 41.428 1.00 21.10 52 GLY B C 1
ATOM 2496 O O . GLY B 1 52 ? 27.350 110.299 40.250 1.00 22.66 52 GLY B O 1
ATOM 2497 N N . LYS B 1 53 ? 26.867 110.473 42.436 1.00 21.19 53 LYS B N 1
ATOM 2498 C CA . LYS B 1 53 ? 25.606 111.158 42.192 1.00 22.81 53 LYS B CA 1
ATOM 2499 C C . LYS B 1 53 ? 25.407 112.287 43.188 1.00 20.99 53 LYS B C 1
ATOM 2500 O O . LYS B 1 53 ? 25.979 112.283 44.278 1.00 19.83 53 LYS B O 1
ATOM 2506 N N . GLU B 1 54 ? 24.600 113.263 42.793 1.00 21.48 54 GLU B N 1
ATOM 2507 C CA . GLU B 1 54 ? 24.332 114.426 43.619 1.00 21.75 54 GLU B CA 1
ATOM 2508 C C . GLU B 1 54 ? 23.774 114.078 44.993 1.00 20.90 54 GLU B C 1
ATOM 2509 O O . GLU B 1 54 ? 22.894 113.227 45.129 1.00 21.01 54 GLU B O 1
ATOM 2515 N N . ILE B 1 55 ? 24.308 114.740 46.012 1.00 19.73 55 ILE B N 1
ATOM 2516 C CA . ILE B 1 55 ? 23.865 114.529 47.381 1.00 19.82 55 ILE B CA 1
ATOM 2517 C C . ILE B 1 55 ? 23.141 115.776 47.861 1.00 20.06 55 ILE B C 1
ATOM 2518 O O . ILE B 1 55 ? 23.703 116.873 47.839 1.00 21.28 55 ILE B O 1
ATOM 2523 N N . ARG B 1 56 ? 21.887 115.620 48.275 1.00 17.53 56 ARG B N 1
ATOM 2524 C CA . ARG B 1 56 ? 21.145 116.760 48.787 1.00 17.68 56 ARG B CA 1
ATOM 2525 C C . ARG B 1 56 ? 21.284 116.776 50.300 1.00 16.28 56 ARG B C 1
ATOM 2526 O O . ARG B 1 56 ? 20.835 115.855 50.984 1.00 15.90 56 ARG B O 1
ATOM 2534 N N . VAL B 1 57 ? 21.905 117.829 50.817 1.00 15.71 57 VAL B N 1
ATOM 2535 C CA . VAL B 1 57 ? 22.112 117.960 52.250 1.00 16.21 57 VAL B CA 1
ATOM 2536 C C . VAL B 1 57 ? 20.865 118.505 52.929 1.00 17.60 57 VAL B C 1
ATOM 2537 O O . VAL B 1 57 ? 20.241 119.455 52.448 1.00 18.56 57 VAL B O 1
ATOM 2541 N N . LEU B 1 58 ? 20.505 117.890 54.048 1.00 15.90 58 LEU B N 1
ATOM 2542 C CA . LEU B 1 58 ? 19.338 118.304 54.808 1.00 15.79 58 LEU B CA 1
ATOM 2543 C C . LEU B 1 58 ? 19.765 118.939 56.124 1.00 16.34 58 LEU B C 1
ATOM 2544 O O . LEU B 1 58 ? 20.670 118.447 56.800 1.00 16.74 58 LEU B O 1
ATOM 2549 N N . SER B 1 59 ? 19.113 120.040 56.476 1.00 15.29 59 SER B N 1
ATOM 2550 C CA . SER B 1 59 ? 19.399 120.744 57.718 1.00 15.10 59 SER B CA 1
ATOM 2551 C C . SER B 1 59 ? 18.684 120.022 58.854 1.00 15.69 59 SER B C 1
ATOM 2552 O O . SER B 1 59 ? 17.883 119.117 58.609 1.00 15.81 59 SER B O 1
ATOM 2555 N N . ARG B 1 60 ? 18.971 120.416 60.091 1.00 16.80 60 ARG B N 1
ATOM 2556 C CA . ARG B 1 60 ? 18.320 119.801 61.241 1.00 17.14 60 ARG B CA 1
ATOM 2557 C C . ARG B 1 60 ? 16.810 120.001 61.111 1.00 18.30 60 ARG B C 1
ATOM 2558 O O . ARG B 1 60 ? 16.029 119.084 61.354 1.00 18.45 60 ARG B O 1
ATOM 2566 N N . GLU B 1 61 ? 16.403 121.202 60.714 1.00 18.29 61 GLU B N 1
ATOM 2567 C CA . GLU B 1 61 ? 14.985 121.500 60.548 1.00 19.88 61 GLU B CA 1
ATOM 2568 C C . GLU B 1 61 ? 14.369 120.639 59.443 1.00 19.01 61 GLU B C 1
ATOM 2569 O O . GLU B 1 61 ? 13.267 120.101 59.601 1.00 17.91 61 GLU B O 1
ATOM 2575 N N . ASP B 1 62 ? 15.078 120.503 58.325 1.00 17.87 62 ASP B N 1
ATOM 2576 C CA . ASP B 1 62 ? 14.582 119.697 57.214 1.00 17.92 62 ASP B CA 1
ATOM 2577 C C . ASP B 1 62 ? 14.222 118.293 57.684 1.00 18.70 62 ASP B C 1
ATOM 2578 O O . ASP B 1 62 ? 13.177 117.750 57.318 1.00 19.69 62 ASP B O 1
ATOM 2583 N N . VAL B 1 63 ? 15.095 117.705 58.493 1.00 18.38 63 VAL B N 1
ATOM 2584 C CA . VAL B 1 63 ? 14.873 116.353 58.988 1.00 18.91 63 VAL B CA 1
ATOM 2585 C C . VAL B 1 63 ? 13.884 116.273 60.143 1.00 19.68 63 VAL B C 1
ATOM 2586 O O . VAL B 1 63 ? 12.855 115.606 60.041 1.00 20.02 63 VAL B O 1
ATOM 2590 N N . GLU B 1 64 ? 14.188 116.962 61.235 1.00 21.15 64 GLU B N 1
ATOM 2591 C CA . GLU B 1 64 ? 13.333 116.915 62.413 1.00 22.32 64 GLU B CA 1
ATOM 2592 C C . GLU B 1 64 ? 11.905 117.392 62.196 1.00 23.37 64 GLU B C 1
ATOM 2593 O O . GLU B 1 64 ? 10.976 116.861 62.805 1.00 24.72 64 GLU B O 1
ATOM 2599 N N . LEU B 1 65 ? 11.715 118.374 61.323 1.00 22.01 65 LEU B N 1
ATOM 2600 C CA . LEU B 1 65 ? 10.374 118.887 61.078 1.00 22.86 65 LEU B CA 1
ATOM 2601 C C . LEU B 1 65 ? 9.737 118.444 59.767 1.00 22.35 65 LEU B C 1
ATOM 2602 O O . LEU B 1 65 ? 8.523 118.249 59.706 1.00 25.47 65 LEU B O 1
ATOM 2607 N N . ASN B 1 66 ? 10.543 118.267 58.724 1.00 19.69 66 ASN B N 1
ATOM 2608 C CA . ASN B 1 66 ? 9.988 117.913 57.424 1.00 18.28 66 ASN B CA 1
ATOM 2609 C C . ASN B 1 66 ? 10.483 116.656 56.722 1.00 17.19 66 ASN B C 1
ATOM 2610 O O . ASN B 1 66 ? 10.348 116.537 55.506 1.00 17.41 66 ASN B O 1
ATOM 2615 N N . PHE B 1 67 ? 11.031 115.709 57.473 1.00 17.15 67 PHE B N 1
ATOM 2616 C CA . PHE B 1 67 ? 11.525 114.478 56.867 1.00 18.03 67 PHE B CA 1
ATOM 2617 C C . PHE B 1 67 ? 10.447 113.828 55.997 1.00 17.74 67 PHE B C 1
ATOM 2618 O O . PHE B 1 67 ? 10.722 113.365 54.888 1.00 17.71 67 PHE B O 1
ATOM 2626 N N . GLU B 1 68 ? 9.216 113.808 56.498 1.00 17.75 68 GLU B N 1
ATOM 2627 C CA . GLU B 1 68 ? 8.106 113.184 55.781 1.00 18.29 68 GLU B CA 1
ATOM 2628 C C . GLU B 1 68 ? 7.648 113.920 54.523 1.00 18.41 68 GLU B C 1
ATOM 2629 O O . GLU B 1 68 ? 6.911 113.359 53.713 1.00 20.12 68 GLU B O 1
ATOM 2639 N N . ASN B 1 69 ? 8.069 115.169 54.359 1.00 18.58 69 ASN B N 1
ATOM 2640 C CA . ASN B 1 69 ? 7.677 115.943 53.184 1.00 19.05 69 ASN B CA 1
ATOM 2641 C C . ASN B 1 69 ? 8.811 116.079 52.181 1.00 19.91 69 ASN B C 1
ATOM 2642 O O . ASN B 1 69 ? 8.578 116.367 51.009 1.00 21.65 69 ASN B O 1
ATOM 2647 N N . ILE B 1 70 ? 10.039 115.867 5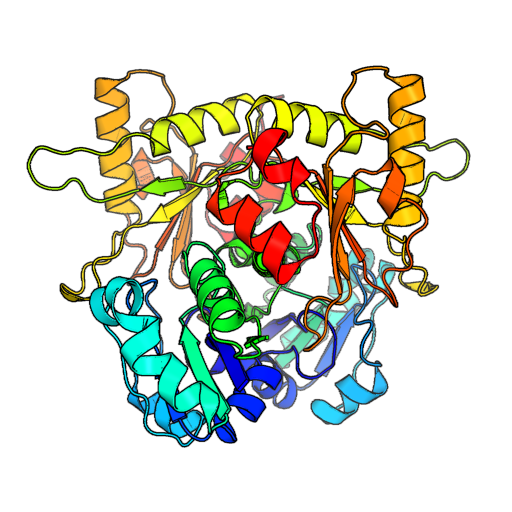2.640 1.00 18.78 70 ILE B N 1
ATOM 2648 C CA . ILE B 1 70 ? 11.194 115.999 51.764 1.00 19.04 70 ILE B CA 1
ATOM 2649 C C . ILE B 1 70 ? 11.756 114.666 51.293 1.00 19.23 70 ILE B C 1
ATOM 2650 O O . ILE B 1 70 ? 12.009 114.475 50.104 1.00 20.47 70 ILE B O 1
ATOM 2655 N N . VAL B 1 71 ? 11.935 113.740 52.226 1.00 17.34 71 VAL B N 1
ATOM 2656 C CA . VAL B 1 71 ? 12.515 112.444 51.907 1.00 16.92 71 VAL B CA 1
ATOM 2657 C C . VAL B 1 71 ? 11.533 111.312 51.613 1.00 17.41 71 VAL B C 1
ATOM 2658 O O . VAL B 1 71 ? 11.650 110.630 50.596 1.00 17.64 71 VAL B O 1
ATOM 2662 N N . LEU B 1 72 ? 10.560 111.114 52.494 1.00 17.97 72 LEU B N 1
ATOM 2663 C CA . LEU B 1 72 ? 9.612 110.022 52.320 1.00 18.21 72 LEU B CA 1
ATOM 2664 C C . LEU B 1 72 ? 8.780 109.986 51.034 1.00 18.38 72 LEU B C 1
ATOM 2665 O O . LEU B 1 72 ? 8.543 108.910 50.492 1.00 19.26 72 LEU B O 1
ATOM 2670 N N . PRO B 1 73 ? 8.328 111.147 50.526 1.00 19.84 73 PRO B N 1
ATOM 2671 C CA . PRO B 1 73 ? 7.534 111.103 49.291 1.00 20.78 73 PRO B CA 1
ATOM 2672 C C . PRO B 1 73 ? 8.295 110.431 48.149 1.00 22.11 73 PRO B C 1
ATOM 2673 O O . PRO B 1 73 ? 7.724 109.661 47.378 1.00 22.79 73 PRO B O 1
ATOM 2677 N N . LEU B 1 74 ? 9.588 110.728 48.050 1.00 21.78 74 LEU B N 1
ATOM 2678 C CA . LEU B 1 74 ? 10.427 110.162 46.995 1.00 22.41 74 LEU B CA 1
ATOM 2679 C C . LEU B 1 74 ? 10.695 108.683 47.257 1.00 22.87 74 LEU B C 1
ATOM 2680 O O . LEU B 1 74 ? 10.815 107.875 46.339 1.00 22.79 74 LEU B O 1
ATOM 2685 N N . ALA B 1 75 ? 10.843 108.339 48.557 1.00 25.23 75 ALA B N 1
ATOM 2686 C CA . ALA B 1 75 ? 11.112 106.945 48.910 1.00 27.30 75 ALA B CA 1
ATOM 2687 C C . ALA B 1 75 ? 9.923 106.054 48.562 1.00 28.72 75 ALA B C 1
ATOM 2688 O O . ALA B 1 75 ? 10.034 104.836 48.479 1.00 29.03 75 ALA B O 1
ATOM 2690 N N . LYS B 1 76 ? 8.751 106.700 48.379 1.00 31.19 76 LYS B N 1
ATOM 2691 C CA . LYS B 1 76 ? 7.533 105.948 48.059 1.00 32.54 76 LYS B CA 1
ATOM 2692 C C . LYS B 1 76 ? 7.599 105.292 46.674 1.00 32.20 76 LYS B C 1
ATOM 2693 O O . LYS B 1 76 ? 7.097 104.191 46.486 1.00 33.12 76 LYS B O 1
ATOM 2699 N N . GLU B 1 77 ? 8.222 105.965 45.711 1.00 31.90 77 GLU B N 1
ATOM 2700 C CA . GLU B 1 77 ? 8.311 105.445 44.349 1.00 30.97 77 GLU B CA 1
ATOM 2701 C C . GLU B 1 77 ? 9.740 105.212 43.862 1.00 29.09 77 GLU B C 1
ATOM 2702 O O . GLU B 1 77 ? 9.957 104.921 42.687 1.00 29.47 77 GLU B O 1
ATOM 2708 N N . ASN B 1 78 ? 10.713 105.331 44.758 1.00 25.65 78 ASN B N 1
ATOM 2709 C CA . ASN B 1 78 ? 12.110 105.147 44.373 1.00 23.53 78 ASN B CA 1
ATOM 2710 C C . ASN B 1 78 ? 12.922 104.573 45.521 1.00 21.24 78 ASN B C 1
ATOM 2711 O O . ASN B 1 78 ? 12.416 104.404 46.628 1.00 21.76 78 ASN B O 1
ATOM 2716 N N . ASP B 1 79 ? 14.182 104.259 45.239 1.00 20.69 79 ASP B N 1
ATOM 2717 C CA . ASP B 1 79 ? 15.090 103.776 46.267 1.00 18.32 79 ASP B CA 1
ATOM 2718 C C . ASP B 1 79 ? 15.814 105.043 46.699 1.00 17.13 79 ASP B C 1
ATOM 2719 O O . ASP B 1 79 ? 16.394 105.751 45.875 1.00 17.52 79 ASP B O 1
ATOM 2724 N N . VAL B 1 80 ? 15.760 105.336 47.992 1.00 16.30 80 VAL B N 1
ATOM 2725 C CA . VAL B 1 80 ? 16.373 106.544 48.521 1.00 15.96 80 VAL B CA 1
ATOM 2726 C C . VAL B 1 80 ? 17.386 106.246 49.615 1.00 14.81 80 VAL B C 1
ATOM 2727 O O . VAL B 1 80 ? 17.155 105.394 50.476 1.00 15.57 80 VAL B O 1
ATOM 2731 N N . ALA B 1 81 ? 18.510 106.953 49.569 1.00 15.06 81 ALA B N 1
ATOM 2732 C CA . ALA B 1 81 ? 19.557 106.796 50.567 1.00 14.86 81 ALA B CA 1
ATOM 2733 C C . ALA B 1 81 ? 19.588 108.033 51.455 1.00 15.19 81 ALA B C 1
ATOM 2734 O O . ALA B 1 81 ? 19.411 109.158 50.979 1.00 16.07 81 ALA B O 1
ATOM 2736 N N . PHE B 1 82 ? 19.796 107.816 52.749 1.00 13.90 82 PHE B N 1
ATOM 2737 C CA . PHE B 1 82 ? 19.897 108.901 53.715 1.00 13.69 82 PHE B CA 1
ATOM 2738 C C . PHE B 1 82 ? 21.204 108.635 54.452 1.00 13.67 82 PHE B C 1
ATOM 2739 O O . PHE B 1 82 ? 21.284 107.732 55.285 1.00 13.70 82 PHE B O 1
ATOM 2747 N N . LEU B 1 83 ? 22.227 109.416 54.116 1.00 12.81 83 LEU B N 1
ATOM 2748 C CA . LEU B 1 83 ? 23.552 109.264 54.708 1.00 13.05 83 LEU B CA 1
ATOM 2749 C C . LEU B 1 83 ? 23.697 110.038 56.005 1.00 13.05 83 LEU B C 1
ATOM 2750 O O . LEU B 1 83 ? 23.217 111.166 56.127 1.00 12.98 83 LEU B O 1
ATOM 2755 N N . THR B 1 84 ? 24.380 109.434 56.972 1.00 13.60 84 THR B N 1
ATOM 2756 C CA . THR B 1 84 ? 24.606 110.080 58.258 1.00 14.34 84 THR B CA 1
ATOM 2757 C C . THR B 1 84 ? 26.010 109.761 58.754 1.00 13.93 84 THR B C 1
ATOM 2758 O O . THR B 1 84 ? 26.544 108.690 58.472 1.00 14.20 84 THR B O 1
ATOM 2762 N N . PRO B 1 85 ? 26.631 110.693 59.489 1.00 13.55 85 PRO B N 1
ATOM 2763 C CA . PRO B 1 85 ? 27.979 110.420 59.994 1.00 13.13 85 PRO B CA 1
ATOM 2764 C C . PRO B 1 85 ? 27.912 109.241 60.962 1.00 13.31 85 PRO B C 1
ATOM 2765 O O . PRO B 1 85 ? 26.887 109.018 61.602 1.00 13.32 85 PRO B O 1
ATOM 2769 N N . GLY B 1 86 ? 29.000 108.489 61.064 1.00 12.44 86 GLY B N 1
ATOM 2770 C CA . GLY B 1 86 ? 29.033 107.368 61.989 1.00 12.01 86 GLY B CA 1
ATOM 2771 C C . GLY B 1 86 ? 28.128 106.196 61.662 1.00 12.51 86 GLY B C 1
ATOM 2772 O O . GLY B 1 86 ? 28.013 105.780 60.511 1.00 13.60 86 GLY B O 1
ATOM 2773 N N . ASP B 1 87 ? 27.494 105.656 62.702 1.00 12.31 87 ASP B N 1
ATOM 2774 C CA . ASP B 1 87 ? 26.589 104.512 62.588 1.00 14.03 87 ASP B CA 1
ATOM 2775 C C . ASP B 1 87 ? 25.161 105.033 62.729 1.00 13.35 87 ASP B C 1
ATOM 2776 O O . ASP B 1 87 ? 24.843 105.724 63.694 1.00 14.59 87 ASP B O 1
ATOM 2781 N N . PRO B 1 88 ? 24.279 104.717 61.766 1.00 14.41 88 PRO B N 1
ATOM 2782 C CA . PRO B 1 88 ? 22.910 105.219 61.902 1.00 14.66 88 PRO B CA 1
ATOM 2783 C C . PRO B 1 88 ? 22.243 104.750 63.188 1.00 15.00 88 PRO B C 1
ATOM 2784 O O . PRO B 1 88 ? 22.434 103.615 63.628 1.00 15.70 88 PRO B O 1
ATOM 2788 N N . LEU B 1 89 ? 21.471 105.653 63.779 1.00 15.99 89 LEU B N 1
ATOM 2789 C CA . LEU B 1 89 ? 20.684 105.445 65.001 1.00 15.76 89 LEU B CA 1
ATOM 2790 C C . LEU B 1 89 ? 21.505 105.423 66.304 1.00 17.53 89 LEU B C 1
ATOM 2791 O O . LEU B 1 89 ? 20.999 105.111 67.375 1.00 16.74 89 LEU B O 1
ATOM 2796 N N . VAL B 1 90 ? 22.826 105.714 66.199 1.00 15.70 90 VAL B N 1
ATOM 2797 C CA . VAL B 1 90 ? 23.551 105.946 67.446 1.00 16.74 90 VAL B CA 1
ATOM 2798 C C . VAL B 1 90 ? 23.146 107.308 67.979 1.00 18.17 90 VAL B C 1
ATOM 2799 O O . VAL B 1 90 ? 22.926 107.520 69.169 1.00 18.97 90 VAL B O 1
ATOM 2803 N N . ALA B 1 91 ? 23.070 108.247 67.023 1.00 19.15 91 ALA B N 1
ATOM 2804 C CA . ALA B 1 91 ? 22.469 109.507 67.365 1.00 19.91 91 ALA B CA 1
ATOM 2805 C C . ALA B 1 91 ? 21.054 109.243 67.801 1.00 20.78 91 ALA B C 1
ATOM 2806 O O . ALA B 1 91 ? 20.291 108.616 67.082 1.00 20.70 91 ALA B O 1
ATOM 2808 N N . THR B 1 92 ? 20.683 109.676 68.999 1.00 22.12 92 THR B N 1
ATOM 2809 C CA . THR B 1 92 ? 19.365 109.380 69.555 1.00 22.04 92 THR B CA 1
ATOM 2810 C C . THR B 1 92 ? 18.120 109.735 68.744 1.00 22.82 92 THR B C 1
ATOM 2811 O O . THR B 1 92 ? 17.111 109.033 68.831 1.00 23.09 92 THR B O 1
ATOM 2815 N N . THR B 1 93 ? 18.178 110.805 67.956 1.00 22.09 93 THR B N 1
ATOM 2816 C CA . THR B 1 93 ? 17.011 111.220 67.183 1.00 21.43 93 THR B CA 1
ATOM 2817 C C . THR B 1 93 ? 16.757 110.448 65.888 1.00 19.82 93 THR B C 1
ATOM 2818 O O . THR B 1 93 ? 15.668 110.532 65.326 1.00 21.37 93 THR B O 1
ATOM 2822 N N . HIS B 1 94 ? 17.751 109.704 65.417 1.00 17.17 94 HIS B N 1
ATOM 2823 C CA . HIS B 1 94 ? 17.622 108.926 64.181 1.00 17.68 94 HIS B CA 1
ATOM 2824 C C . HIS B 1 94 ? 16.487 107.902 64.197 1.00 16.29 94 HIS B C 1
ATOM 2825 O O . HIS B 1 94 ? 15.702 107.805 63.253 1.00 14.93 94 HIS B O 1
ATOM 2832 N N . ALA B 1 95 ? 16.431 107.121 65.269 1.00 15.52 95 ALA B N 1
ATOM 2833 C CA . ALA B 1 95 ? 15.444 106.053 65.398 1.00 14.57 95 ALA B CA 1
ATOM 2834 C C . ALA B 1 95 ? 14.001 106.408 65.054 1.00 14.86 95 ALA B C 1
ATOM 2835 O O . ALA B 1 95 ? 13.335 105.667 64.326 1.00 15.03 95 ALA B O 1
ATOM 2837 N N . GLU B 1 96 ? 13.519 107.534 65.566 1.00 15.90 96 GLU B N 1
ATOM 2838 C CA . GLU B 1 96 ? 12.138 107.943 65.324 1.00 16.26 96 GLU B CA 1
ATOM 2839 C C . GLU B 1 96 ? 11.829 108.117 63.836 1.00 15.96 96 GLU B C 1
ATOM 2840 O O . GLU B 1 96 ? 10.675 108.013 63.419 1.00 15.49 96 GLU B O 1
ATOM 2850 N N . LEU B 1 97 ? 12.855 108.355 63.026 1.00 14.62 97 LEU B N 1
ATOM 2851 C CA . LEU B 1 97 ? 12.636 108.517 61.593 1.00 14.19 97 LEU B CA 1
ATOM 2852 C C . LEU B 1 97 ? 12.145 107.217 60.961 1.00 13.91 97 LEU B C 1
ATOM 2853 O O . LEU B 1 97 ? 11.483 107.239 59.922 1.00 14.35 97 LEU B O 1
ATOM 2858 N N . ARG B 1 98 ? 12.471 106.084 61.578 1.00 13.69 98 ARG B N 1
ATOM 2859 C CA . ARG B 1 98 ? 12.022 104.803 61.051 1.00 14.74 98 ARG B CA 1
ATOM 2860 C C . ARG B 1 98 ? 10.522 104.662 61.295 1.00 15.37 98 ARG B C 1
ATOM 2861 O O . ARG B 1 98 ? 9.825 103.983 60.540 1.00 14.92 98 ARG B O 1
ATOM 2869 N N . ILE B 1 99 ? 10.022 105.299 62.349 1.00 14.84 99 ILE B N 1
ATOM 2870 C CA . ILE B 1 99 ? 8.593 105.244 62.630 1.00 16.13 99 ILE B CA 1
ATOM 2871 C C . ILE B 1 99 ? 7.887 106.111 61.589 1.00 16.36 99 ILE B C 1
ATOM 2872 O O . ILE B 1 99 ? 6.815 105.756 61.097 1.00 17.37 99 ILE B O 1
ATOM 2877 N N . ARG B 1 100 ? 8.489 107.245 61.236 1.00 16.16 100 ARG B N 1
ATOM 2878 C CA . ARG B 1 100 ? 7.884 108.107 60.226 1.00 16.12 100 ARG B CA 1
ATOM 2879 C C . ARG B 1 100 ? 7.791 107.349 58.908 1.00 16.63 100 ARG B C 1
ATOM 2880 O O . ARG B 1 100 ? 6.790 107.446 58.198 1.00 16.61 100 ARG B O 1
ATOM 2888 N N . ALA B 1 101 ? 8.836 106.596 58.578 1.00 16.08 101 ALA B N 1
ATOM 2889 C CA . ALA B 1 101 ? 8.838 105.820 57.342 1.00 16.93 101 ALA B CA 1
ATOM 2890 C C . ALA B 1 101 ? 7.691 104.814 57.370 1.00 17.87 101 ALA B C 1
ATOM 2891 O O . ALA B 1 101 ? 6.990 104.636 56.374 1.00 18.44 101 ALA B O 1
ATOM 2893 N N . LYS B 1 102 ? 7.506 104.164 58.515 1.00 18.20 102 LYS B N 1
ATOM 2894 C CA . LYS B 1 102 ? 6.439 103.179 58.682 1.00 18.60 102 LYS B CA 1
ATOM 2895 C C . LYS B 1 102 ? 5.080 103.835 58.454 1.00 20.23 102 LYS B C 1
ATOM 2896 O O . LYS B 1 102 ? 4.222 103.280 57.765 1.00 20.36 102 LYS B O 1
ATOM 2902 N N . ARG B 1 103 ? 4.892 105.014 59.040 1.00 21.22 103 ARG B N 1
ATOM 2903 C CA . ARG B 1 103 ? 3.641 105.760 58.907 1.00 22.51 103 ARG B CA 1
ATOM 2904 C C . ARG B 1 103 ? 3.341 106.072 57.444 1.00 23.69 103 ARG B C 1
ATOM 2905 O O . ARG B 1 103 ? 2.181 106.098 57.026 1.00 23.95 103 ARG B O 1
ATOM 2913 N N . ALA B 1 104 ? 4.394 106.309 56.670 1.00 22.53 104 ALA B N 1
ATOM 2914 C CA . ALA B 1 104 ? 4.255 106.641 55.260 1.00 22.02 104 ALA B CA 1
ATOM 2915 C C . ALA B 1 104 ? 4.192 105.414 54.355 1.00 22.46 104 ALA B C 1
ATOM 2916 O O . ALA B 1 104 ? 4.121 105.546 53.134 1.00 24.23 104 ALA B O 1
ATOM 2918 N N . GLY B 1 105 ? 4.213 104.225 54.951 1.00 21.56 105 GLY B N 1
ATOM 2919 C CA . GLY B 1 105 ? 4.165 103.006 54.164 1.00 22.51 105 GLY B CA 1
ATOM 2920 C C . GLY B 1 105 ? 5.445 102.775 53.383 1.00 22.35 105 GLY B C 1
ATOM 2921 O O . GLY B 1 105 ? 5.436 102.170 52.309 1.00 23.66 105 GLY B O 1
ATOM 2922 N N . VAL B 1 106 ? 6.555 103.261 53.929 1.00 21.42 106 VAL B N 1
ATOM 2923 C CA . VAL B 1 106 ? 7.859 103.118 53.293 1.00 20.91 106 VAL B CA 1
ATOM 2924 C C . VAL B 1 106 ? 8.730 102.139 54.073 1.00 19.34 106 VAL B C 1
ATOM 2925 O O . VAL B 1 106 ? 8.854 102.251 55.291 1.00 20.86 106 VAL B O 1
ATOM 2929 N N . GLU B 1 107 ? 9.320 101.175 53.372 1.00 19.09 107 GLU B N 1
ATOM 2930 C CA . GLU B 1 107 ? 10.199 100.195 54.008 1.00 19.23 107 GLU B CA 1
ATOM 2931 C C . GLU B 1 107 ? 11.525 100.889 54.288 1.00 17.47 107 GLU B C 1
ATOM 2932 O O . GLU B 1 107 ? 11.986 101.681 53.471 1.00 17.58 107 GLU B O 1
ATOM 2938 N N . SER B 1 108 ? 12.140 100.602 55.431 1.00 16.76 108 SER B N 1
ATOM 2939 C CA . SER B 1 108 ? 13.435 101.205 55.729 1.00 15.77 108 SER B CA 1
ATOM 2940 C C . SER B 1 108 ? 14.416 100.138 56.193 1.00 16.18 108 SER B C 1
ATOM 2941 O O . SER B 1 108 ? 14.045 99.170 56.863 1.00 16.25 108 SER B O 1
ATOM 2944 N N . TYR B 1 109 ? 15.675 100.320 55.813 1.00 14.81 109 TYR B N 1
ATOM 2945 C CA . TYR B 1 109 ? 16.737 99.388 56.165 1.00 14.86 109 TYR B CA 1
ATOM 2946 C C . TYR B 1 109 ? 17.930 100.180 56.658 1.00 14.61 109 TYR B C 1
ATOM 2947 O O . TYR B 1 109 ? 18.161 101.301 56.212 1.00 15.55 109 TYR B O 1
ATOM 2956 N N . VAL B 1 110 ? 18.676 99.596 57.588 1.00 14.07 110 VAL B N 1
ATOM 2957 C CA . VAL B 1 110 ? 19.844 100.257 58.146 1.00 14.00 110 VAL B CA 1
ATOM 2958 C C . VAL B 1 110 ? 21.142 99.597 57.701 1.00 13.61 110 VAL B C 1
ATOM 2959 O O . VAL B 1 110 ? 21.309 98.384 57.822 1.00 13.52 110 VAL B O 1
ATOM 2963 N N . ILE B 1 111 ? 22.048 100.409 57.163 1.00 13.25 111 ILE B N 1
ATOM 2964 C CA . ILE B 1 111 ? 23.357 99.936 56.723 1.00 13.38 111 ILE B CA 1
ATOM 2965 C C . ILE B 1 111 ? 24.331 100.565 57.714 1.00 13.79 111 ILE B C 1
ATOM 2966 O O . ILE B 1 111 ? 24.572 101.774 57.691 1.00 13.27 111 ILE B O 1
ATOM 2971 N N . HIS B 1 112 ? 24.874 99.732 58.592 1.00 13.39 112 HIS B N 1
ATOM 2972 C CA . HIS B 1 112 ? 25.775 100.186 59.642 1.00 12.41 112 HIS B CA 1
ATOM 2973 C C . HIS B 1 112 ? 27.169 100.591 59.183 1.00 13.83 112 HIS B C 1
ATOM 2974 O O . HIS B 1 112 ? 27.610 100.255 58.085 1.00 15.01 112 HIS B O 1
ATOM 2981 N N . ALA B 1 113 ? 27.850 101.330 60.051 1.00 12.56 113 ALA B N 1
ATOM 2982 C CA . ALA B 1 113 ? 29.217 101.776 59.809 1.00 12.68 113 ALA B CA 1
ATOM 2983 C C . ALA B 1 113 ? 29.838 101.995 61.177 1.00 12.58 113 ALA B C 1
ATOM 2984 O O . ALA B 1 113 ? 29.138 101.977 62.192 1.00 13.42 113 ALA B O 1
ATOM 2986 N N . PRO B 1 114 ? 31.162 102.184 61.233 1.00 11.93 114 PRO B N 1
ATOM 2987 C CA . PRO B 1 114 ? 31.794 102.401 62.535 1.00 13.33 114 PRO B CA 1
ATOM 2988 C C . PRO B 1 114 ? 31.310 103.669 63.224 1.00 12.53 114 PRO B C 1
ATOM 2989 O O . PRO B 1 114 ? 31.042 104.688 62.581 1.00 13.46 114 PRO B O 1
ATOM 2993 N N . SER B 1 115 ? 31.203 103.584 64.546 1.00 13.00 115 SER B N 1
ATOM 2994 C CA . SER B 1 115 ? 30.771 104.687 65.390 1.00 12.55 115 SER B CA 1
ATOM 2995 C C . SER B 1 115 ? 31.888 104.986 66.384 1.00 10.80 115 SER B C 1
ATOM 2996 O O . SER B 1 115 ? 32.649 104.092 66.749 1.00 11.78 115 SER B O 1
ATOM 2999 N N . ILE B 1 116 ? 31.995 106.234 66.824 1.00 10.44 116 ILE B N 1
ATOM 3000 C CA . ILE B 1 116 ? 33.022 106.571 67.801 1.00 11.53 116 ILE B CA 1
ATOM 3001 C C . ILE B 1 116 ? 32.741 105.800 69.100 1.00 11.09 116 ILE B C 1
ATOM 3002 O O . ILE B 1 116 ? 33.656 105.489 69.861 1.00 12.26 116 ILE B O 1
ATOM 3007 N N . TYR B 1 117 ? 31.470 105.475 69.332 1.00 11.39 117 TYR B N 1
ATOM 3008 C CA . TYR B 1 117 ? 31.064 104.730 70.525 1.00 11.80 117 TYR B CA 1
ATOM 3009 C C . TYR B 1 117 ? 31.811 103.398 70.614 1.00 11.53 117 TYR B C 1
ATOM 3010 O O . TYR B 1 117 ? 32.198 102.969 71.705 1.00 11.34 117 TYR B O 1
ATOM 3019 N N . SER B 1 118 ? 32.009 102.740 69.474 1.00 10.82 118 SER B N 1
ATOM 3020 C CA . SER B 1 118 ? 32.734 101.474 69.451 1.00 11.46 118 SER B CA 1
ATOM 3021 C C . SER B 1 118 ? 34.215 101.647 69.102 1.00 11.49 118 SER B C 1
ATOM 3022 O O . SER B 1 118 ? 35.055 100.853 69.524 1.00 12.00 118 SER B O 1
ATOM 3025 N N . ALA B 1 119 ? 34.542 102.696 68.348 1.00 11.44 119 ALA B N 1
ATOM 3026 C CA . ALA B 1 119 ? 35.927 102.939 67.958 1.00 11.69 119 ALA B CA 1
ATOM 3027 C C . ALA B 1 119 ? 36.831 103.266 69.139 1.00 11.51 119 ALA B C 1
ATOM 3028 O O . ALA B 1 119 ? 38.057 103.176 69.026 1.00 12.12 119 ALA B O 1
ATOM 3030 N N . VAL B 1 120 ? 36.244 103.641 70.273 1.00 11.75 120 VAL B N 1
ATOM 3031 C CA . VAL B 1 120 ? 37.077 103.952 71.432 1.00 12.97 120 VAL B CA 1
ATOM 3032 C C . VAL B 1 120 ? 37.847 102.723 71.905 1.00 12.54 120 VAL B C 1
ATOM 3033 O O . VAL B 1 120 ? 38.718 102.820 72.770 1.00 12.58 120 VAL B O 1
ATOM 3037 N N . GLY B 1 121 ? 37.539 101.564 71.331 1.00 11.60 121 GLY B N 1
ATOM 3038 C CA . GLY B 1 121 ? 38.279 100.373 71.701 1.00 11.25 121 GLY B CA 1
ATOM 3039 C C . GLY B 1 121 ? 39.754 100.540 71.361 1.00 10.67 121 GLY B C 1
ATOM 3040 O O . GLY B 1 121 ? 40.608 99.844 71.911 1.00 11.73 121 GLY B O 1
ATOM 3041 N N . ILE B 1 122 ? 40.064 101.471 70.459 1.00 11.05 122 ILE B N 1
ATOM 3042 C CA . ILE B 1 122 ? 41.451 101.690 70.065 1.00 10.81 122 ILE B CA 1
ATOM 3043 C C . ILE B 1 122 ? 42.273 102.360 71.179 1.00 11.36 122 ILE B C 1
ATOM 3044 O O . ILE B 1 122 ? 43.495 102.464 71.101 1.00 11.51 122 ILE B O 1
ATOM 3049 N N . THR B 1 123 ? 41.559 102.835 72.234 1.00 11.30 123 THR B N 1
ATOM 3050 C CA . THR B 1 123 ? 42.277 103.407 73.376 1.00 11.36 123 THR B CA 1
ATOM 3051 C C . THR B 1 123 ? 42.901 102.330 74.255 1.00 12.21 123 THR B C 1
ATOM 3052 O O . THR B 1 123 ? 43.636 102.605 75.195 1.00 12.65 123 THR B O 1
ATOM 3056 N N . GLY B 1 124 ? 42.517 101.075 73.973 1.00 11.89 124 GLY B N 1
ATOM 3057 C CA . GLY B 1 124 ? 43.045 99.974 74.766 1.00 12.92 124 GLY B CA 1
ATOM 3058 C C . GLY B 1 124 ? 42.165 99.684 75.992 1.00 13.22 124 GLY B C 1
ATOM 3059 O O . GLY B 1 124 ? 42.402 98.745 76.736 1.00 14.91 124 GLY B O 1
ATOM 3060 N N . LEU B 1 125 ? 41.144 100.508 76.207 1.00 11.39 125 LEU B N 1
ATOM 3061 C CA . LEU B 1 125 ? 40.236 100.320 77.332 1.00 12.13 125 LEU B CA 1
ATOM 3062 C C . LEU B 1 125 ? 39.203 99.262 76.940 1.00 12.26 125 LEU B C 1
ATOM 3063 O O . LEU B 1 125 ? 38.701 99.267 75.814 1.00 13.31 125 LEU B O 1
ATOM 3068 N N . HIS B 1 126 ? 38.898 98.349 77.857 1.00 11.28 126 HIS B N 1
ATOM 3069 C CA . HIS B 1 126 ? 37.937 97.285 77.568 1.00 11.85 126 HIS B CA 1
ATOM 3070 C C . HIS B 1 126 ? 36.544 97.848 77.358 1.00 11.95 126 HIS B C 1
ATOM 3071 O O . HIS B 1 126 ? 36.033 98.600 78.192 1.00 11.85 126 HIS B O 1
ATOM 3078 N N . ILE B 1 127 ? 35.922 97.468 76.247 1.00 11.53 127 ILE B N 1
ATOM 3079 C CA . ILE B 1 127 ? 34.590 97.955 75.935 1.00 13.09 127 ILE B CA 1
ATOM 3080 C C . ILE B 1 127 ? 33.558 97.662 77.020 1.00 12.36 127 ILE B C 1
ATOM 3081 O O . ILE B 1 127 ? 32.732 98.518 77.333 1.00 11.46 127 ILE B O 1
ATOM 3086 N N . TYR B 1 128 ? 33.606 96.474 77.618 1.00 11.93 128 TYR B N 1
ATOM 3087 C CA . TYR B 1 128 ? 32.609 96.150 78.629 1.00 11.01 128 TYR B CA 1
ATOM 3088 C C . TYR B 1 128 ? 32.669 97.058 79.851 1.00 11.08 128 TYR B C 1
ATOM 3089 O O . TYR B 1 128 ? 31.675 97.197 80.566 1.00 11.82 128 TYR B O 1
ATOM 3098 N N . LYS B 1 129 ? 33.821 97.690 80.074 1.00 10.92 129 LYS B N 1
ATOM 3099 C CA . LYS B 1 129 ? 33.989 98.563 81.233 1.00 11.52 129 LYS B CA 1
ATOM 3100 C C . LYS B 1 129 ? 33.455 99.979 81.041 1.00 11.58 129 LYS B C 1
ATOM 3101 O O . LYS B 1 129 ? 33.488 100.788 81.975 1.00 11.86 129 LYS B O 1
ATOM 3107 N N . PHE B 1 130 ? 32.970 100.296 79.843 1.00 10.67 130 PHE B N 1
ATOM 3108 C CA . PHE B 1 130 ? 32.392 101.617 79.638 1.00 10.00 130 PHE B CA 1
ATOM 3109 C C . PHE B 1 130 ? 30.991 101.620 80.222 1.00 11.27 130 PHE B C 1
ATOM 3110 O O . PHE B 1 130 ? 30.192 100.716 79.958 1.00 12.30 130 PHE B O 1
ATOM 3118 N N . GLY B 1 131 ? 30.703 102.628 81.039 1.00 11.05 131 GLY B N 1
ATOM 3119 C CA . GLY B 1 131 ? 29.385 102.737 81.632 1.00 11.28 131 GLY B CA 1
ATOM 3120 C C . GLY B 1 131 ? 28.512 103.678 80.823 1.00 10.94 131 GLY B C 1
ATOM 3121 O O . GLY B 1 131 ? 28.574 103.698 79.593 1.00 11.66 131 GLY B O 1
ATOM 3122 N N . LYS B 1 132 ? 27.687 104.453 81.517 1.00 11.98 132 LYS B N 1
ATOM 3123 C CA . LYS B 1 132 ? 26.805 105.417 80.875 1.00 11.45 132 LYS B CA 1
ATOM 3124 C C . LYS B 1 132 ? 27.670 106.438 80.141 1.00 12.23 132 LYS B C 1
ATOM 3125 O O . LYS B 1 132 ? 28.761 106.771 80.602 1.00 12.71 132 LYS B O 1
ATOM 3131 N N . SER B 1 133 ? 27.196 106.923 78.998 1.00 12.28 133 SER B N 1
ATOM 3132 C CA . SER B 1 133 ? 27.949 107.913 78.236 1.00 12.27 133 SER B CA 1
ATOM 3133 C C . SER B 1 133 ? 27.332 109.292 78.443 1.00 12.96 133 SER B C 1
ATOM 3134 O O . SER B 1 133 ? 26.194 109.412 78.892 1.00 14.39 133 SER B O 1
ATOM 3137 N N . ALA B 1 134 ? 28.086 110.335 78.120 1.00 12.51 134 ALA B N 1
ATOM 3138 C CA . ALA B 1 134 ? 27.579 111.692 78.284 1.00 12.91 134 ALA B CA 1
ATOM 3139 C C . ALA B 1 134 ? 28.164 112.643 77.257 1.00 13.05 134 ALA B C 1
ATOM 3140 O O . ALA B 1 134 ? 29.148 112.332 76.593 1.00 13.54 134 ALA B O 1
ATOM 3142 N N . THR B 1 135 ? 27.533 113.803 77.125 1.00 13.94 135 THR B N 1
ATOM 3143 C CA . THR B 1 135 ? 27.994 114.813 76.191 1.00 15.20 135 THR B CA 1
ATOM 3144 C C . THR B 1 135 ? 28.342 116.079 76.955 1.00 15.06 135 THR B C 1
ATOM 3145 O O . THR B 1 135 ? 27.595 116.506 77.832 1.00 16.26 135 THR B O 1
ATOM 3149 N N . VAL B 1 136 ? 29.495 116.655 76.632 1.00 14.78 136 VAL B N 1
ATOM 3150 C CA . VAL B 1 136 ? 29.932 117.898 77.259 1.00 14.91 136 VAL B CA 1
ATOM 3151 C C . VAL B 1 136 ? 29.542 119.010 76.293 1.00 15.34 136 VAL B C 1
ATOM 3152 O O . VAL B 1 136 ? 30.146 119.162 75.233 1.00 15.80 136 VAL B O 1
ATOM 3156 N N . ALA B 1 137 ? 28.522 119.776 76.656 1.00 16.64 137 ALA B N 1
ATOM 3157 C CA . ALA B 1 137 ? 28.061 120.860 75.800 1.00 17.95 137 ALA B CA 1
ATOM 3158 C C . ALA B 1 137 ? 28.639 122.202 76.214 1.00 18.59 137 ALA B C 1
ATOM 3159 O O . ALA B 1 137 ? 28.880 122.450 77.396 1.00 18.83 137 ALA B O 1
ATOM 3161 N N . TYR B 1 138 ? 28.866 123.059 75.224 1.00 19.55 138 TYR B N 1
ATOM 3162 C CA . TYR B 1 138 ? 29.380 124.399 75.472 1.00 19.45 138 TYR B CA 1
ATOM 3163 C C . TYR B 1 138 ? 28.321 125.172 76.243 1.00 21.35 138 TYR B C 1
ATOM 3164 O O . TYR B 1 138 ? 27.149 125.160 75.868 1.00 21.43 138 TYR B O 1
ATOM 3173 N N . PRO B 1 139 ? 28.706 125.836 77.340 1.00 20.50 139 PRO B N 1
ATOM 3174 C CA . PRO B 1 139 ? 27.675 126.587 78.055 1.00 21.62 139 PRO B CA 1
ATOM 3175 C C . PRO B 1 139 ? 27.281 127.758 77.158 1.00 22.36 139 PRO B C 1
ATOM 3176 O O . PRO B 1 139 ? 28.058 128.171 76.297 1.00 22.89 139 PRO B O 1
ATOM 3180 N N . GLU B 1 140 ? 26.076 128.278 77.346 1.00 23.62 140 GLU B N 1
ATOM 3181 C CA . GLU B 1 140 ? 25.624 129.413 76.556 1.00 25.69 140 GLU B CA 1
ATOM 3182 C C . GLU B 1 140 ? 24.713 130.288 77.402 1.00 22.99 140 GLU B C 1
ATOM 3183 O O . GLU B 1 140 ? 23.637 129.864 77.819 1.00 22.78 140 GLU B O 1
ATOM 3189 N N . GLY B 1 141 ? 25.167 131.509 77.665 1.00 24.60 141 GLY B N 1
ATOM 3190 C CA . GLY B 1 141 ? 24.387 132.435 78.463 1.00 23.94 141 GLY B CA 1
ATOM 3191 C C . GLY B 1 141 ? 23.994 131.893 79.826 1.00 23.70 141 GLY B C 1
ATOM 3192 O O . GLY B 1 141 ? 24.853 131.583 80.652 1.00 27.14 141 GLY B O 1
ATOM 3193 N N . ASN B 1 142 ? 22.690 131.773 80.051 1.00 23.86 142 ASN B N 1
ATOM 3194 C CA . ASN B 1 142 ? 22.144 131.287 81.316 1.00 24.52 142 ASN B CA 1
ATOM 3195 C C . ASN B 1 142 ? 22.085 129.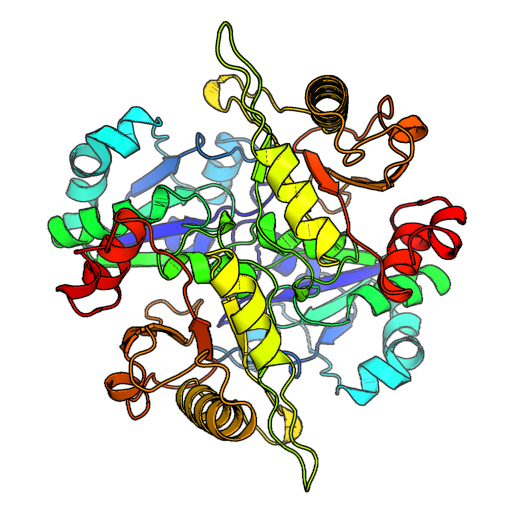767 81.402 1.00 23.95 142 ASN B C 1
ATOM 3196 O O . ASN B 1 142 ? 21.511 129.218 82.344 1.00 25.08 142 ASN B O 1
ATOM 3201 N N . TRP B 1 143 ? 22.669 129.090 80.421 1.00 22.29 143 TRP B N 1
ATOM 3202 C CA . TRP B 1 143 ? 22.659 127.632 80.406 1.00 20.55 143 TRP B CA 1
ATOM 3203 C C . TRP B 1 143 ? 24.062 127.060 80.575 1.00 18.78 143 TRP B C 1
ATOM 3204 O O . TRP B 1 143 ? 24.908 127.196 79.693 1.00 19.95 143 TRP B O 1
ATOM 3215 N N . PHE B 1 144 ? 24.305 126.436 81.725 1.00 18.55 144 PHE B N 1
ATOM 3216 C CA . PHE B 1 144 ? 25.597 125.823 82.009 1.00 19.26 144 PHE B CA 1
ATOM 3217 C C . PHE B 1 144 ? 25.305 124.398 82.466 1.00 18.24 144 PHE B C 1
ATOM 3218 O O . PHE B 1 144 ? 25.174 124.135 83.661 1.00 19.30 144 PHE B O 1
ATOM 3226 N N . PRO B 1 145 ? 25.179 123.462 81.512 1.00 16.76 145 PRO B N 1
ATOM 3227 C CA . PRO B 1 145 ? 24.897 122.064 81.845 1.00 16.80 145 PRO B CA 1
ATOM 3228 C C . PRO B 1 145 ? 26.082 121.404 82.544 1.00 16.06 145 PRO B C 1
ATOM 3229 O O . PRO B 1 145 ? 27.235 121.657 82.194 1.00 17.09 145 PRO B O 1
ATOM 3233 N N . THR B 1 146 ? 25.792 120.561 83.530 1.00 15.70 146 THR B N 1
ATOM 3234 C CA . THR B 1 146 ? 26.848 119.893 84.288 1.00 17.02 146 THR B CA 1
ATOM 3235 C C . THR B 1 146 ? 26.583 118.421 84.579 1.00 17.42 146 THR B C 1
ATOM 3236 O O . THR B 1 146 ? 27.364 117.788 85.290 1.00 17.73 146 THR B O 1
ATOM 3240 N N . SER B 1 147 ? 25.500 117.871 84.039 1.00 17.81 147 SER B N 1
ATOM 3241 C CA . SER B 1 147 ? 25.162 116.477 84.314 1.00 18.31 147 SER B CA 1
ATOM 3242 C C . SER B 1 147 ? 26.260 115.480 83.960 1.00 17.44 147 SER B C 1
ATOM 3243 O O . SER B 1 147 ? 26.362 114.426 84.590 1.00 17.87 147 SER B O 1
ATOM 3246 N N . TYR B 1 148 ? 27.084 115.802 82.966 1.00 15.85 148 TYR B N 1
ATOM 3247 C CA . TYR B 1 148 ? 28.156 114.894 82.568 1.00 15.36 148 TYR B CA 1
ATOM 3248 C C . TYR B 1 148 ? 29.127 114.616 83.711 1.00 15.90 148 TYR B C 1
ATOM 3249 O O . TYR B 1 148 ? 29.740 113.550 83.768 1.00 14.69 148 TYR B O 1
ATOM 3258 N N . TYR B 1 149 ? 29.254 115.570 84.627 1.00 15.06 149 TYR B N 1
ATOM 3259 C CA . TYR B 1 149 ? 30.132 115.418 85.782 1.00 14.60 149 TYR B CA 1
ATOM 3260 C C . TYR B 1 149 ? 29.591 114.304 86.681 1.00 15.23 149 TYR B C 1
ATOM 3261 O O . TYR B 1 149 ? 30.350 113.483 87.198 1.00 15.00 149 TYR B O 1
ATOM 3270 N N . ASP B 1 150 ? 28.273 114.272 86.851 1.00 14.79 150 ASP B N 1
ATOM 3271 C CA . ASP B 1 150 ? 27.637 113.255 87.678 1.00 16.15 150 ASP B CA 1
ATOM 3272 C C . ASP B 1 150 ? 27.753 111.881 87.029 1.00 15.32 150 ASP B C 1
ATOM 3273 O O . ASP B 1 150 ? 27.825 110.863 87.721 1.00 16.42 150 ASP B O 1
ATOM 3278 N N . VAL B 1 151 ? 27.770 111.850 85.699 1.00 14.42 151 VAL B N 1
ATOM 3279 C CA . VAL B 1 151 ? 27.892 110.583 84.986 1.00 13.75 151 VAL B CA 1
ATOM 3280 C C . VAL B 1 151 ? 29.264 109.982 85.269 1.00 12.82 151 VAL B C 1
ATOM 3281 O O . VAL B 1 151 ? 29.382 108.784 85.531 1.00 13.45 151 VAL B O 1
ATOM 3285 N N . ILE B 1 152 ? 30.299 110.818 85.228 1.00 13.53 152 ILE B N 1
ATOM 3286 C CA . ILE B 1 152 ? 31.655 110.358 85.503 1.00 13.81 152 ILE B CA 1
ATOM 3287 C C . ILE B 1 152 ? 31.713 109.834 86.935 1.00 13.77 152 ILE B C 1
ATOM 3288 O O . ILE B 1 152 ? 32.262 108.766 87.196 1.00 13.91 152 ILE B O 1
ATOM 3293 N N . LYS B 1 153 ? 31.141 110.596 87.860 1.00 13.58 153 LYS B N 1
ATOM 3294 C CA . LYS B 1 153 ? 31.143 110.215 89.266 1.00 13.96 153 LYS B CA 1
ATOM 3295 C C . LYS B 1 153 ? 30.532 108.835 89.493 1.00 14.20 153 LYS B C 1
ATOM 3296 O O . LYS B 1 153 ? 31.133 107.984 90.157 1.00 14.41 153 LYS B O 1
ATOM 3302 N N . GLU B 1 154 ? 29.347 108.615 88.936 1.00 13.85 154 GLU B N 1
ATOM 3303 C CA . GLU B 1 154 ? 28.653 107.344 89.113 1.00 14.40 154 GLU B CA 1
ATOM 3304 C C . GLU B 1 154 ? 29.342 106.170 88.426 1.00 14.83 154 GLU B C 1
ATOM 3305 O O . GLU B 1 154 ? 29.339 105.055 88.951 1.00 15.45 154 GLU B O 1
ATOM 3311 N N . ASN B 1 155 ? 29.935 106.409 87.260 1.00 13.74 155 ASN B N 1
ATOM 3312 C CA . ASN B 1 155 ? 30.649 105.343 86.564 1.00 13.44 155 ASN B CA 1
ATOM 3313 C C . ASN B 1 155 ? 31.928 104.990 87.323 1.00 13.47 155 ASN B C 1
ATOM 3314 O O . ASN B 1 155 ? 32.181 103.823 87.622 1.00 13.32 155 ASN B O 1
ATOM 3319 N N . ALA B 1 156 ? 32.738 106.003 87.623 1.00 14.28 156 ALA B N 1
ATOM 3320 C CA . ALA B 1 156 ? 34.004 105.794 88.323 1.00 13.93 156 ALA B CA 1
ATOM 3321 C C . ALA B 1 156 ? 33.834 105.091 89.664 1.00 15.14 156 ALA B C 1
ATOM 3322 O O . ALA B 1 156 ? 34.657 104.251 90.042 1.00 15.45 156 ALA B O 1
ATOM 3324 N N . GLU B 1 157 ? 32.764 105.431 90.374 1.00 15.44 157 GLU B N 1
ATOM 3325 C CA . GLU B 1 157 ? 32.471 104.839 91.674 1.00 17.70 157 GLU B CA 1
ATOM 3326 C C . GLU B 1 157 ? 32.288 103.328 91.548 1.00 17.39 157 GLU B C 1
ATOM 3327 O O . GLU B 1 157 ? 32.510 102.583 92.503 1.00 18.43 157 GLU B O 1
ATOM 3333 N N . ARG B 1 158 ? 31.892 102.886 90.358 1.00 15.42 158 ARG B N 1
ATOM 3334 C CA . ARG B 1 158 ? 31.666 101.470 90.089 1.00 16.04 158 ARG B CA 1
ATOM 3335 C C . ARG B 1 158 ? 32.785 100.853 89.247 1.00 14.87 158 ARG B C 1
ATOM 3336 O O . ARG B 1 158 ? 32.635 99.756 88.705 1.00 16.11 158 ARG B O 1
ATOM 3344 N N . GLY B 1 159 ? 33.906 101.565 89.150 1.00 14.30 159 GLY B N 1
ATOM 3345 C CA . GLY B 1 159 ? 35.050 101.087 88.391 1.00 15.26 159 GLY B CA 1
ATOM 3346 C C . GLY B 1 159 ? 34.851 101.070 86.885 1.00 14.82 159 GLY B C 1
ATOM 3347 O O . GLY B 1 159 ? 35.475 100.279 86.177 1.00 17.16 159 GLY B O 1
ATOM 3348 N N . LEU B 1 160 ? 33.995 101.957 86.390 1.00 13.10 160 LEU B N 1
ATOM 3349 C CA . LEU B 1 160 ? 33.702 102.014 84.963 1.00 12.12 160 LEU B CA 1
ATOM 3350 C C . LEU B 1 160 ? 34.260 103.261 84.297 1.00 12.16 160 LEU B C 1
ATOM 3351 O O . LEU B 1 160 ? 34.427 104.297 84.942 1.00 13.29 160 LEU B O 1
ATOM 3356 N N . HIS B 1 161 ? 34.549 103.140 83.004 1.00 11.10 161 HIS B N 1
ATOM 3357 C CA . HIS B 1 161 ? 35.071 104.249 82.214 1.00 10.28 161 HIS B CA 1
ATOM 3358 C C . HIS B 1 161 ? 33.909 105.101 81.717 1.00 11.15 161 HIS B C 1
ATOM 3359 O O . HIS B 1 161 ? 32.789 104.615 81.569 1.00 12.40 161 HIS B O 1
ATOM 3366 N N . THR B 1 162 ? 34.181 106.373 81.451 1.00 10.42 162 THR B N 1
ATOM 3367 C CA . THR B 1 162 ? 33.155 107.276 80.948 1.00 11.28 162 THR B CA 1
ATOM 3368 C C . THR B 1 162 ? 33.563 107.894 79.620 1.00 11.50 162 THR B C 1
ATOM 3369 O O . THR B 1 162 ? 34.584 108.586 79.534 1.00 11.68 162 THR B O 1
ATOM 3373 N N . LEU B 1 163 ? 32.765 107.633 78.590 1.00 11.41 163 LEU B N 1
ATOM 3374 C CA . LEU B 1 163 ? 32.995 108.207 77.271 1.00 11.29 163 LEU B CA 1
ATOM 3375 C C . LEU B 1 163 ? 32.274 109.552 77.239 1.00 10.68 163 LEU B C 1
ATOM 3376 O O . LEU B 1 163 ? 31.080 109.633 77.531 1.00 12.14 163 LEU B O 1
ATOM 3381 N N . LEU B 1 164 ? 33.009 110.607 76.907 1.00 11.68 164 LEU B N 1
ATOM 3382 C CA . LEU B 1 164 ? 32.418 111.931 76.821 1.00 11.80 164 LEU B CA 1
ATOM 3383 C C . LEU B 1 164 ? 32.434 112.427 75.384 1.00 11.65 164 LEU B C 1
ATOM 3384 O O . LEU B 1 164 ? 33.496 112.717 74.830 1.00 12.63 164 LEU B O 1
ATOM 3389 N N . PHE B 1 165 ? 31.255 112.480 74.769 1.00 12.14 165 PHE B N 1
ATOM 3390 C CA . PHE B 1 165 ? 31.143 113.012 73.417 1.00 13.84 165 PHE B CA 1
ATOM 3391 C C . PHE B 1 165 ? 31.327 114.512 73.641 1.00 13.48 165 PHE B C 1
ATOM 3392 O O . PHE B 1 165 ? 30.793 115.061 74.610 1.00 15.55 165 PHE B O 1
ATOM 3400 N N . LEU B 1 166 ? 32.083 115.173 72.774 1.00 14.15 166 LEU B N 1
ATOM 3401 C CA . LEU B 1 166 ? 32.297 116.604 72.935 1.00 13.60 166 LEU B CA 1
ATOM 3402 C C . LEU B 1 166 ? 31.405 117.374 71.970 1.00 15.04 166 LEU B C 1
ATOM 3403 O O . LEU B 1 166 ? 31.058 116.882 70.897 1.00 16.91 166 LEU B O 1
ATOM 3408 N N . ASP B 1 167 ? 31.035 118.584 72.361 1.00 15.24 167 ASP B N 1
ATOM 3409 C CA . ASP B 1 167 ? 30.145 119.403 71.554 1.00 17.12 167 ASP B CA 1
ATOM 3410 C C . ASP B 1 167 ? 30.673 119.713 70.158 1.00 17.41 167 ASP B C 1
ATOM 3411 O O . ASP B 1 167 ? 31.877 119.831 69.932 1.00 15.82 167 ASP B O 1
ATOM 3416 N N . ILE B 1 168 ? 29.747 119.830 69.216 1.00 19.63 168 ILE B N 1
ATOM 3417 C CA . ILE B 1 168 ? 30.087 120.165 67.844 1.00 21.54 168 ILE B CA 1
ATOM 3418 C C . ILE B 1 168 ? 28.990 121.055 67.285 1.00 22.73 168 ILE B C 1
ATOM 3419 O O . ILE B 1 168 ? 27.820 120.673 67.266 1.00 25.33 168 ILE B O 1
ATOM 3424 N N . LYS B 1 169 ? 29.371 122.256 66.864 1.00 21.85 169 LYS B N 1
ATOM 3425 C CA . LYS B 1 169 ? 28.433 123.192 66.258 1.00 22.76 169 LYS B CA 1
ATOM 3426 C C . LYS B 1 169 ? 28.614 122.903 64.773 1.00 21.76 169 LYS B C 1
ATOM 3427 O O . LYS B 1 169 ? 29.413 123.546 64.092 1.00 21.39 169 LYS B O 1
ATOM 3433 N N . ALA B 1 170 ? 27.880 121.902 64.297 1.00 21.16 170 ALA B N 1
ATOM 3434 C CA . ALA B 1 170 ? 27.962 121.436 62.917 1.00 21.67 170 ALA B CA 1
ATOM 3435 C C . ALA B 1 170 ? 27.900 122.506 61.839 1.00 22.03 170 ALA B C 1
ATOM 3436 O O . ALA B 1 170 ? 28.763 122.551 60.959 1.00 20.25 170 ALA B O 1
ATOM 3438 N N . GLU B 1 171 ? 26.880 123.356 61.905 1.00 23.18 171 GLU B N 1
ATOM 3439 C CA . GLU B 1 171 ? 26.701 124.412 60.914 1.00 24.09 171 GLU B CA 1
ATOM 3440 C C . GLU B 1 171 ? 27.934 125.300 60.755 1.00 24.17 171 GLU B C 1
ATOM 3441 O O . GLU B 1 171 ? 28.295 125.672 59.639 1.00 24.06 171 GLU B O 1
ATOM 3447 N N . LYS B 1 172 ? 28.577 125.633 61.871 1.00 24.56 172 LYS B N 1
ATOM 3448 C CA . LYS B 1 172 ? 29.758 126.494 61.853 1.00 25.46 172 LYS B CA 1
ATOM 3449 C C . LYS B 1 172 ? 31.068 125.713 61.834 1.00 24.96 172 LYS B C 1
ATOM 3450 O O . LYS B 1 172 ? 32.147 126.303 61.773 1.00 23.92 172 LYS B O 1
ATOM 3456 N N . ARG B 1 173 ? 30.971 124.389 61.889 1.00 24.10 173 ARG B N 1
ATOM 3457 C CA . ARG B 1 173 ? 32.151 123.534 61.892 1.00 23.42 173 ARG B CA 1
ATOM 3458 C C . ARG B 1 173 ? 33.063 123.842 63.080 1.00 22.23 173 ARG B C 1
ATOM 3459 O O . ARG B 1 173 ? 34.288 123.867 62.940 1.00 22.54 173 ARG B O 1
ATOM 3467 N N . MET B 1 174 ? 32.461 124.093 64.241 1.00 20.59 174 MET B N 1
ATOM 3468 C CA . MET B 1 174 ? 33.228 124.371 65.454 1.00 21.37 174 MET B CA 1
ATOM 3469 C C . MET B 1 174 ? 33.233 123.130 66.335 1.00 20.67 174 MET B C 1
ATOM 3470 O O . MET B 1 174 ? 32.183 122.687 66.809 1.00 20.74 174 MET B O 1
ATOM 3475 N N . TYR B 1 175 ? 34.421 122.579 66.555 1.00 18.93 175 TYR B N 1
ATOM 3476 C CA . TYR B 1 175 ? 34.571 121.376 67.365 1.00 18.66 175 TYR B CA 1
ATOM 3477 C C . TYR B 1 175 ? 35.131 121.678 68.747 1.00 17.94 175 TYR B C 1
ATOM 3478 O O . TYR B 1 175 ? 36.143 122.365 68.868 1.00 18.86 175 TYR B O 1
ATOM 3487 N N . MET B 1 176 ? 34.487 121.159 69.787 1.00 17.40 176 MET B N 1
ATOM 3488 C CA . MET B 1 176 ? 35.001 121.360 71.137 1.00 16.25 176 MET B CA 1
ATOM 3489 C C . MET B 1 176 ? 36.247 120.489 71.262 1.00 16.02 176 MET B C 1
ATOM 3490 O O . MET B 1 176 ? 36.230 119.317 70.884 1.00 17.28 176 MET B O 1
ATOM 3495 N N . THR B 1 177 ? 37.328 121.061 71.782 1.00 14.85 177 THR B N 1
ATOM 3496 C CA . THR B 1 177 ? 38.571 120.316 71.950 1.00 14.07 177 THR B CA 1
ATOM 3497 C C . THR B 1 177 ? 38.594 119.613 73.301 1.00 12.69 177 THR B C 1
ATOM 3498 O O . THR B 1 177 ? 37.838 119.959 74.212 1.00 13.70 177 THR B O 1
ATOM 3502 N N . ALA B 1 178 ? 39.459 118.613 73.425 1.00 14.18 178 ALA B N 1
ATOM 3503 C CA . ALA B 1 178 ? 39.584 117.897 74.684 1.00 14.29 178 ALA B CA 1
ATOM 3504 C C . ALA B 1 178 ? 40.032 118.892 75.753 1.00 13.68 178 ALA B C 1
ATOM 3505 O O . ALA B 1 178 ? 39.645 118.781 76.915 1.00 14.20 178 ALA B O 1
ATOM 3507 N N . ASN B 1 179 ? 40.837 119.871 75.345 1.00 14.90 179 ASN B N 1
ATOM 3508 C CA . ASN B 1 179 ? 41.327 120.892 76.265 1.00 15.80 179 ASN B CA 1
ATOM 3509 C C . ASN B 1 179 ? 40.171 121.694 76.847 1.00 15.30 179 ASN B C 1
ATOM 3510 O O . ASN B 1 179 ? 40.104 121.914 78.056 1.00 15.03 179 ASN B O 1
ATOM 3515 N N . GLU B 1 180 ? 39.259 122.132 75.982 1.00 15.49 180 GLU B N 1
ATOM 3516 C CA . GLU B 1 180 ? 38.105 122.899 76.425 1.00 16.72 180 GLU B CA 1
ATOM 3517 C C . GLU B 1 180 ? 37.227 122.059 77.349 1.00 14.83 180 GLU B C 1
ATOM 3518 O O . GLU B 1 180 ? 36.681 122.566 78.329 1.00 15.81 180 GLU B O 1
ATOM 3524 N N . ALA B 1 181 ? 37.092 120.770 77.043 1.00 14.28 181 ALA B N 1
ATOM 3525 C CA . ALA B 1 181 ? 36.283 119.894 77.878 1.00 14.65 181 ALA B CA 1
ATOM 3526 C C . ALA B 1 181 ? 36.917 119.747 79.264 1.00 13.05 181 ALA B C 1
ATOM 3527 O O . ALA B 1 181 ? 36.217 119.748 80.271 1.00 14.87 181 ALA B O 1
ATOM 3529 N N . MET B 1 182 ? 38.241 119.623 79.311 1.00 14.22 182 MET B N 1
ATOM 3530 C CA . MET B 1 182 ? 38.934 119.497 80.590 1.00 13.55 182 MET B CA 1
ATOM 3531 C C . MET B 1 182 ? 38.765 120.772 81.413 1.00 14.19 182 MET B C 1
ATOM 3532 O O . MET B 1 182 ? 38.574 120.710 82.626 1.00 14.77 182 MET B O 1
ATOM 3537 N N . GLU B 1 183 ? 38.827 121.925 80.752 1.00 15.12 183 GLU B N 1
ATOM 3538 C CA . GLU B 1 183 ? 38.659 123.198 81.451 1.00 15.55 183 GLU B CA 1
ATOM 3539 C C . GLU B 1 183 ? 37.255 123.296 82.043 1.00 15.20 183 GLU B C 1
ATOM 3540 O O . GLU B 1 183 ? 37.084 123.746 83.176 1.00 16.28 183 GLU B O 1
ATOM 3546 N N . LEU B 1 184 ? 36.246 122.881 81.278 1.00 14.35 184 LEU B N 1
ATOM 3547 C CA . LEU B 1 184 ? 34.872 122.918 81.763 1.00 14.92 184 LEU B CA 1
ATOM 3548 C C . LEU B 1 184 ? 34.708 121.995 82.962 1.00 15.00 184 LEU B C 1
ATOM 3549 O O . LEU B 1 184 ? 34.087 122.362 83.957 1.00 16.07 184 LEU B O 1
ATOM 3554 N N . LEU B 1 185 ? 35.274 120.793 82.869 1.00 15.03 185 LEU B N 1
ATOM 3555 C CA . LEU B 1 185 ? 35.176 119.834 83.958 1.00 14.83 185 LEU B CA 1
ATOM 3556 C C . LEU B 1 185 ? 35.834 120.344 85.239 1.00 14.34 185 LEU B C 1
ATOM 3557 O O . LEU B 1 185 ? 35.336 120.088 86.334 1.00 14.77 185 LEU B O 1
ATOM 3562 N N . LEU B 1 186 ? 36.942 121.070 85.107 1.00 15.69 186 LEU B N 1
ATOM 3563 C CA . LEU B 1 186 ? 37.602 121.628 86.285 1.00 16.25 186 LEU B CA 1
ATOM 3564 C C . LEU B 1 186 ? 36.709 122.703 86.908 1.00 16.44 186 LEU B C 1
ATOM 3565 O O . LEU B 1 186 ? 36.667 122.849 88.130 1.00 17.30 186 LEU B O 1
ATOM 3570 N N . LYS B 1 187 ? 35.994 123.450 86.071 1.00 16.67 187 LYS B N 1
ATOM 3571 C CA . LYS B 1 187 ? 35.094 124.479 86.580 1.00 17.34 187 LYS B CA 1
ATOM 3572 C C . LYS B 1 187 ? 33.923 123.832 87.312 1.00 17.46 187 LYS B C 1
ATOM 3573 O O . LYS B 1 187 ? 33.495 124.318 88.355 1.00 18.13 187 LYS B O 1
ATOM 3579 N N . VAL B 1 188 ? 33.406 122.729 86.775 1.00 16.70 188 VAL B N 1
ATOM 3580 C CA . VAL B 1 188 ? 32.294 122.045 87.423 1.00 17.56 188 VAL B CA 1
ATOM 3581 C C . VAL B 1 188 ? 32.758 121.456 88.754 1.00 17.31 188 VAL B C 1
ATOM 3582 O O . VAL B 1 188 ? 32.002 121.427 89.724 1.00 18.16 188 VAL B O 1
ATOM 3586 N N . GLU B 1 189 ? 34.003 120.988 88.796 1.00 17.69 189 GLU B N 1
ATOM 3587 C CA . GLU B 1 189 ? 34.563 120.431 90.024 1.00 18.12 189 GLU B CA 1
ATOM 3588 C C . GLU B 1 189 ? 34.610 121.522 91.092 1.00 20.19 189 GLU B C 1
ATOM 3589 O O . GLU B 1 189 ? 34.350 121.267 92.264 1.00 20.81 189 GLU B O 1
ATOM 3595 N N . ASP B 1 190 ? 34.937 122.741 90.676 1.00 21.88 190 ASP B N 1
ATOM 3596 C CA . ASP B 1 190 ? 35.013 123.859 91.610 1.00 23.78 190 ASP B CA 1
ATOM 3597 C C . ASP B 1 190 ? 33.648 124.167 92.213 1.00 25.27 190 ASP B C 1
ATOM 3598 O O . ASP B 1 190 ? 33.550 124.604 93.359 1.00 25.45 190 ASP B O 1
ATOM 3606 N N . MET B 1 191 ? 32.593 123.936 91.438 1.00 25.52 191 MET B N 1
ATOM 3607 C CA . MET B 1 191 ? 31.240 124.208 91.902 1.00 27.81 191 MET B CA 1
ATOM 3608 C C . MET B 1 191 ? 30.606 123.061 92.688 1.00 27.87 191 MET B C 1
ATOM 3609 O O . MET B 1 191 ? 29.819 123.297 93.605 1.00 29.69 191 MET B O 1
ATOM 3614 N N . LYS B 1 192 ? 30.948 121.823 92.343 1.00 27.31 192 LYS B N 1
ATOM 3615 C CA . LYS B 1 192 ? 30.378 120.669 93.032 1.00 27.25 192 LYS B CA 1
ATOM 3616 C C . LYS B 1 192 ? 31.293 120.079 94.102 1.00 26.63 192 LYS B C 1
ATOM 3617 O O . LYS B 1 192 ? 30.822 119.478 95.068 1.00 27.56 192 LYS B O 1
ATOM 3623 N N . LYS B 1 193 ? 32.598 120.251 93.919 1.00 26.44 193 LYS B N 1
ATOM 3624 C CA . LYS B 1 193 ? 33.600 119.761 94.863 1.00 26.52 193 LYS B CA 1
ATOM 3625 C C . LYS B 1 193 ? 33.432 118.299 95.265 1.00 25.81 193 LYS B C 1
ATOM 3626 O O . LYS B 1 193 ? 33.603 117.941 96.434 1.00 26.53 193 LYS B O 1
ATOM 3632 N N . GLY B 1 194 ? 33.109 117.452 94.295 1.00 23.70 194 GLY B N 1
ATOM 3633 C CA . GLY B 1 194 ? 32.936 116.041 94.586 1.00 23.34 194 GLY B CA 1
ATOM 3634 C C . GLY B 1 194 ? 34.228 115.249 94.499 1.00 23.24 194 GLY B C 1
ATOM 3635 O O . GLY B 1 194 ? 34.240 114.045 94.764 1.00 25.32 194 GLY B O 1
ATOM 3636 N N . GLY B 1 195 ? 35.318 115.920 94.135 1.00 22.38 195 GLY B N 1
ATOM 3637 C CA . GLY B 1 195 ? 36.602 115.251 94.011 1.00 23.12 195 GLY B CA 1
ATOM 3638 C C . GLY B 1 195 ? 36.580 114.272 92.855 1.00 22.71 195 GLY B C 1
ATOM 3639 O O . GLY B 1 195 ? 37.269 113.252 92.868 1.00 25.01 195 GLY B O 1
ATOM 3640 N N . VAL B 1 196 ? 35.787 114.602 91.841 1.00 20.37 196 VAL B N 1
ATOM 3641 C CA . VAL B 1 196 ? 35.620 113.760 90.662 1.00 19.28 196 VAL B CA 1
ATOM 3642 C C . VAL B 1 196 ? 36.589 114.062 89.520 1.00 18.25 196 VAL B C 1
ATOM 3643 O O . VAL B 1 196 ? 37.065 113.149 88.842 1.00 18.67 196 VAL B O 1
ATOM 3647 N N . PHE B 1 197 ? 36.879 115.339 89.303 1.00 16.76 197 PHE B N 1
ATOM 3648 C CA . PHE B 1 197 ? 37.772 115.730 88.219 1.00 16.07 197 PHE B CA 1
ATOM 3649 C C . PHE B 1 197 ? 38.736 116.814 88.687 1.00 16.69 197 PHE B C 1
ATOM 3650 O O . PHE B 1 197 ? 38.332 117.956 88.914 1.00 17.87 197 PHE B O 1
ATOM 3658 N N . THR B 1 198 ? 40.011 116.455 88.818 1.00 15.70 198 THR B N 1
ATOM 3659 C CA . THR B 1 198 ? 41.033 117.394 89.279 1.00 16.22 198 THR B CA 1
ATOM 3660 C C . THR B 1 198 ? 42.301 117.299 88.433 1.00 16.45 198 THR B C 1
ATOM 3661 O O . THR B 1 198 ? 42.364 116.539 87.468 1.00 15.57 198 THR B O 1
ATOM 3665 N N . ASP B 1 199 ? 43.319 118.074 88.799 1.00 16.39 199 ASP B N 1
ATOM 3666 C CA . ASP B 1 199 ? 44.579 118.043 88.070 1.00 17.54 199 ASP B CA 1
ATOM 3667 C C . ASP B 1 199 ? 45.215 116.660 88.116 1.00 15.73 199 ASP B C 1
ATOM 3668 O O . ASP B 1 199 ? 46.042 116.325 87.270 1.00 15.61 199 ASP B O 1
ATOM 3673 N N . ASP B 1 200 ? 44.835 115.862 89.112 1.00 16.63 200 ASP B N 1
ATOM 3674 C CA . ASP B 1 200 ? 45.400 114.526 89.271 1.00 17.05 200 ASP B CA 1
ATOM 3675 C C . ASP B 1 200 ? 44.588 113.409 88.628 1.00 16.40 200 ASP B C 1
ATOM 3676 O O . ASP B 1 200 ? 44.929 112.234 88.758 1.00 16.63 200 ASP B O 1
ATOM 3681 N N . THR B 1 201 ? 43.519 113.773 87.932 1.00 15.16 201 THR B N 1
ATOM 3682 C CA . THR B 1 201 ? 42.683 112.779 87.271 1.00 14.72 201 THR B CA 1
ATOM 3683 C C . THR B 1 201 ? 43.347 112.281 85.992 1.00 13.76 201 THR B C 1
ATOM 3684 O O . THR B 1 201 ? 43.907 113.066 85.228 1.00 14.17 201 THR B O 1
ATOM 3688 N N . LEU B 1 202 ? 43.304 110.969 85.778 1.00 12.92 202 LEU B N 1
ATOM 3689 C CA . LEU B 1 202 ? 43.856 110.372 84.572 1.00 12.67 202 LEU B CA 1
ATOM 3690 C C . LEU B 1 202 ? 42.774 110.440 83.497 1.00 12.90 202 LEU B C 1
ATOM 3691 O O . LEU B 1 202 ? 41.626 110.056 83.735 1.00 13.65 202 LEU B O 1
ATOM 3696 N N . VAL B 1 203 ? 43.136 110.958 82.329 1.00 12.61 203 VAL B N 1
ATOM 3697 C CA . VAL B 1 203 ? 42.202 111.048 81.214 1.00 12.48 203 VAL B CA 1
ATOM 3698 C C . VAL B 1 203 ? 42.828 110.463 79.958 1.00 12.13 203 VAL B C 1
ATOM 3699 O O . VAL B 1 203 ? 44.049 110.293 79.870 1.00 12.92 203 VAL B O 1
ATOM 3703 N N . VAL B 1 204 ? 41.976 110.132 78.996 1.00 12.11 204 VAL B N 1
ATOM 3704 C CA . VAL B 1 204 ? 42.426 109.598 77.725 1.00 11.59 204 VAL B CA 1
ATOM 3705 C C . VAL B 1 204 ? 41.778 110.449 76.640 1.00 11.74 204 VAL B C 1
ATOM 3706 O O . VAL B 1 204 ? 40.597 110.784 76.731 1.00 12.57 204 VAL B O 1
ATOM 3710 N N . VAL B 1 205 ? 42.565 110.820 75.638 1.00 11.98 205 VAL B N 1
ATOM 3711 C CA . VAL B 1 205 ? 42.064 111.620 74.529 1.00 12.51 205 VAL B CA 1
ATOM 3712 C C . VAL B 1 205 ? 42.248 110.851 73.228 1.00 12.07 205 VAL B C 1
ATOM 3713 O O . VAL B 1 205 ? 43.315 110.292 72.965 1.00 12.66 205 VAL B O 1
ATOM 3717 N N . LEU B 1 206 ? 41.190 110.807 72.426 1.00 11.37 206 LEU B N 1
ATOM 3718 C CA . LEU B 1 206 ? 41.237 110.145 71.129 1.00 10.63 206 LEU B CA 1
ATOM 3719 C C . LEU B 1 206 ? 40.805 111.185 70.104 1.00 11.72 206 LEU B C 1
ATOM 3720 O O . LEU B 1 206 ? 39.685 111.694 70.158 1.00 12.09 206 LEU B O 1
ATOM 3725 N N . ALA B 1 207 ? 41.711 111.510 69.189 1.00 12.53 207 ALA B N 1
ATOM 3726 C CA . ALA B 1 207 ? 41.435 112.496 68.156 1.00 12.88 207 ALA B CA 1
ATOM 3727 C C . ALA B 1 207 ? 41.551 111.891 66.768 1.00 12.08 207 ALA B C 1
ATOM 3728 O O . ALA B 1 207 ? 42.508 111.182 66.457 1.00 13.87 207 ALA B O 1
ATOM 3730 N N . ARG B 1 208 ? 40.552 112.179 65.942 1.00 13.10 208 ARG B N 1
ATOM 3731 C CA . ARG B 1 208 ? 40.501 111.701 64.569 1.00 13.83 208 ARG B CA 1
ATOM 3732 C C . ARG B 1 208 ? 40.447 110.181 64.435 1.00 12.75 208 ARG B C 1
ATOM 3733 O O . ARG B 1 208 ? 41.147 109.582 63.624 1.00 12.39 208 ARG B O 1
ATOM 3741 N N . ALA B 1 209 ? 39.608 109.557 65.253 1.00 12.67 209 ALA B N 1
ATOM 3742 C CA . ALA B 1 209 ? 39.423 108.116 65.170 1.00 12.47 209 ALA B CA 1
ATOM 3743 C C . ALA B 1 209 ? 38.987 107.857 63.725 1.00 12.53 209 ALA B C 1
ATOM 3744 O O . ALA B 1 209 ? 38.216 108.637 63.155 1.00 13.06 209 ALA B O 1
ATOM 3746 N N . GLY B 1 210 ? 39.476 106.773 63.133 1.00 12.62 210 GLY B N 1
ATOM 3747 C CA . GLY B 1 210 ? 39.129 106.482 61.752 1.00 12.93 210 GLY B CA 1
ATOM 3748 C C . GLY B 1 210 ? 40.335 106.743 60.872 1.00 13.48 210 GLY B C 1
ATOM 3749 O O . GLY B 1 210 ? 40.581 106.021 59.909 1.00 14.35 210 GLY B O 1
ATOM 3750 N N . SER B 1 211 ? 41.074 107.800 61.191 1.00 13.25 211 SER B N 1
ATOM 3751 C CA . SER B 1 211 ? 42.297 108.071 60.472 1.00 14.96 211 SER B CA 1
ATOM 3752 C C . SER B 1 211 ? 43.283 106.936 60.746 1.00 15.13 211 SER B C 1
ATOM 3753 O O . SER B 1 211 ? 43.181 106.209 61.717 1.00 14.81 211 SER B O 1
ATOM 3756 N N . LEU B 1 212 ? 44.230 106.748 59.825 1.00 16.43 212 LEU B N 1
ATOM 3757 C CA . LEU B 1 212 ? 45.257 105.752 60.114 1.00 17.26 212 LEU B CA 1
ATOM 3758 C C . LEU B 1 212 ? 46.173 106.222 61.244 1.00 17.09 212 LEU B C 1
ATOM 3759 O O . LEU B 1 212 ? 46.845 105.442 61.908 1.00 18.49 212 LEU B O 1
ATOM 3764 N N . ASN B 1 213 ? 46.199 107.561 61.435 1.00 16.97 213 ASN B N 1
ATOM 3765 C CA . ASN B 1 213 ? 47.082 108.151 62.434 1.00 17.42 213 ASN B CA 1
ATOM 3766 C C . ASN B 1 213 ? 46.303 109.014 63.435 1.00 16.01 213 ASN B C 1
ATOM 3767 O O . ASN B 1 213 ? 46.511 110.217 63.556 1.00 16.56 213 ASN B O 1
ATOM 3772 N N . PRO B 1 214 ? 45.404 108.395 64.205 1.00 15.02 214 PRO B N 1
ATOM 3773 C CA . PRO B 1 214 ? 44.685 109.192 65.195 1.00 13.52 214 PRO B CA 1
ATOM 3774 C C . PRO B 1 214 ? 45.633 109.544 66.329 1.00 12.94 214 PRO B C 1
ATOM 3775 O O . PRO B 1 214 ? 46.686 108.926 66.476 1.00 15.29 214 PRO B O 1
ATOM 3779 N N . THR B 1 215 ? 45.276 110.556 67.107 1.00 13.18 215 THR B N 1
ATOM 3780 C CA . THR B 1 215 ? 46.084 110.907 68.259 1.00 14.02 215 THR B CA 1
ATOM 3781 C C . THR B 1 215 ? 45.440 110.171 69.425 1.00 13.32 215 THR B C 1
ATOM 3782 O O . THR B 1 215 ? 44.245 110.321 69.685 1.00 14.84 215 THR B O 1
ATOM 3786 N N . ILE B 1 216 ? 46.230 109.341 70.095 1.00 12.80 216 ILE B N 1
ATOM 3787 C CA . ILE B 1 216 ? 45.751 108.588 71.243 1.00 12.22 216 ILE B CA 1
ATOM 3788 C C . ILE B 1 216 ? 46.705 108.967 72.361 1.00 12.25 216 ILE B C 1
ATOM 3789 O O . ILE B 1 216 ? 47.886 108.618 72.326 1.00 14.48 216 ILE B O 1
ATOM 3794 N N . ARG B 1 217 ? 46.196 109.706 73.337 1.00 13.21 217 ARG B N 1
ATOM 3795 C CA . ARG B 1 217 ? 47.022 110.154 74.446 1.00 13.35 217 ARG B CA 1
ATOM 3796 C C . ARG B 1 217 ? 46.354 109.911 75.784 1.00 14.20 217 ARG B C 1
ATOM 3797 O O . ARG B 1 217 ? 45.131 109.957 75.902 1.00 16.80 217 ARG B O 1
ATOM 3805 N N . ALA B 1 218 ? 47.170 109.641 76.793 1.00 13.34 218 ALA B N 1
ATOM 3806 C CA . ALA B 1 218 ? 46.662 109.404 78.129 1.00 13.39 218 ALA B CA 1
ATOM 3807 C C . ALA B 1 218 ? 47.627 110.032 79.120 1.00 13.63 218 ALA B C 1
ATOM 3808 O O . ALA B 1 218 ? 48.840 110.021 78.909 1.00 14.72 218 ALA B O 1
ATOM 3810 N N . GLY B 1 219 ? 47.075 110.588 80.189 1.00 13.41 219 GLY B N 1
ATOM 3811 C CA . GLY B 1 219 ? 47.892 111.224 81.205 1.00 14.64 219 GLY B CA 1
ATOM 3812 C C . GLY B 1 219 ? 47.038 112.014 82.169 1.00 13.80 219 GLY B C 1
ATOM 3813 O O . GLY B 1 219 ? 45.811 112.012 82.077 1.00 13.30 219 GLY B O 1
ATOM 3814 N N . TYR B 1 220 ? 47.685 112.705 83.101 1.00 14.13 220 TYR B N 1
ATOM 3815 C CA . TYR B 1 220 ? 46.964 113.484 84.091 1.00 13.96 220 TYR B CA 1
ATOM 3816 C C . TYR B 1 220 ? 46.560 114.846 83.561 1.00 13.99 220 TYR B C 1
ATOM 3817 O O . TYR B 1 220 ? 47.286 115.456 82.780 1.00 14.56 220 TYR B O 1
ATOM 3826 N N . VAL B 1 221 ? 45.387 115.306 83.987 1.00 13.63 221 VAL B N 1
ATOM 3827 C CA . VAL B 1 221 ? 44.855 116.593 83.555 1.00 13.85 221 VAL B CA 1
ATOM 3828 C C . VAL B 1 221 ? 45.880 117.725 83.640 1.00 15.76 221 VAL B C 1
ATOM 3829 O O . VAL B 1 221 ? 46.008 118.518 82.708 1.00 16.38 221 VAL B O 1
ATOM 3833 N N . LYS B 1 222 ? 46.617 117.789 84.745 1.00 16.54 222 LYS B N 1
ATOM 3834 C CA . LYS B 1 222 ? 47.618 118.839 84.922 1.00 18.91 222 LYS B CA 1
ATOM 3835 C C . LYS B 1 222 ? 48.596 118.919 83.753 1.00 19.34 222 LYS B C 1
ATOM 3836 O O . LYS B 1 222 ? 49.044 120.009 83.385 1.00 20.74 222 LYS B O 1
ATOM 3842 N N . ASP B 1 223 ? 48.915 117.770 83.163 1.00 18.11 223 ASP B N 1
ATOM 3843 C CA . ASP B 1 223 ? 49.860 117.707 82.051 1.00 18.92 223 ASP B CA 1
ATOM 3844 C C . ASP B 1 223 ? 49.229 117.788 80.665 1.00 18.97 223 ASP B C 1
ATOM 3845 O O . ASP B 1 223 ? 49.844 118.299 79.728 1.00 21.54 223 ASP B O 1
ATOM 3850 N N . LEU B 1 224 ? 48.008 117.281 80.532 1.00 17.36 224 LEU B N 1
ATOM 3851 C CA . LEU B 1 224 ? 47.333 117.266 79.238 1.00 17.21 224 LEU B CA 1
ATOM 3852 C C . LEU B 1 224 ? 46.422 118.441 78.914 1.00 17.36 224 LEU B C 1
ATOM 3853 O O . LEU B 1 224 ? 46.092 118.662 77.748 1.00 17.42 224 LEU B O 1
ATOM 3858 N N . ILE B 1 225 ? 46.025 119.203 79.923 1.00 17.97 225 ILE B N 1
ATOM 3859 C CA . ILE B 1 225 ? 45.096 120.296 79.687 1.00 18.48 225 ILE B CA 1
ATOM 3860 C C . ILE B 1 225 ? 45.529 121.343 78.659 1.00 19.17 225 ILE B C 1
ATOM 3861 O O . ILE B 1 225 ? 44.680 121.995 78.053 1.00 19.61 225 ILE B O 1
ATOM 3866 N N . ARG B 1 226 ? 46.830 121.499 78.441 1.00 20.71 226 ARG B N 1
ATOM 3867 C CA . ARG B 1 226 ? 47.294 122.476 77.458 1.00 22.07 226 ARG B CA 1
ATOM 3868 C C . ARG B 1 226 ? 48.017 121.813 76.287 1.00 21.52 226 ARG B C 1
ATOM 3869 O O . ARG B 1 226 ? 48.631 122.493 75.465 1.00 22.04 226 ARG B O 1
ATOM 3877 N N . GLU B 1 227 ? 47.930 120.489 76.201 1.00 17.63 227 GLU B N 1
ATOM 3878 C CA . GLU B 1 227 ? 48.595 119.755 75.129 1.00 17.43 227 GLU B CA 1
ATOM 3879 C C . GLU B 1 227 ? 47.851 119.861 73.801 1.00 16.93 227 GLU B C 1
ATOM 3880 O O . GLU B 1 227 ? 46.626 119.947 73.775 1.00 17.43 227 GLU B O 1
ATOM 3886 N N . ASP B 1 228 ? 48.604 119.855 72.705 1.00 16.39 228 ASP B N 1
ATOM 3887 C CA . ASP B 1 228 ? 48.027 119.938 71.365 1.00 17.19 228 ASP B CA 1
ATOM 3888 C C . ASP B 1 228 ? 47.723 118.521 70.885 1.00 16.42 228 ASP B C 1
ATOM 3889 O O . ASP B 1 228 ? 48.635 117.735 70.633 1.00 18.43 228 ASP B O 1
ATOM 3894 N N . PHE B 1 229 ? 46.438 118.199 70.767 1.00 16.01 229 PHE B N 1
ATOM 3895 C CA . PHE B 1 229 ? 46.024 116.871 70.327 1.00 15.95 229 PHE B CA 1
ATOM 3896 C C . PHE B 1 229 ? 45.751 116.808 68.832 1.00 16.71 229 PHE B C 1
ATOM 3897 O O . PHE B 1 229 ? 45.302 115.786 68.314 1.00 16.07 229 PHE B O 1
ATOM 3905 N N . GLY B 1 230 ? 46.033 117.905 68.138 1.00 16.17 230 GLY B N 1
ATOM 3906 C CA . GLY B 1 230 ? 45.827 117.935 66.703 1.00 16.29 230 GLY B CA 1
ATOM 3907 C C . GLY B 1 230 ? 44.429 118.328 66.275 1.00 15.71 230 GLY B C 1
ATOM 3908 O O . GLY B 1 230 ? 43.603 118.748 67.089 1.00 16.40 230 GLY B O 1
ATOM 3909 N N . ASP B 1 231 ? 44.167 118.180 64.981 1.00 17.45 231 ASP B N 1
ATOM 3910 C CA . ASP B 1 231 ? 42.875 118.529 64.410 1.00 18.38 231 ASP B CA 1
ATOM 3911 C C . ASP B 1 231 ? 41.725 117.680 64.942 1.00 19.09 231 ASP B C 1
ATOM 3912 O O . ASP B 1 231 ? 41.930 116.580 65.461 1.00 17.55 231 ASP B O 1
ATOM 3917 N N . PRO B 1 232 ? 40.491 118.191 64.813 1.00 18.60 232 PRO B N 1
ATOM 3918 C CA . PRO B 1 232 ? 39.266 117.525 65.264 1.00 19.21 232 PRO B CA 1
ATOM 3919 C C . PRO B 1 232 ? 38.882 116.303 64.430 1.00 17.99 232 PRO B C 1
ATOM 3920 O O . PRO B 1 232 ? 39.386 116.097 63.328 1.00 18.63 232 PRO B O 1
ATOM 3924 N N . PRO B 1 233 ? 37.957 115.483 64.944 1.00 16.65 233 PRO B N 1
ATOM 3925 C CA . PRO B 1 233 ? 37.274 115.642 66.230 1.00 16.08 233 PRO B CA 1
ATOM 3926 C C . PRO B 1 233 ? 38.011 115.013 67.409 1.00 14.25 233 PRO B C 1
ATOM 3927 O O . PRO B 1 233 ? 38.839 114.114 67.237 1.00 15.58 233 PRO B O 1
ATOM 3931 N N . HIS B 1 234 ? 37.705 115.504 68.606 1.00 14.80 234 HIS B N 1
ATOM 3932 C CA . HIS B 1 234 ? 38.296 114.966 69.836 1.00 14.42 234 HIS B CA 1
ATOM 3933 C C . HIS B 1 234 ? 37.185 114.353 70.682 1.00 13.94 234 HIS B C 1
ATOM 3934 O O . HIS B 1 234 ? 36.052 114.812 70.687 1.00 14.11 234 HIS B O 1
ATOM 3941 N N . ILE B 1 235 ? 37.526 113.274 71.373 1.00 14.02 235 ILE B N 1
ATOM 3942 C CA . ILE B 1 235 ? 36.671 112.863 72.471 1.00 15.54 235 ILE B CA 1
ATOM 3943 C C . ILE B 1 235 ? 37.543 112.654 73.684 1.00 12.58 235 ILE B C 1
ATOM 3944 O O . ILE B 1 235 ? 38.728 112.401 73.583 1.00 14.78 235 ILE B O 1
ATOM 3949 N N . LEU B 1 236 ? 36.879 112.753 74.834 1.00 12.16 236 LEU B N 1
ATOM 3950 C CA . LEU B 1 236 ? 37.572 112.632 76.086 1.00 12.04 236 LEU B CA 1
ATOM 3951 C C . LEU B 1 236 ? 36.974 111.464 76.854 1.00 12.22 236 LEU B C 1
ATOM 3952 O O . LEU B 1 236 ? 35.770 111.251 76.867 1.00 12.43 236 LEU B O 1
ATOM 3957 N N . ILE B 1 237 ? 37.846 110.698 77.496 1.00 11.35 237 ILE B N 1
ATOM 3958 C CA . ILE B 1 237 ? 37.420 109.563 78.302 1.00 11.64 237 ILE B CA 1
ATOM 3959 C C . ILE B 1 237 ? 38.037 109.688 79.686 1.00 11.62 237 ILE B C 1
ATOM 3960 O O . ILE B 1 237 ? 39.217 110.024 79.821 1.00 12.37 237 ILE B O 1
ATOM 3965 N N . VAL B 1 238 ? 37.228 109.462 80.711 1.00 12.01 238 VAL B N 1
ATOM 3966 C CA . VAL B 1 238 ? 37.727 109.479 82.077 1.00 12.12 238 VAL B CA 1
ATOM 3967 C C . VAL B 1 238 ? 37.621 108.019 82.486 1.00 12.57 238 VAL B C 1
ATOM 3968 O O . VAL B 1 238 ? 36.536 107.526 82.797 1.00 12.19 238 VAL B O 1
ATOM 3972 N N . PRO B 1 239 ? 38.744 107.295 82.458 1.00 11.72 239 PRO B N 1
ATOM 3973 C CA . PRO B 1 239 ? 38.666 105.886 82.844 1.00 12.85 239 PRO B CA 1
ATOM 3974 C C . PRO B 1 239 ? 38.461 105.668 84.328 1.00 12.95 239 PRO B C 1
ATOM 3975 O O . PRO B 1 239 ? 38.731 106.548 85.151 1.00 13.70 239 PRO B O 1
ATOM 3979 N N . GLY B 1 240 ? 37.943 104.492 84.653 1.00 14.34 240 GLY B N 1
ATOM 3980 C CA . GLY B 1 240 ? 37.779 104.116 86.041 1.00 12.97 240 GLY B CA 1
ATOM 3981 C C . GLY B 1 240 ? 39.063 103.359 86.329 1.00 13.95 240 GLY B C 1
ATOM 3982 O O . GLY B 1 240 ? 40.031 103.480 85.569 1.00 14.14 240 GLY B O 1
ATOM 3983 N N . LYS B 1 241 ? 39.094 102.584 87.409 1.00 14.52 241 LYS B N 1
ATOM 3984 C CA . LYS B 1 241 ? 40.288 101.808 87.735 1.00 15.63 241 LYS B CA 1
ATOM 3985 C C . LYS B 1 241 ? 40.654 100.945 86.528 1.00 14.40 241 LYS B C 1
ATOM 3986 O O . LYS B 1 241 ? 39.775 100.419 85.842 1.00 15.17 241 LYS B O 1
ATOM 3992 N N . LEU B 1 242 ? 41.950 100.803 86.280 1.00 12.87 242 LEU B N 1
ATOM 3993 C CA . LEU B 1 242 ? 42.435 100.048 85.132 1.00 12.90 242 LEU B CA 1
ATOM 3994 C C . LEU B 1 242 ? 42.904 98.625 85.383 1.00 14.04 242 LEU B C 1
ATOM 3995 O O . LEU B 1 242 ? 43.453 98.304 86.438 1.00 15.76 242 LEU B O 1
ATOM 4000 N N . HIS B 1 243 ? 42.678 97.782 84.382 1.00 13.50 243 HIS B N 1
ATOM 4001 C CA . HIS B 1 243 ? 43.165 96.408 84.383 1.00 13.20 243 HIS B CA 1
ATOM 4002 C C . HIS B 1 243 ? 44.617 96.658 83.947 1.00 13.89 243 HIS B C 1
ATOM 4003 O O . HIS B 1 243 ? 44.873 97.571 83.156 1.00 13.30 243 HIS B O 1
ATOM 4010 N N . ILE B 1 244 ? 45.573 95.883 84.448 1.00 13.32 244 ILE B N 1
ATOM 4011 C CA . ILE B 1 244 ? 46.963 96.110 84.063 1.00 13.21 244 ILE B CA 1
ATOM 4012 C C . ILE B 1 244 ? 47.153 96.141 82.538 1.00 13.86 244 ILE B C 1
ATOM 4013 O O . ILE B 1 244 ? 47.959 96.920 82.023 1.00 14.20 244 ILE B O 1
ATOM 4018 N N . VAL B 1 245 ? 46.404 95.312 81.819 1.00 12.72 245 VAL B N 1
ATOM 4019 C CA . VAL B 1 245 ? 46.507 95.272 80.361 1.00 13.06 245 VAL B CA 1
ATOM 4020 C C . VAL B 1 245 ? 46.074 96.607 79.742 1.00 12.66 245 VAL B C 1
ATOM 4021 O O . VAL B 1 245 ? 46.654 97.059 78.749 1.00 12.60 245 VAL B O 1
ATOM 4025 N N . GLU B 1 246 ? 45.053 97.232 80.320 1.00 12.37 246 GLU B N 1
ATOM 4026 C CA . GLU B 1 246 ? 44.600 98.526 79.818 1.00 11.93 246 GLU B CA 1
ATOM 4027 C C . GLU B 1 246 ? 45.696 99.561 80.059 1.00 12.53 246 GLU B C 1
ATOM 4028 O O . GLU B 1 246 ? 46.016 100.358 79.178 1.00 12.38 246 GLU B O 1
ATOM 4034 N N . ALA B 1 247 ? 46.272 99.543 81.258 1.00 12.42 247 ALA B N 1
ATOM 4035 C CA . ALA B 1 247 ? 47.328 100.486 81.602 1.00 13.03 247 ALA B CA 1
ATOM 4036 C C . ALA B 1 247 ? 48.554 100.300 80.713 1.00 13.66 247 ALA B C 1
ATOM 4037 O O . ALA B 1 247 ? 49.169 101.278 80.286 1.00 13.73 247 ALA B O 1
ATOM 4039 N N . GLU B 1 248 ? 48.919 99.049 80.440 1.00 13.21 248 GLU B N 1
ATOM 4040 C CA . GLU B 1 248 ? 50.074 98.779 79.591 1.00 12.98 248 GLU B CA 1
ATOM 4041 C C . GLU B 1 248 ? 49.853 99.347 78.196 1.00 13.79 248 GLU B C 1
ATOM 4042 O O . GLU B 1 248 ? 50.762 99.918 77.601 1.00 14.09 248 GLU B O 1
ATOM 4048 N N . TYR B 1 249 ? 48.642 99.190 77.671 1.00 12.97 249 TYR B N 1
ATOM 4049 C CA . TYR B 1 249 ? 48.346 99.721 76.350 1.00 13.96 249 TYR B CA 1
ATOM 4050 C C . TYR B 1 249 ? 48.460 101.243 76.384 1.00 12.48 249 TYR B C 1
ATOM 4051 O O . TYR B 1 249 ? 49.042 101.846 75.481 1.00 13.64 249 TYR B O 1
ATOM 4060 N N . LEU B 1 250 ? 47.919 101.870 77.425 1.00 13.33 250 LEU B N 1
ATOM 4061 C CA . LEU B 1 250 ? 48.001 103.325 77.523 1.00 12.78 250 LEU B CA 1
ATOM 4062 C C . LEU B 1 250 ? 49.449 103.812 77.602 1.00 14.26 250 LEU B C 1
ATOM 4063 O O . LEU B 1 250 ? 49.798 104.832 77.012 1.00 14.69 250 LEU B O 1
ATOM 4068 N N . VAL B 1 251 ? 50.293 103.083 78.325 1.00 13.94 251 VAL B N 1
ATOM 4069 C CA . VAL B 1 251 ? 51.691 103.472 78.447 1.00 15.31 251 VAL B CA 1
ATOM 4070 C C . VAL B 1 251 ? 52.469 103.255 77.152 1.00 15.95 251 VAL B C 1
ATOM 4071 O O . VAL B 1 251 ? 53.164 104.152 76.676 1.00 18.17 251 VAL B O 1
ATOM 4075 N N . GLU B 1 252 ? 52.328 102.072 76.566 1.00 16.63 252 GLU B N 1
ATOM 4076 C CA . GLU B 1 252 ? 53.078 101.736 75.364 1.00 17.31 252 GLU B CA 1
ATOM 4077 C C . GLU B 1 252 ? 52.547 102.258 74.034 1.00 16.77 252 GLU B C 1
ATOM 4078 O O . GLU B 1 252 ? 53.319 102.463 73.095 1.00 17.67 252 GLU B O 1
ATOM 4084 N N . ILE B 1 253 ? 51.242 102.486 73.952 1.00 15.21 253 ILE B N 1
ATOM 4085 C CA . ILE B 1 253 ? 50.637 102.978 72.722 1.00 16.80 253 ILE B CA 1
ATOM 4086 C C . ILE B 1 253 ? 50.210 104.445 72.826 1.00 16.24 253 ILE B C 1
ATOM 4087 O O . ILE B 1 253 ? 50.322 105.199 71.857 1.00 18.15 253 ILE B O 1
ATOM 4092 N N . ALA B 1 254 ? 49.734 104.855 73.999 1.00 14.82 254 ALA B N 1
ATOM 4093 C CA . ALA B 1 254 ? 49.256 106.224 74.177 1.00 15.24 254 ALA B CA 1
ATOM 4094 C C . ALA B 1 254 ? 50.194 107.174 74.915 1.00 15.31 254 ALA B C 1
ATOM 4095 O O . ALA B 1 254 ? 49.819 108.308 75.205 1.00 15.43 254 ALA B O 1
ATOM 4097 N N . GLY B 1 255 ? 51.400 106.708 75.223 1.00 16.17 255 GLY B N 1
ATOM 4098 C CA . GLY B 1 255 ? 52.372 107.555 75.899 1.00 16.33 255 GLY B CA 1
ATOM 4099 C C . GLY B 1 255 ? 52.056 107.969 77.324 1.00 16.50 255 GLY B C 1
ATOM 4100 O O . GLY B 1 255 ? 52.578 108.974 77.809 1.00 16.96 255 GLY B O 1
ATOM 4101 N N . ALA B 1 256 ? 51.210 107.206 78.005 1.00 15.90 256 ALA B N 1
ATOM 4102 C CA . ALA B 1 256 ? 50.853 107.523 79.380 1.00 15.77 256 ALA B CA 1
ATOM 4103 C C . ALA B 1 256 ? 52.081 107.403 80.275 1.00 16.01 256 ALA B C 1
ATOM 4104 O O . ALA B 1 256 ? 52.995 106.633 79.990 1.00 16.97 256 ALA B O 1
ATOM 4106 N N . PRO B 1 257 ? 52.121 108.180 81.366 1.00 16.89 257 PRO B N 1
ATOM 4107 C CA . PRO B 1 257 ? 53.273 108.106 82.270 1.00 18.54 257 PRO B CA 1
ATOM 4108 C C . PRO B 1 257 ? 53.293 106.773 83.022 1.00 18.65 257 PRO B C 1
ATOM 4109 O O . PRO B 1 257 ? 52.240 106.205 83.320 1.00 18.09 257 PRO B O 1
ATOM 4113 N N . ARG B 1 258 ? 54.490 106.271 83.316 1.00 19.31 258 ARG B N 1
ATOM 4114 C CA . ARG B 1 258 ? 54.629 105.005 84.033 1.00 19.85 258 ARG B CA 1
ATOM 4115 C C . ARG B 1 258 ? 53.868 105.032 85.352 1.00 18.94 258 ARG B C 1
ATOM 4116 O O . ARG B 1 258 ? 53.466 103.990 85.869 1.00 18.68 258 ARG B O 1
ATOM 4124 N N . GLU B 1 259 ? 53.675 106.227 85.898 1.00 17.86 259 GLU B N 1
ATOM 4125 C CA . GLU B 1 259 ? 52.965 106.381 87.159 1.00 17.94 259 GLU B CA 1
ATOM 4126 C C . GLU B 1 259 ? 51.560 105.774 87.163 1.00 18.03 259 GLU B C 1
ATOM 4127 O O . GLU B 1 259 ? 51.080 105.341 88.209 1.00 17.11 259 GLU B O 1
ATOM 4133 N N . ILE B 1 260 ? 50.892 105.722 86.012 1.00 16.94 260 ILE B N 1
ATOM 4134 C CA . ILE B 1 260 ? 49.542 105.167 86.013 1.00 16.34 260 ILE B CA 1
ATOM 4135 C C . ILE B 1 260 ? 49.519 103.696 86.419 1.00 16.89 260 ILE B C 1
ATOM 4136 O O . ILE B 1 260 ? 48.502 103.203 86.904 1.00 17.54 260 ILE B O 1
ATOM 4141 N N . LEU B 1 261 ? 50.639 103.002 86.238 1.00 17.27 261 LEU B N 1
ATOM 4142 C CA . LEU B 1 261 ? 50.721 101.592 86.601 1.00 18.70 261 LEU B CA 1
ATOM 4143 C C . LEU B 1 261 ? 50.671 101.400 88.113 1.00 20.63 261 LEU B C 1
ATOM 4144 O O . LEU B 1 261 ? 50.207 100.368 88.596 1.00 22.73 261 LEU B O 1
ATOM 4149 N N . ARG B 1 262 ? 51.128 102.395 88.866 1.00 22.02 262 ARG B N 1
ATOM 4150 C CA . ARG B 1 262 ? 51.126 102.282 90.321 1.00 23.30 262 ARG B CA 1
ATOM 4151 C C . ARG B 1 262 ? 50.072 103.147 91.008 1.00 23.49 262 ARG B C 1
ATOM 4152 O O . ARG B 1 262 ? 49.903 103.076 92.225 1.00 26.27 262 ARG B O 1
ATOM 4160 N N . VAL B 1 263 ? 49.358 103.956 90.234 1.00 20.29 263 VAL B N 1
ATOM 4161 C CA . VAL B 1 263 ? 48.337 104.825 90.800 1.00 19.41 263 VAL B CA 1
ATOM 4162 C C . VAL B 1 263 ? 46.924 104.510 90.323 1.00 18.88 263 VAL B C 1
ATOM 4163 O O . VAL B 1 263 ? 45.968 104.582 91.097 1.00 20.43 263 VAL B O 1
ATOM 4167 N N . ASN B 1 264 ? 46.793 104.141 89.054 1.00 17.54 264 ASN B N 1
ATOM 4168 C CA . ASN B 1 264 ? 45.475 103.896 88.493 1.00 16.66 264 ASN B CA 1
ATOM 4169 C C . ASN B 1 264 ? 45.078 102.453 88.231 1.00 17.10 264 ASN B C 1
ATOM 4170 O O . ASN B 1 264 ? 44.029 102.197 87.640 1.00 16.53 264 ASN B O 1
ATOM 4175 N N . VAL B 1 265 ? 45.910 101.518 88.675 1.00 17.86 265 VAL B N 1
ATOM 4176 C CA . VAL B 1 265 ? 45.626 100.095 88.508 1.00 19.82 265 VAL B CA 1
ATOM 4177 C C . VAL B 1 265 ? 45.258 99.519 89.874 1.00 22.40 265 VAL B C 1
ATOM 4178 O O . VAL B 1 265 ? 45.763 100.055 90.884 1.00 23.75 265 VAL B O 1
#

Foldseek 3Di:
DEEEFECEFAENVQGDPVRLVLLLPWPAEEEEEFQDDRNHYDQVVNCVSSVHRYHYDYPCCCPPPCCPPPLVVLVPTYYYYYYYAFRPPSDPCVVVCVVNVVVVGHYYYGHGHHPLPLCVLLLADSVQADDEEEQEDADDPRHDDVRLVVLVVSQVVQGKYKYHYDGGVVVRDADDVLNSLVSSCVSCVVVVPPRHDQAFKKWKWFRRVDPDIQTAIEGCVPPNPDDRDDDDMIMMRGHQDDLSSLVCNVVPRVYDNVVNPRDD/DEEEEFECAFAENVQGDPVRLVLLLQWPAAEEEPQLHHRHRYDPVVNCVSSVHDYHYAYPCCCVPPCCPPPLVCLVPTYYYYYYYAFACPSPVRVVVCVSNVVSVYHYYYHTTHHVLPLCVLLVADNVQADDEEEQEDADDPRQDDVLLVVLVVSQVVQGKYKYHYDARRVVRDAQAPLNSLVSSCVVCVVPVPPRHDQAFKKWKWFRRVDPDIQTAIEGCVPPNPDDRDDDDMIMMRGHADDLSSVVCNVVPHVYDPVCNVVRD